Protein AF-0000000065855845 (afdb_homodimer)

InterPro domains:
  IPR000257 Uroporphyrinogen decarboxylase (URO-D) [PF01208] (3-336)
  IPR000257 Uroporphyrinogen decarboxylase (URO-D) [PS00906] (16-25)
  IPR000257 Uroporphyrinogen decarboxylase (URO-D) [PS00907] (136-152)
  IPR006361 Uroporphyrinogen decarboxylase HemE [MF_00218] (5-338)
  IPR006361 Uroporphyrinogen decarboxylase HemE [TIGR01464] (3-336)
  IPR006361 Uroporphyrinogen decarboxylase HemE [cd00717] (5-336)
  IPR038071 UROD/MetE-like superfamily [G3DSA:3.20.20.210] (1-340)
  IPR038071 UROD/MetE-like superfamily [SSF51726] (3-339)

Radius of gyration: 25.49 Å; Cα contacts (8 Å, |Δi|>4): 1380; chains: 2; bounding box: 54×69×62 Å

Structure (mmCIF, N/CA/C/O backbone):
data_AF-0000000065855845-model_v1
#
loop_
_entity.id
_entity.type
_entity.pdbx_description
1 polymer 'Uroporphyrinogen decarboxylase'
#
loop_
_atom_site.group_PDB
_atom_site.id
_atom_site.type_symbol
_atom_site.label_atom_id
_atom_site.label_alt_id
_atom_site.label_comp_id
_atom_site.label_asym_id
_atom_site.label_entity_id
_atom_site.label_seq_id
_atom_site.pdbx_PDB_ins_code
_atom_site.Cartn_x
_atom_site.Cartn_y
_atom_site.Cartn_z
_atom_site.occupancy
_atom_site.B_iso_or_equiv
_atom_site.auth_seq_id
_atom_site.auth_comp_id
_atom_site.auth_asym_id
_atom_site.auth_atom_id
_atom_site.pdbx_PDB_model_num
ATOM 1 N N . MET A 1 1 ? -7.398 24.203 24.453 1 94.88 1 MET A N 1
ATOM 2 C CA . MET A 1 1 ? -7.906 23.516 23.266 1 94.88 1 MET A CA 1
ATOM 3 C C . MET A 1 1 ? -7.965 22.016 23.484 1 94.88 1 MET A C 1
ATOM 5 O O . MET A 1 1 ? -6.945 21.375 23.766 1 94.88 1 MET A O 1
ATOM 9 N N . ILE A 1 2 ? -9.156 21.438 23.266 1 96.88 2 ILE A N 1
ATOM 10 C CA . ILE A 1 2 ? -9.352 20.016 23.578 1 96.88 2 ILE A CA 1
ATOM 11 C C . ILE A 1 2 ? -8.414 19.172 22.719 1 96.88 2 ILE A C 1
ATOM 13 O O . ILE A 1 2 ? -7.887 18.156 23.188 1 96.88 2 ILE A O 1
ATOM 17 N N . PHE A 1 3 ? -8.172 19.547 21.547 1 98.5 3 PHE A N 1
ATOM 18 C CA . PHE A 1 3 ? -7.289 18.812 20.641 1 98.5 3 PHE A CA 1
ATOM 19 C C . PHE A 1 3 ? -5.863 18.781 21.188 1 98.5 3 PHE A C 1
ATOM 21 O O . PHE A 1 3 ? -5.25 17.719 21.281 1 98.5 3 PHE A O 1
ATOM 28 N N . VAL A 1 4 ? -5.312 19.922 21.562 1 98.69 4 VAL A N 1
ATOM 29 C CA . VAL A 1 4 ? -3.951 20.016 22.078 1 98.69 4 VAL A CA 1
ATOM 30 C C . VAL A 1 4 ? -3.83 19.25 23.391 1 98.69 4 VAL A C 1
ATOM 32 O O . VAL A 1 4 ? -2.836 18.562 23.625 1 98.69 4 VAL A O 1
ATOM 35 N N . ASP A 1 5 ? -4.824 19.391 24.203 1 98.38 5 ASP A N 1
ATOM 36 C CA . ASP A 1 5 ? -4.848 18.641 25.453 1 98.38 5 ASP A CA 1
ATOM 37 C C . ASP A 1 5 ? -4.738 17.141 25.203 1 98.38 5 ASP A C 1
ATOM 39 O O . ASP A 1 5 ? -3.947 16.453 25.844 1 98.38 5 ASP A O 1
ATOM 43 N N . ALA A 1 6 ? -5.469 16.656 24.234 1 98.44 6 ALA A N 1
ATOM 44 C CA . ALA A 1 6 ? -5.438 15.227 23.891 1 98.44 6 ALA A CA 1
ATOM 45 C C . ALA A 1 6 ? -4.062 14.812 23.375 1 98.44 6 ALA A C 1
ATOM 47 O O . ALA A 1 6 ? -3.574 13.727 23.703 1 98.44 6 ALA A O 1
ATOM 48 N N . CYS A 1 7 ? -3.447 15.672 22.625 1 98.81 7 CYS A N 1
ATOM 49 C CA . CYS A 1 7 ? -2.111 15.383 22.109 1 98.81 7 CYS A CA 1
ATOM 50 C C . CYS A 1 7 ? -1.138 15.109 23.25 1 98.81 7 CYS A C 1
ATOM 52 O O . CYS A 1 7 ? -0.238 14.281 23.125 1 98.81 7 CYS A O 1
ATOM 54 N N . PHE A 1 8 ? -1.359 15.82 24.328 1 98.5 8 PHE A N 1
ATOM 55 C CA . PHE A 1 8 ? -0.456 15.719 25.469 1 98.5 8 PHE A CA 1
ATOM 56 C C . PHE A 1 8 ? -1.023 14.781 26.531 1 98.5 8 PHE A C 1
ATOM 58 O O . PHE A 1 8 ? -0.664 14.867 27.703 1 98.5 8 PHE A O 1
ATOM 65 N N . LYS A 1 9 ? -2.027 13.984 26.188 1 97.81 9 LYS A N 1
ATOM 66 C CA . LYS A 1 9 ? -2.588 12.898 27 1 97.81 9 LYS A CA 1
ATOM 67 C C . LYS A 1 9 ? -3.336 13.445 28.203 1 97.81 9 LYS A C 1
ATOM 69 O O . LYS A 1 9 ? -3.449 12.766 29.234 1 97.81 9 LYS A O 1
ATOM 74 N N . LYS A 1 10 ? -3.752 14.664 28.062 1 97.12 10 LYS A N 1
ATOM 75 C CA . LYS A 1 10 ? -4.609 15.227 29.109 1 97.12 10 LYS A CA 1
ATOM 76 C C . LYS A 1 10 ? -6.062 14.797 28.906 1 97.12 10 LYS A C 1
ATOM 78 O O . LYS A 1 10 ? -6.48 14.484 27.797 1 97.12 10 LYS A O 1
ATOM 83 N N . SER A 1 11 ? -6.77 14.797 30.016 1 95.62 11 SER A N 1
ATOM 84 C CA . SER A 1 11 ? -8.188 14.445 29.953 1 95.62 11 SER A CA 1
ATOM 85 C C . SER A 1 11 ? -8.977 15.484 29.156 1 95.62 11 SER A C 1
ATOM 87 O O . SER A 1 11 ? -8.727 16.688 29.281 1 95.62 11 SER A O 1
ATOM 89 N N . THR A 1 12 ? -9.898 15.008 28.375 1 96.62 12 THR A N 1
ATOM 90 C CA . THR A 1 12 ? -10.797 15.852 27.594 1 96.62 12 THR A CA 1
ATOM 91 C C . THR A 1 12 ? -12.25 15.438 27.812 1 96.62 12 THR A C 1
ATOM 93 O O . THR A 1 12 ? -12.523 14.305 28.203 1 96.62 12 THR A O 1
ATOM 96 N N . PRO A 1 13 ? -13.164 16.406 27.609 1 96.69 13 PRO A N 1
ATOM 97 C CA . PRO A 1 13 ? -14.57 16.094 27.859 1 96.69 13 PRO A CA 1
ATOM 98 C C . PRO A 1 13 ? -15.125 15.055 26.891 1 96.69 13 PRO A C 1
ATOM 100 O O . PRO A 1 13 ? -16.156 14.438 27.156 1 96.69 13 PRO A O 1
ATOM 103 N N . TYR A 1 14 ? -14.57 14.82 25.797 1 97.38 14 TYR A N 1
ATOM 104 C CA . TYR A 1 14 ? -14.797 13.789 24.797 1 97.38 14 TYR A CA 1
ATOM 105 C C . TYR A 1 14 ? -13.57 13.594 23.906 1 97.38 14 TYR A C 1
ATOM 107 O O . TYR A 1 14 ? -12.602 14.344 24.031 1 97.38 14 TYR A O 1
ATOM 115 N N . THR A 1 15 ? -13.562 12.555 23.156 1 98.38 15 THR A N 1
ATOM 116 C CA . THR A 1 15 ? -12.445 12.312 22.25 1 98.38 15 THR A CA 1
ATOM 117 C C . THR A 1 15 ? -12.461 13.305 21.094 1 98.38 15 THR A C 1
ATOM 119 O O . THR A 1 15 ? -13.391 13.312 20.281 1 98.38 15 THR A O 1
ATOM 122 N N . PRO A 1 16 ? -11.453 14.203 21.016 1 98.56 16 PRO A N 1
ATOM 123 C CA . PRO A 1 16 ? -11.453 15.133 19.875 1 98.56 16 PRO A CA 1
ATOM 124 C C . PRO A 1 16 ? -11.406 14.414 18.531 1 98.56 16 PRO A C 1
ATOM 126 O O . PRO A 1 16 ? -10.797 13.344 18.422 1 98.56 16 PRO A O 1
ATOM 129 N N . VAL A 1 17 ? -12.023 15.039 17.5 1 98.75 17 VAL A N 1
ATOM 130 C CA . VAL A 1 17 ? -12.141 14.375 16.219 1 98.75 17 VAL A CA 1
ATOM 131 C C . VAL A 1 17 ? -11.922 15.383 15.094 1 98.75 17 VAL A C 1
ATOM 133 O O . VAL A 1 17 ? -12.383 16.516 15.172 1 98.75 17 VAL A O 1
ATOM 136 N N . TRP A 1 18 ? -11.148 15.055 14.117 1 98.62 18 TRP A N 1
ATOM 137 C CA . TRP A 1 18 ? -11 15.719 12.828 1 98.62 18 TRP A CA 1
ATOM 138 C C . TRP A 1 18 ? -10.695 14.703 11.727 1 98.62 18 TRP A C 1
ATOM 140 O O . TRP A 1 18 ? -10.609 13.5 11.992 1 98.62 18 TRP A O 1
ATOM 150 N N . MET A 1 19 ? -10.602 15.148 10.422 1 98.31 19 MET A N 1
ATOM 151 C CA . MET A 1 19 ? -10.383 14.227 9.312 1 98.31 19 MET A CA 1
ATOM 152 C C . MET A 1 19 ? -9.258 14.719 8.414 1 98.31 19 MET A C 1
ATOM 154 O O . MET A 1 19 ? -9.195 15.898 8.078 1 98.31 19 MET A O 1
ATOM 158 N N . MET A 1 20 ? -8.43 13.773 8.094 1 96.81 20 MET A N 1
ATOM 159 C CA . MET A 1 20 ? -7.508 14.109 7.004 1 96.81 20 MET A CA 1
ATOM 160 C C . MET A 1 20 ? -8.273 14.391 5.719 1 96.81 20 MET A C 1
ATOM 162 O O . MET A 1 20 ? -9.18 13.648 5.352 1 96.81 20 MET A O 1
ATOM 166 N N . ARG A 1 21 ? -7.895 15.484 5.09 1 96.12 21 ARG A N 1
ATOM 167 C CA . ARG A 1 21 ? -8.539 15.992 3.883 1 96.12 21 ARG A CA 1
ATOM 168 C C . ARG A 1 21 ? -9.953 16.484 4.176 1 96.12 21 ARG A C 1
ATOM 170 O O . ARG A 1 21 ? -10.852 16.344 3.342 1 96.12 21 ARG A O 1
ATOM 177 N N . GLN A 1 22 ? -10.203 17.047 5.355 1 97.69 22 GLN A N 1
ATOM 178 C CA . GLN A 1 22 ? -11.523 17.531 5.73 1 97.69 22 GLN A CA 1
ATOM 179 C C . GLN A 1 22 ? -11.938 18.703 4.855 1 97.69 22 GLN A C 1
ATOM 181 O O . GLN A 1 22 ? -13.133 18.938 4.641 1 97.69 22 GLN A O 1
ATOM 186 N N . ALA A 1 23 ? -11 19.5 4.473 1 97 23 ALA A N 1
ATOM 187 C CA . ALA A 1 23 ? -11.266 20.422 3.379 1 97 23 ALA A CA 1
ATOM 188 C C . ALA A 1 23 ? -11.008 19.766 2.027 1 97 23 ALA A C 1
ATOM 190 O O . ALA A 1 23 ? -9.867 19.469 1.686 1 97 23 ALA A O 1
ATOM 191 N N . GLY A 1 24 ? -12.109 19.531 1.357 1 94.75 24 GLY A N 1
ATOM 192 C CA . GLY A 1 24 ? -11.852 18.812 0.122 1 94.75 24 GLY A CA 1
ATOM 193 C C . GLY A 1 24 ? -13.062 18.734 -0.79 1 94.75 24 GLY A C 1
ATOM 194 O O . GLY A 1 24 ? -14.07 19.406 -0.547 1 94.75 24 GLY A O 1
ATOM 195 N N . ARG A 1 25 ? -13.023 17.984 -1.846 1 94.88 25 ARG A N 1
ATOM 196 C CA . ARG A 1 25 ? -13.883 17.953 -3.021 1 94.88 25 ARG A CA 1
ATOM 197 C C . ARG A 1 25 ? -15.273 17.422 -2.666 1 94.88 25 ARG A C 1
ATOM 199 O O . ARG A 1 25 ? -16.234 17.609 -3.426 1 94.88 25 ARG A O 1
ATOM 206 N N . TYR A 1 26 ? -15.367 16.672 -1.511 1 97.56 26 TYR A N 1
ATOM 207 C CA . TYR A 1 26 ? -16.688 16.188 -1.116 1 97.56 26 TYR A CA 1
ATOM 208 C C . TYR A 1 26 ? -17.578 17.328 -0.66 1 97.56 26 TYR A C 1
ATOM 210 O O . TYR A 1 26 ? -18.797 17.172 -0.559 1 97.56 26 TYR A O 1
ATOM 218 N N . LEU A 1 27 ? -16.984 18.516 -0.406 1 98.12 27 LEU A N 1
ATOM 219 C CA . LEU A 1 27 ? -17.719 19.703 0.039 1 98.12 27 LEU A CA 1
ATOM 220 C C . LEU A 1 27 ? -18.078 20.594 -1.141 1 98.12 27 LEU A C 1
ATOM 222 O O . LEU A 1 27 ? -17.188 21.078 -1.845 1 98.12 27 LEU A O 1
ATOM 226 N N . PRO A 1 28 ? -19.328 20.875 -1.341 1 97.62 28 PRO A N 1
ATOM 227 C CA . PRO A 1 28 ? -19.703 21.812 -2.4 1 97.62 28 PRO A CA 1
ATOM 228 C C . PRO A 1 28 ? -19.094 23.188 -2.211 1 97.62 28 PRO A C 1
ATOM 230 O O . PRO A 1 28 ? -18.719 23.844 -3.188 1 97.62 28 PRO A O 1
ATOM 233 N N . GLU A 1 29 ? -19.047 23.656 -1.001 1 98.12 29 GLU A N 1
ATOM 234 C CA . GLU A 1 29 ? -18.469 24.953 -0.693 1 98.12 29 GLU A CA 1
ATOM 235 C C . GLU A 1 29 ? -17 25.031 -1.111 1 98.12 29 GLU A C 1
ATOM 237 O O . GLU A 1 29 ? -16.562 26.031 -1.661 1 98.12 29 GLU A O 1
ATOM 242 N N . TYR A 1 30 ? -16.297 23.984 -0.842 1 98.06 30 TYR A N 1
ATOM 243 C CA . TYR A 1 30 ? -14.906 23.891 -1.278 1 98.06 30 TYR A CA 1
ATOM 244 C C . TYR A 1 30 ? -14.805 23.984 -2.795 1 98.06 30 TYR A C 1
ATOM 246 O O . TYR A 1 30 ? -13.953 24.703 -3.324 1 98.06 30 TYR A O 1
ATOM 254 N N . MET A 1 31 ? -15.648 23.266 -3.449 1 97.31 31 MET A N 1
ATOM 255 C CA . MET A 1 31 ? -15.609 23.219 -4.906 1 97.31 31 MET A CA 1
ATOM 256 C C . MET A 1 31 ? -15.875 24.594 -5.508 1 97.31 31 MET A C 1
ATOM 258 O O . MET A 1 31 ? -15.305 24.938 -6.543 1 97.31 31 MET A O 1
ATOM 262 N N . GLU A 1 32 ? -16.703 25.297 -4.875 1 97.75 32 GLU A N 1
ATOM 263 C CA . GLU A 1 32 ? -16.984 26.656 -5.332 1 97.75 32 GLU A CA 1
ATOM 264 C C . GLU A 1 32 ? -15.734 27.547 -5.246 1 97.75 32 GLU A C 1
ATOM 266 O O . GLU A 1 32 ? -15.414 28.266 -6.191 1 97.75 32 GLU A O 1
ATOM 271 N N . VAL A 1 33 ? -15.055 27.469 -4.113 1 98.12 33 VAL A N 1
ATOM 272 C CA . VAL A 1 33 ? -13.844 28.266 -3.932 1 98.12 33 VAL A CA 1
ATOM 273 C C . VAL A 1 33 ? -12.773 27.812 -4.922 1 98.12 33 VAL A C 1
ATOM 275 O O . VAL A 1 33 ? -12.086 28.641 -5.527 1 98.12 33 VAL A O 1
ATOM 278 N N . ARG A 1 34 ? -12.641 26.5 -5.105 1 95.62 34 ARG A N 1
ATOM 279 C CA . ARG A 1 34 ? -11.672 25.938 -6.039 1 95.62 34 ARG A CA 1
ATOM 280 C C . ARG A 1 34 ? -11.914 26.438 -7.457 1 95.62 34 ARG A C 1
ATOM 282 O O . ARG A 1 34 ? -10.969 26.781 -8.172 1 95.62 34 ARG A O 1
ATOM 289 N N . ALA A 1 35 ? -13.133 26.438 -7.832 1 95.69 35 ALA A N 1
ATOM 290 C CA . ALA A 1 35 ? -13.5 26.922 -9.164 1 95.69 35 ALA A CA 1
ATOM 291 C C . ALA A 1 35 ? -13.094 28.375 -9.359 1 95.69 35 ALA A C 1
ATOM 293 O O . ALA A 1 35 ? -12.625 28.766 -10.43 1 95.69 35 ALA A O 1
ATOM 294 N N . SER A 1 36 ? -13.188 29.094 -8.359 1 96.69 36 SER A N 1
ATOM 295 C CA . SER A 1 36 ? -12.875 30.531 -8.445 1 96.69 36 SER A CA 1
ATOM 296 C C . SER A 1 36 ? -11.367 30.766 -8.461 1 96.69 36 SER A C 1
ATOM 298 O O . SER A 1 36 ? -10.906 31.797 -8.938 1 96.69 36 SER A O 1
ATOM 300 N N . ALA A 1 37 ? -10.656 29.891 -7.887 1 94.94 37 ALA A N 1
ATOM 301 C CA . ALA A 1 37 ? -9.203 30.031 -7.816 1 94.94 37 ALA A CA 1
ATOM 302 C C . ALA A 1 37 ? -8.555 29.672 -9.148 1 94.94 37 ALA A C 1
ATOM 304 O O . ALA A 1 37 ? -7.434 30.094 -9.438 1 94.94 37 ALA A O 1
ATOM 305 N N . GLY A 1 38 ? -9.258 28.859 -10.008 1 90.94 38 GLY A N 1
ATOM 306 C CA . GLY A 1 38 ? -8.727 28.469 -11.305 1 90.94 38 GLY A CA 1
ATOM 307 C C . GLY A 1 38 ? -8.07 27.094 -11.289 1 90.94 38 GLY A C 1
ATOM 308 O O . GLY A 1 38 ? -8.43 26.219 -12.078 1 90.94 38 GLY A O 1
ATOM 309 N N . ASP A 1 39 ? -7.008 26.969 -10.57 1 90.88 39 ASP A N 1
ATOM 310 C CA . ASP A 1 39 ? -6.371 25.672 -10.445 1 90.88 39 ASP A CA 1
ATOM 311 C C . ASP A 1 39 ? -5.891 25.422 -9.016 1 90.88 39 ASP A C 1
ATOM 313 O O . ASP A 1 39 ? -5.906 26.344 -8.188 1 90.88 39 ASP A O 1
ATOM 317 N N . PHE A 1 40 ? -5.496 24.266 -8.75 1 92.69 40 PHE A N 1
ATOM 318 C CA . PHE A 1 40 ? -5.18 23.812 -7.406 1 92.69 40 PHE A CA 1
ATOM 319 C C . PHE A 1 40 ? -4.039 24.625 -6.805 1 92.69 40 PHE A C 1
ATOM 321 O O . PHE A 1 40 ? -4.121 25.062 -5.656 1 92.69 40 PHE A O 1
ATOM 328 N N . LEU A 1 41 ? -3.008 24.828 -7.527 1 94.31 41 LEU A N 1
ATOM 329 C CA . LEU A 1 41 ? -1.853 25.562 -7.023 1 94.31 41 LEU A CA 1
ATOM 330 C C . LEU A 1 41 ? -2.211 27.016 -6.746 1 94.31 41 LEU A C 1
ATOM 332 O O . LEU A 1 41 ? -1.721 27.609 -5.785 1 94.31 41 LEU A O 1
ATOM 336 N N . SER A 1 42 ? -3.025 27.547 -7.582 1 95.75 42 SER A N 1
ATOM 337 C CA . SER A 1 42 ? -3.484 28.906 -7.363 1 95.75 42 SER A CA 1
ATOM 338 C C . SER A 1 42 ? -4.277 29.031 -6.066 1 95.75 42 SER A C 1
ATOM 340 O O . SER A 1 42 ? -4.168 30.031 -5.352 1 95.75 42 SER A O 1
ATOM 342 N N . LEU A 1 43 ? -5.062 28.031 -5.82 1 96.56 43 LEU A N 1
ATOM 343 C CA . LEU A 1 43 ? -5.797 28.016 -4.562 1 96.56 43 LEU A CA 1
ATOM 344 C C . LEU A 1 43 ? -4.844 27.984 -3.375 1 96.56 43 LEU A C 1
ATOM 346 O O . LEU A 1 43 ? -5.027 28.734 -2.406 1 96.56 43 LEU A O 1
ATOM 350 N N . CYS A 1 44 ? -3.824 27.219 -3.459 1 95.75 44 CYS A N 1
ATOM 351 C CA . CYS A 1 44 ? -2.836 27.125 -2.391 1 95.75 44 CYS A CA 1
ATOM 352 C C . CYS A 1 44 ? -2.119 28.453 -2.186 1 95.75 44 CYS A C 1
ATOM 354 O O . CYS A 1 44 ? -1.799 28.828 -1.055 1 95.75 44 CYS A O 1
ATOM 356 N N . LYS A 1 45 ? -1.932 29.188 -3.246 1 97.06 45 LYS A N 1
ATOM 357 C CA . LYS A 1 45 ? -1.115 30.406 -3.203 1 97.06 45 LYS A CA 1
ATOM 358 C C . LYS A 1 45 ? -1.952 31.609 -2.818 1 97.06 45 LYS A C 1
ATOM 360 O O . LYS A 1 45 ? -1.408 32.656 -2.482 1 97.06 45 LYS A O 1
ATOM 365 N N . ASP A 1 46 ? -3.205 31.5 -2.928 1 98.25 46 ASP A N 1
ATOM 366 C CA . ASP A 1 46 ? -4.109 32.531 -2.473 1 98.25 46 ASP A CA 1
ATOM 367 C C . ASP A 1 46 ? -4.461 32.375 -0.997 1 98.25 46 ASP A C 1
ATOM 369 O O . ASP A 1 46 ? -5.41 31.656 -0.66 1 98.25 46 ASP A O 1
ATOM 373 N N . TYR A 1 47 ? -3.723 33.062 -0.155 1 98.5 47 TYR A N 1
ATOM 374 C CA . TYR A 1 47 ? -3.803 32.781 1.277 1 98.5 47 TYR A CA 1
ATOM 375 C C . TYR A 1 47 ? -5.203 33.062 1.806 1 98.5 47 TYR A C 1
ATOM 377 O O . TYR A 1 47 ? -5.645 32.438 2.775 1 98.5 47 TYR A O 1
ATOM 385 N N . LYS A 1 48 ? -5.973 34.031 1.225 1 98.69 48 LYS A N 1
ATOM 386 C CA . LYS A 1 48 ? -7.34 34.281 1.657 1 98.69 48 LYS A CA 1
ATOM 387 C C . LYS A 1 48 ? -8.258 33.125 1.338 1 98.69 48 LYS A C 1
ATOM 389 O O . LYS A 1 48 ? -9.047 32.688 2.184 1 98.69 48 LYS A O 1
ATOM 394 N N . LYS A 1 49 ? -8.133 32.562 0.125 1 98.62 49 LYS A N 1
ATOM 395 C CA . LYS A 1 49 ? -8.938 31.406 -0.268 1 98.62 49 LYS A CA 1
ATOM 396 C C . LYS A 1 49 ? -8.539 30.156 0.525 1 98.62 49 LYS A C 1
ATOM 398 O O . LYS A 1 49 ? -9.398 29.375 0.926 1 98.62 49 LYS A O 1
ATOM 403 N N . ALA A 1 50 ? -7.246 30.016 0.69 1 98.75 50 ALA A N 1
ATOM 404 C CA . ALA A 1 50 ? -6.762 28.891 1.486 1 98.75 50 ALA A CA 1
ATOM 405 C C . ALA A 1 50 ? -7.32 28.938 2.906 1 98.75 50 ALA A C 1
ATOM 407 O O . ALA A 1 50 ? -7.738 27.922 3.453 1 98.75 50 ALA A O 1
ATOM 408 N N . SER A 1 51 ? -7.309 30.125 3.49 1 98.81 51 SER A N 1
ATOM 409 C CA . SER A 1 51 ? -7.887 30.297 4.816 1 98.81 51 SER A CA 1
ATOM 410 C C . SER A 1 51 ? -9.375 29.969 4.82 1 98.81 51 SER A C 1
ATOM 412 O O . SER A 1 51 ? -9.867 29.281 5.723 1 98.81 51 SER A O 1
ATOM 414 N N . GLU A 1 52 ? -10.055 30.422 3.809 1 98.69 52 GLU A N 1
ATOM 415 C CA . GLU A 1 52 ? -11.492 30.188 3.701 1 98.69 52 GLU A CA 1
ATOM 416 C C . GLU A 1 52 ? -11.812 28.703 3.682 1 98.69 52 GLU A C 1
ATOM 418 O O . GLU A 1 52 ? -12.672 28.234 4.438 1 98.69 52 GLU A O 1
ATOM 423 N N . VAL A 1 53 ? -11.117 27.938 2.84 1 98.69 53 VAL A N 1
ATOM 424 C CA . VAL A 1 53 ? -11.438 26.516 2.711 1 98.69 53 VAL A CA 1
ATOM 425 C C . VAL A 1 53 ? -10.984 25.766 3.963 1 98.69 53 VAL A C 1
ATOM 427 O O . VAL A 1 53 ? -11.586 24.766 4.336 1 98.69 53 VAL A O 1
ATOM 430 N N . THR A 1 54 ? -9.945 26.297 4.664 1 98.81 54 THR A N 1
ATOM 431 C CA . THR A 1 54 ? -9.492 25.688 5.918 1 98.81 54 THR A CA 1
ATOM 432 C C . THR A 1 54 ? -10.594 25.75 6.973 1 98.81 54 THR A C 1
ATOM 434 O O . THR A 1 54 ? -10.734 24.828 7.781 1 98.81 54 THR A O 1
ATOM 437 N N . LEU A 1 55 ? -11.344 26.797 6.961 1 98.75 55 LEU A N 1
ATOM 438 C CA . LEU A 1 55 ? -12.328 27.062 8.008 1 98.75 55 LEU A CA 1
ATOM 439 C C . LEU A 1 55 ? -13.633 26.312 7.73 1 98.75 55 LEU A C 1
ATOM 441 O O . LEU A 1 55 ? -14.406 26.047 8.656 1 98.75 55 LEU A O 1
ATOM 445 N N . GLN A 1 56 ? -13.836 25.906 6.496 1 98.69 56 GLN A N 1
ATOM 446 C CA . GLN A 1 56 ? -15.125 25.344 6.074 1 98.69 56 GLN A CA 1
ATOM 447 C C . GLN A 1 56 ? -15.484 24.109 6.883 1 98.69 56 GLN A C 1
ATOM 449 O O . GLN A 1 56 ? -16.594 24 7.418 1 98.69 56 GLN A O 1
ATOM 454 N N . PRO A 1 57 ? -14.547 23.156 7.027 1 98.62 57 PRO A N 1
ATOM 455 C CA . PRO A 1 57 ? -14.922 21.953 7.777 1 98.62 57 PRO A CA 1
ATOM 456 C C . PRO A 1 57 ? -15.242 22.25 9.242 1 98.62 57 PRO A C 1
ATOM 458 O O . PRO A 1 57 ? -16.062 21.562 9.844 1 98.62 57 PRO A O 1
ATOM 461 N N . VAL A 1 58 ? -14.594 23.234 9.859 1 98.44 58 VAL A N 1
ATOM 462 C CA . VAL A 1 58 ? -14.898 23.625 11.234 1 98.44 58 VAL A CA 1
ATOM 463 C C . VAL A 1 58 ? -16.344 24.109 11.336 1 98.44 58 VAL A C 1
ATOM 465 O O . VAL A 1 58 ? -17.078 23.703 12.227 1 98.44 58 VAL A O 1
ATOM 468 N N . ASP A 1 59 ? -16.703 24.875 10.383 1 98 59 ASP A N 1
ATOM 469 C CA . ASP A 1 59 ? -18.031 25.484 10.391 1 98 59 ASP A CA 1
ATOM 470 C C . ASP A 1 59 ? -19.109 24.484 9.961 1 98 59 ASP A C 1
ATOM 472 O O . ASP A 1 59 ? -20.188 24.438 10.539 1 98 59 ASP A O 1
ATOM 476 N N . ILE A 1 60 ? -18.812 23.688 8.969 1 98.44 60 ILE A N 1
ATOM 477 C CA . ILE A 1 60 ? -19.797 22.828 8.328 1 98.44 60 ILE A CA 1
ATOM 478 C C . ILE A 1 60 ? -19.938 21.531 9.102 1 98.44 60 ILE A C 1
ATOM 480 O O . ILE A 1 60 ? -21.047 21.047 9.328 1 98.44 60 ILE A O 1
ATOM 484 N N . LEU A 1 61 ? -18.828 20.922 9.562 1 98.38 61 LEU A N 1
ATOM 485 C CA . LEU A 1 61 ? -18.828 19.578 10.156 1 98.38 61 LEU A CA 1
ATOM 486 C C . LEU A 1 61 ? -18.734 19.656 11.672 1 98.38 61 LEU A C 1
ATOM 488 O O . LEU A 1 61 ? -19.172 18.75 12.375 1 98.38 61 LEU A O 1
ATOM 492 N N . GLY A 1 62 ? -18.109 20.688 12.203 1 98.25 62 GLY A N 1
ATOM 493 C CA . GLY A 1 62 ? -17.906 20.812 13.633 1 98.25 62 GLY A CA 1
ATOM 494 C C . GLY A 1 62 ? -16.703 20.031 14.141 1 98.25 62 GLY A C 1
ATOM 495 O O . GLY A 1 62 ? -16.734 19.5 15.25 1 98.25 62 GLY A O 1
ATOM 496 N N . VAL A 1 63 ? -15.672 19.938 13.383 1 98.62 63 VAL A N 1
ATOM 497 C CA . VAL A 1 63 ? -14.461 19.219 13.781 1 98.62 63 VAL A CA 1
ATOM 498 C C . VAL A 1 63 ? -13.766 19.969 14.914 1 98.62 63 VAL A C 1
ATOM 500 O O . VAL A 1 63 ? -13.992 21.172 15.109 1 98.62 63 VAL A O 1
ATOM 503 N N . ASP A 1 64 ? -12.867 19.297 15.594 1 98.5 64 ASP A N 1
ATOM 504 C CA . ASP A 1 64 ? -12.281 19.859 16.812 1 98.5 64 ASP A CA 1
ATOM 505 C C . ASP A 1 64 ? -10.953 20.547 16.516 1 98.5 64 ASP A C 1
ATOM 507 O O . ASP A 1 64 ? -10.359 21.172 17.406 1 98.5 64 ASP A O 1
ATOM 511 N N . ALA A 1 65 ? -10.469 20.375 15.289 1 98.75 65 ALA A N 1
ATOM 512 C CA . ALA A 1 65 ? -9.258 21.047 14.844 1 98.75 65 ALA A CA 1
ATOM 513 C C . ALA A 1 65 ? -9.312 21.359 13.352 1 98.75 65 ALA A C 1
ATOM 515 O O . ALA A 1 65 ? -9.914 20.594 12.578 1 98.75 65 ALA A O 1
ATOM 516 N N . ALA A 1 66 ? -8.781 22.469 12.984 1 98.75 66 ALA A N 1
ATOM 517 C CA . ALA A 1 66 ? -8.555 22.797 11.578 1 98.75 66 ALA A CA 1
ATOM 518 C C . ALA A 1 66 ? -7.145 22.406 11.141 1 98.75 66 ALA A C 1
ATOM 520 O O . ALA A 1 66 ? -6.203 22.484 11.938 1 98.75 66 ALA A O 1
ATOM 521 N N . ILE A 1 67 ? -6.992 21.984 10.016 1 98.81 67 ILE A N 1
ATOM 522 C CA . ILE A 1 67 ? -5.672 21.828 9.422 1 98.81 67 ILE A CA 1
ATOM 523 C C . ILE A 1 67 ? -5.539 22.75 8.211 1 98.81 67 ILE A C 1
ATOM 525 O O . ILE A 1 67 ? -6.426 22.781 7.355 1 98.81 67 ILE A O 1
ATOM 529 N N . ILE A 1 68 ? -4.484 23.469 8.172 1 98.81 68 ILE A N 1
ATOM 530 C CA . ILE A 1 68 ? -4.305 24.469 7.129 1 98.81 68 ILE A CA 1
ATOM 531 C C . ILE A 1 68 ? -4.363 23.812 5.754 1 98.81 68 ILE A C 1
ATOM 533 O O . ILE A 1 68 ? -3.803 22.734 5.555 1 98.81 68 ILE A O 1
ATOM 537 N N . PHE A 1 69 ? -5.086 24.438 4.852 1 98.56 69 PHE A N 1
ATOM 538 C CA . PHE A 1 69 ? -5.145 23.953 3.48 1 98.56 69 PHE A CA 1
ATOM 539 C C . PHE A 1 69 ? -3.871 24.312 2.723 1 98.56 69 PHE A C 1
ATOM 541 O O . PHE A 1 69 ? -3.549 25.5 2.568 1 98.56 69 PHE A O 1
ATOM 548 N N . SER A 1 70 ? -3.24 23.297 2.256 1 97.62 70 SER A N 1
ATOM 549 C CA . SER A 1 70 ? -2.023 23.422 1.457 1 97.62 70 SER A CA 1
ATOM 550 C C . SER A 1 70 ? -1.676 22.109 0.78 1 97.62 70 SER A C 1
ATOM 552 O O . SER A 1 70 ? -2.543 21.25 0.595 1 97.62 70 SER A O 1
ATOM 554 N N . ASP A 1 71 ? -0.547 22.031 0.193 1 96.31 71 ASP A N 1
ATOM 555 C CA . ASP A 1 71 ? -0.022 20.812 -0.399 1 96.31 71 ASP A CA 1
ATOM 556 C C . ASP A 1 71 ? 1.41 20.547 0.06 1 96.31 71 ASP A C 1
ATOM 558 O O . ASP A 1 71 ? 2.17 21.484 0.311 1 96.31 71 ASP A O 1
ATOM 562 N N . ILE A 1 72 ? 1.741 19.281 0.112 1 97.19 72 ILE A N 1
ATOM 563 C CA . ILE A 1 72 ? 3.062 18.938 0.625 1 97.19 72 ILE A CA 1
ATOM 564 C C . ILE A 1 72 ? 4.125 19.266 -0.42 1 97.19 72 ILE A C 1
ATOM 566 O O . ILE A 1 72 ? 5.309 19.391 -0.093 1 97.19 72 ILE A O 1
ATOM 570 N N . LEU A 1 73 ? 3.752 19.516 -1.671 1 98 73 LEU A N 1
ATOM 571 C CA . LEU A 1 73 ? 4.73 19.672 -2.742 1 98 73 LEU A CA 1
ATOM 572 C C . LEU A 1 73 ? 4.996 21.156 -3.008 1 98 73 LEU A C 1
ATOM 574 O O . LEU A 1 73 ? 5.758 21.5 -3.916 1 98 73 LEU A O 1
ATOM 578 N N . VAL A 1 74 ? 4.43 22.047 -2.219 1 98 74 VAL A N 1
ATOM 579 C CA . VAL A 1 74 ? 4.727 23.469 -2.361 1 98 74 VAL A CA 1
ATOM 580 C C . VAL A 1 74 ? 6.176 23.734 -1.96 1 98 74 VAL A C 1
ATOM 582 O O . VAL A 1 74 ? 6.793 24.688 -2.438 1 98 74 VAL A O 1
ATOM 585 N N . VAL A 1 75 ? 6.777 22.891 -1.128 1 98.56 75 VAL A N 1
ATOM 586 C CA . VAL A 1 75 ? 8.141 23.094 -0.657 1 98.56 75 VAL A CA 1
ATOM 587 C C . VAL A 1 75 ? 9.117 22.891 -1.812 1 98.56 75 VAL A C 1
ATOM 589 O O . VAL A 1 75 ? 9.859 23.812 -2.174 1 98.56 75 VAL A O 1
ATOM 592 N N . PRO A 1 76 ? 9.086 21.672 -2.484 1 98.5 76 PRO A N 1
ATOM 593 C CA . PRO A 1 76 ? 10.008 21.547 -3.621 1 98.5 76 PRO A CA 1
ATOM 594 C C . PRO A 1 76 ? 9.695 22.547 -4.738 1 98.5 76 PRO A C 1
ATOM 596 O O . PRO A 1 76 ? 10.602 23 -5.438 1 98.5 76 PRO A O 1
ATOM 599 N N . LEU A 1 77 ? 8.469 22.922 -4.883 1 98.12 77 LEU A N 1
ATOM 600 C CA . LEU A 1 77 ? 8.109 23.953 -5.852 1 98.12 77 LEU A CA 1
ATOM 601 C C . LEU A 1 77 ? 8.859 25.25 -5.566 1 98.12 77 LEU A C 1
ATOM 603 O O . LEU A 1 77 ? 9.523 25.797 -6.457 1 98.12 77 LEU A O 1
ATOM 607 N N . GLU A 1 78 ? 8.797 25.719 -4.305 1 98.25 78 GLU A N 1
ATOM 608 C CA . GLU A 1 78 ? 9.367 27.016 -3.941 1 98.25 78 GLU A CA 1
ATOM 609 C C . GLU A 1 78 ? 10.875 26.922 -3.748 1 98.25 78 GLU A C 1
ATOM 611 O O . GLU A 1 78 ? 11.555 27.938 -3.611 1 98.25 78 GLU A O 1
ATOM 616 N N . MET A 1 79 ? 11.383 25.688 -3.73 1 98.25 79 MET A N 1
ATOM 617 C CA . MET A 1 79 ? 12.836 25.5 -3.771 1 98.25 79 MET A CA 1
ATOM 618 C C . MET A 1 79 ? 13.375 25.734 -5.18 1 98.25 79 MET A C 1
ATOM 620 O O . MET A 1 79 ? 14.578 25.875 -5.367 1 98.25 79 MET A O 1
ATOM 624 N N . GLY A 1 80 ? 12.5 25.641 -6.172 1 97.94 80 GLY A N 1
ATOM 625 C CA . GLY A 1 80 ? 12.922 25.969 -7.52 1 97.94 80 GLY A CA 1
ATOM 626 C C . GLY A 1 80 ? 12.539 24.922 -8.547 1 97.94 80 GLY A C 1
ATOM 627 O O . GLY A 1 80 ? 12.844 25.062 -9.734 1 97.94 80 GLY A O 1
ATOM 628 N N . MET A 1 81 ? 11.859 23.906 -8.164 1 98 81 MET A N 1
ATOM 629 C CA . MET A 1 81 ? 11.461 22.875 -9.125 1 98 81 MET A CA 1
ATOM 630 C C . MET A 1 81 ? 10.188 23.281 -9.852 1 98 81 MET A C 1
ATOM 632 O O . MET A 1 81 ? 9.367 24.031 -9.32 1 98 81 MET A O 1
ATOM 636 N N . ASP A 1 82 ? 10 22.734 -11.023 1 97.12 82 ASP A N 1
ATOM 637 C CA . ASP A 1 82 ? 8.836 23.016 -11.859 1 97.12 82 ASP A CA 1
ATOM 638 C C . ASP A 1 82 ? 7.742 21.969 -11.641 1 97.12 82 ASP A C 1
ATOM 640 O O . ASP A 1 82 ? 7.844 20.844 -12.117 1 97.12 82 ASP A O 1
ATOM 644 N N . LEU A 1 83 ? 6.691 22.375 -10.977 1 96.62 83 LEU A N 1
ATOM 645 C CA . LEU A 1 83 ? 5.594 21.484 -10.586 1 96.62 83 LEU A CA 1
ATOM 646 C C . LEU A 1 83 ? 4.309 21.875 -11.312 1 96.62 83 LEU A C 1
ATOM 648 O O . LEU A 1 83 ? 3.939 23.047 -11.359 1 96.62 83 LEU A O 1
ATOM 652 N N . LYS A 1 84 ? 3.707 20.875 -11.922 1 93.31 84 LYS A N 1
ATOM 653 C CA . LYS A 1 84 ? 2.396 21.031 -12.547 1 93.31 84 LYS A CA 1
ATOM 654 C C . LYS A 1 84 ? 1.427 19.953 -12.062 1 93.31 84 LYS A C 1
ATOM 656 O O . LYS A 1 84 ? 1.842 18.844 -11.719 1 93.31 84 LYS A O 1
ATOM 661 N N . PHE A 1 85 ? 0.185 20.297 -11.984 1 88.62 85 PHE A N 1
ATOM 662 C CA . PHE A 1 85 ? -0.864 19.328 -11.695 1 88.62 85 PHE A CA 1
ATOM 663 C C . PHE A 1 85 ? -1.682 19.031 -12.953 1 88.62 85 PHE A C 1
ATOM 665 O O . PHE A 1 85 ? -2.4 19.906 -13.445 1 88.62 85 PHE A O 1
ATOM 672 N N . GLU A 1 86 ? -1.565 17.922 -13.438 1 81 86 GLU A N 1
ATOM 673 C CA . GLU A 1 86 ? -2.246 17.531 -14.664 1 81 86 GLU A CA 1
ATOM 674 C C . GLU A 1 86 ? -3.455 16.641 -14.367 1 81 86 GLU A C 1
ATOM 676 O O . GLU A 1 86 ? -3.383 15.75 -13.531 1 81 86 GLU A O 1
ATOM 681 N N . LYS A 1 87 ? -4.559 16.984 -14.977 1 71.81 87 LYS A N 1
ATOM 682 C CA . LYS A 1 87 ? -5.785 16.219 -14.805 1 71.81 87 LYS A CA 1
ATOM 683 C C . LYS A 1 87 ? -5.551 14.734 -15.094 1 71.81 87 LYS A C 1
ATOM 685 O O . LYS A 1 87 ? -4.992 14.383 -16.141 1 71.81 87 LYS A O 1
ATOM 690 N N . GLY A 1 88 ? -5.926 13.883 -14.172 1 70.19 88 GLY A N 1
ATOM 691 C CA . GLY A 1 88 ? -5.816 12.445 -14.352 1 70.19 88 GLY A CA 1
ATOM 692 C C . GLY A 1 88 ? -4.465 11.898 -13.93 1 70.19 88 GLY A C 1
ATOM 693 O O . GLY A 1 88 ? -4.344 10.711 -13.602 1 70.19 88 GLY A O 1
ATOM 694 N N . GLU A 1 89 ? -3.412 12.711 -13.961 1 76.31 89 GLU A N 1
ATOM 695 C CA . GLU A 1 89 ? -2.066 12.219 -13.68 1 76.31 89 GLU A CA 1
ATOM 696 C C . GLU A 1 89 ? -1.61 12.633 -12.281 1 76.31 89 GLU A C 1
ATOM 698 O O . GLU A 1 89 ? -0.733 11.992 -11.695 1 76.31 89 GLU A O 1
ATOM 703 N N . GLY A 1 90 ? -2.184 13.719 -11.789 1 86.94 90 GLY A N 1
ATOM 704 C CA . GLY A 1 90 ? -1.699 14.211 -10.508 1 86.94 90 GLY A CA 1
ATOM 705 C C . GLY A 1 90 ? -0.502 15.133 -10.633 1 86.94 90 GLY A C 1
ATOM 706 O O . GLY A 1 90 ? -0.327 15.797 -11.656 1 86.94 90 GLY A O 1
ATOM 707 N N . PRO A 1 91 ? 0.312 15.258 -9.625 1 94.94 91 PRO A N 1
ATOM 708 C CA . PRO A 1 91 ? 1.471 16.156 -9.656 1 94.94 91 PRO A CA 1
ATOM 709 C C . PRO A 1 91 ? 2.594 15.633 -10.547 1 94.94 91 PRO A C 1
ATOM 711 O O . PRO A 1 91 ? 2.893 14.43 -10.539 1 94.94 91 PRO A O 1
ATOM 714 N N . VAL A 1 92 ? 3.17 16.5 -11.305 1 96.31 92 VAL A N 1
ATOM 715 C CA . VAL A 1 92 ? 4.266 16.141 -12.203 1 96.31 92 VAL A CA 1
ATOM 716 C C . VAL A 1 92 ? 5.379 17.188 -12.102 1 96.31 92 VAL A C 1
ATOM 718 O O . VAL A 1 92 ? 5.133 18.375 -12.258 1 96.31 92 VAL A O 1
ATOM 721 N N . PHE A 1 93 ? 6.578 16.75 -11.82 1 97.5 93 PHE A N 1
ATOM 722 C CA . PHE A 1 93 ? 7.766 17.594 -11.922 1 97.5 93 PHE A CA 1
ATOM 723 C C . PHE A 1 93 ? 8.398 17.469 -13.305 1 97.5 93 PHE A C 1
ATOM 725 O O . PHE A 1 93 ? 8.773 16.359 -13.727 1 97.5 93 PHE A O 1
ATOM 732 N N . SER A 1 94 ? 8.555 18.516 -13.992 1 95.94 94 SER A N 1
ATOM 733 C CA . SER A 1 94 ? 9.07 18.516 -15.352 1 95.94 94 SER A CA 1
ATOM 734 C C . SER A 1 94 ? 10.523 18.047 -15.398 1 95.94 94 SER A C 1
ATOM 736 O O . SER A 1 94 ? 10.953 17.422 -16.375 1 95.94 94 SER A O 1
ATOM 738 N N . ASN A 1 95 ? 11.258 18.406 -14.43 1 96.5 95 ASN A N 1
ATOM 739 C CA . ASN A 1 95 ? 12.672 18.062 -14.352 1 96.5 95 ASN A CA 1
ATOM 740 C C . ASN A 1 95 ? 13.008 17.406 -13.016 1 96.5 95 ASN A C 1
ATOM 742 O O . ASN A 1 95 ? 13.586 18.047 -12.133 1 96.5 95 ASN A O 1
ATOM 746 N N . PRO A 1 96 ? 12.773 16.109 -12.859 1 98 96 PRO A N 1
ATOM 747 C CA . PRO A 1 96 ? 13.086 15.422 -11.609 1 98 96 PRO A CA 1
ATOM 748 C C . PRO A 1 96 ? 14.578 15.422 -11.289 1 98 96 PRO A C 1
ATOM 750 O O . PRO A 1 96 ? 15.406 15.633 -12.18 1 98 96 PRO A O 1
ATOM 753 N N . ILE A 1 97 ? 14.898 15.219 -10.062 1 98.31 97 ILE A N 1
ATOM 754 C CA . ILE A 1 97 ? 16.297 15.195 -9.617 1 98.31 97 ILE A CA 1
ATOM 755 C C . ILE A 1 97 ? 16.969 13.914 -10.102 1 98.31 97 ILE A C 1
ATOM 757 O O . ILE A 1 97 ? 16.453 12.812 -9.875 1 98.31 97 ILE A O 1
ATOM 761 N N . LYS A 1 98 ? 18.156 14.078 -10.711 1 96.25 98 LYS A N 1
ATOM 762 C CA . LYS A 1 98 ? 18.922 12.93 -11.188 1 96.25 98 LYS A CA 1
ATOM 763 C C . LYS A 1 98 ? 20.375 13.016 -10.758 1 96.25 98 LYS A C 1
ATOM 765 O O . LYS A 1 98 ? 21.047 11.992 -10.586 1 96.25 98 LYS A O 1
ATOM 770 N N . THR A 1 99 ? 20.781 14.312 -10.57 1 96.88 99 THR A N 1
ATOM 771 C CA . THR A 1 99 ? 22.203 14.5 -10.328 1 96.88 99 THR A CA 1
ATOM 772 C C . THR A 1 99 ? 22.438 15.445 -9.148 1 96.88 99 THR A C 1
ATOM 774 O O . THR A 1 99 ? 21.5 16.078 -8.664 1 96.88 99 THR A O 1
ATOM 777 N N . LYS A 1 100 ? 23.703 15.523 -8.742 1 97.19 100 LYS A N 1
ATOM 778 C CA . LYS A 1 100 ? 24.094 16.453 -7.688 1 97.19 100 LYS A CA 1
ATOM 779 C C . LYS A 1 100 ? 23.859 17.891 -8.117 1 97.19 100 LYS A C 1
ATOM 781 O O . LYS A 1 100 ? 23.516 18.75 -7.293 1 97.19 100 LYS A O 1
ATOM 786 N N . GLU A 1 101 ? 24.078 18.156 -9.359 1 97.5 101 GLU A N 1
ATOM 787 C CA . GLU A 1 101 ? 23.859 19.484 -9.891 1 97.5 101 GLU A CA 1
ATOM 788 C C . GLU A 1 101 ? 22.391 19.891 -9.766 1 97.5 101 GLU A C 1
ATOM 790 O O . GLU A 1 101 ? 22.094 21.047 -9.461 1 97.5 101 GLU A O 1
ATOM 795 N N . ASP A 1 102 ? 21.516 18.938 -10.055 1 97.94 102 ASP A N 1
ATOM 796 C CA . ASP A 1 102 ? 20.094 19.188 -9.891 1 97.94 102 ASP A CA 1
ATOM 797 C C . ASP A 1 102 ? 19.766 19.609 -8.453 1 97.94 102 ASP A C 1
ATOM 799 O O . ASP A 1 102 ? 18.953 20.5 -8.227 1 97.94 102 ASP A O 1
ATOM 803 N N . LEU A 1 103 ? 20.422 18.953 -7.5 1 98.06 103 LEU A N 1
ATOM 804 C CA . LEU A 1 103 ? 20.203 19.219 -6.082 1 98.06 103 LEU A CA 1
ATOM 805 C C . LEU A 1 103 ? 20.766 20.594 -5.695 1 98.06 103 LEU A C 1
ATOM 807 O O . LEU A 1 103 ? 20.125 21.328 -4.938 1 98.06 103 LEU A O 1
ATOM 811 N N . GLU A 1 104 ? 21.875 20.906 -6.211 1 97.31 104 GLU A N 1
ATOM 812 C CA . GLU A 1 104 ? 22.562 22.141 -5.859 1 97.31 104 GLU A CA 1
ATOM 813 C C . GLU A 1 104 ? 21.781 23.359 -6.32 1 97.31 104 GLU A C 1
ATOM 815 O O . GLU A 1 104 ? 21.859 24.438 -5.711 1 97.31 104 GLU A O 1
ATOM 820 N N . ARG A 1 105 ? 20.984 23.188 -7.285 1 96.94 105 ARG A N 1
ATOM 821 C CA . ARG A 1 105 ? 20.203 24.297 -7.828 1 96.94 105 ARG A CA 1
ATOM 822 C C . ARG A 1 105 ? 19.047 24.656 -6.906 1 96.94 105 ARG A C 1
ATOM 824 O O . ARG A 1 105 ? 18.469 25.734 -7.012 1 96.94 105 ARG A O 1
ATOM 831 N N . LEU A 1 106 ? 18.703 23.75 -6.043 1 97.94 106 LEU A N 1
ATOM 832 C CA . LEU A 1 106 ? 17.578 23.984 -5.145 1 97.94 106 LEU A CA 1
ATOM 833 C C . LEU A 1 106 ? 17.969 24.922 -4.012 1 97.94 106 LEU A C 1
ATOM 835 O O . LEU A 1 106 ? 19.078 24.812 -3.463 1 97.94 106 LEU A O 1
ATOM 839 N N . ASP A 1 107 ? 17.125 25.859 -3.73 1 97.88 107 ASP A N 1
ATOM 840 C CA . ASP A 1 107 ? 17.438 26.906 -2.77 1 97.88 107 ASP A CA 1
ATOM 841 C C . ASP A 1 107 ? 16.547 26.797 -1.528 1 97.88 107 ASP A C 1
ATOM 843 O O . ASP A 1 107 ? 15.344 27.062 -1.589 1 97.88 107 ASP A O 1
ATOM 847 N N . VAL A 1 108 ? 17.141 26.469 -0.378 1 97.06 108 VAL A N 1
ATOM 848 C CA . VAL A 1 108 ? 16.422 26.281 0.879 1 97.06 108 VAL A CA 1
ATOM 849 C C . VAL A 1 108 ? 15.898 27.625 1.391 1 97.06 108 VAL A C 1
ATOM 851 O O . VAL A 1 108 ? 14.719 27.75 1.727 1 97.06 108 VAL A O 1
ATOM 854 N N . GLU A 1 109 ? 16.672 28.656 1.42 1 96.81 109 GLU A N 1
ATOM 855 C CA . GLU A 1 109 ? 16.297 29.969 1.944 1 96.81 109 GLU A CA 1
ATOM 856 C C . GLU A 1 109 ? 15.164 30.594 1.121 1 96.81 109 GLU A C 1
ATOM 858 O O . GLU A 1 109 ? 14.211 31.141 1.678 1 96.81 109 GLU A O 1
ATOM 863 N N . LYS A 1 110 ? 15.344 30.438 -0.133 1 95.5 110 LYS A N 1
ATOM 864 C CA . LYS A 1 110 ? 14.32 30.969 -1.035 1 95.5 110 LYS A CA 1
ATOM 865 C C . LYS A 1 110 ? 12.984 30.266 -0.81 1 95.5 110 LYS A C 1
ATOM 867 O O . LYS A 1 110 ? 11.93 30.906 -0.865 1 95.5 110 LYS A O 1
ATOM 872 N N . SER A 1 111 ? 13.047 29.016 -0.601 1 96.31 111 SER A N 1
ATOM 873 C CA . SER A 1 111 ? 11.805 28.281 -0.384 1 96.31 111 SER A CA 1
ATOM 874 C C . SER A 1 111 ? 11.078 28.766 0.865 1 96.31 111 SER A C 1
ATOM 876 O O . SER A 1 111 ? 9.859 28.953 0.845 1 96.31 111 SER A O 1
ATOM 878 N N . ILE A 1 112 ? 11.773 29 1.918 1 96.56 112 ILE A N 1
ATOM 879 C CA . ILE A 1 112 ? 11.172 29.438 3.174 1 96.56 112 ILE A CA 1
ATOM 880 C C . ILE A 1 112 ? 10.5 30.797 2.975 1 96.56 112 ILE A C 1
ATOM 882 O O . ILE A 1 112 ? 9.367 31 3.42 1 96.56 112 ILE A O 1
ATOM 886 N N . LYS A 1 113 ? 11.148 31.641 2.27 1 96.69 113 LYS A N 1
ATOM 887 C CA . LYS A 1 113 ? 10.617 32.969 2.016 1 96.69 113 LYS A CA 1
ATOM 888 C C . LYS A 1 113 ? 9.414 32.906 1.075 1 96.69 113 LYS A C 1
ATOM 890 O O . LYS A 1 113 ? 8.398 33.562 1.32 1 96.69 113 LYS A O 1
ATOM 895 N N . ASN A 1 114 ? 9.523 32.125 0.104 1 97.5 114 ASN A N 1
ATOM 896 C CA . ASN A 1 114 ? 8.516 32.094 -0.949 1 97.5 114 ASN A CA 1
ATOM 897 C C . ASN A 1 114 ? 7.254 31.375 -0.492 1 97.5 114 ASN A C 1
ATOM 899 O O . ASN A 1 114 ? 6.215 31.453 -1.148 1 97.5 114 ASN A O 1
ATOM 903 N N . LEU A 1 115 ? 7.305 30.703 0.637 1 98.44 115 LEU A N 1
ATOM 904 C CA . LEU A 1 115 ? 6.137 30 1.165 1 98.44 115 LEU A CA 1
ATOM 905 C C . LEU A 1 115 ? 5.324 30.922 2.078 1 98.44 115 LEU A C 1
ATOM 907 O O . LEU A 1 115 ? 4.48 30.438 2.846 1 98.44 115 LEU A O 1
ATOM 911 N N . SER A 1 116 ? 5.516 32.188 1.966 1 98.31 116 SER A N 1
ATOM 912 C CA . SER A 1 116 ? 4.859 33.188 2.82 1 98.31 116 SER A CA 1
ATOM 913 C C . SER A 1 116 ? 3.342 33.094 2.699 1 98.31 116 SER A C 1
ATOM 915 O O . SER A 1 116 ? 2.619 33.375 3.654 1 98.31 116 SER A O 1
ATOM 917 N N . TYR A 1 117 ? 2.855 32.656 1.525 1 98.38 117 TYR A N 1
ATOM 918 C CA . TYR A 1 117 ? 1.411 32.531 1.353 1 98.38 117 TYR A CA 1
ATOM 919 C C . TYR A 1 117 ? 0.826 31.484 2.285 1 98.38 117 TYR A C 1
ATOM 921 O O . TYR A 1 117 ? -0.335 31.578 2.689 1 98.38 117 TYR A O 1
ATOM 929 N N . VAL A 1 118 ? 1.612 30.484 2.629 1 98.75 118 VAL A N 1
ATOM 930 C CA . VAL A 1 118 ? 1.154 29.484 3.596 1 98.75 118 VAL A CA 1
ATOM 931 C C . VAL A 1 118 ? 1.092 30.109 4.988 1 98.75 118 VAL A C 1
ATOM 933 O O . VAL A 1 118 ? 0.119 29.922 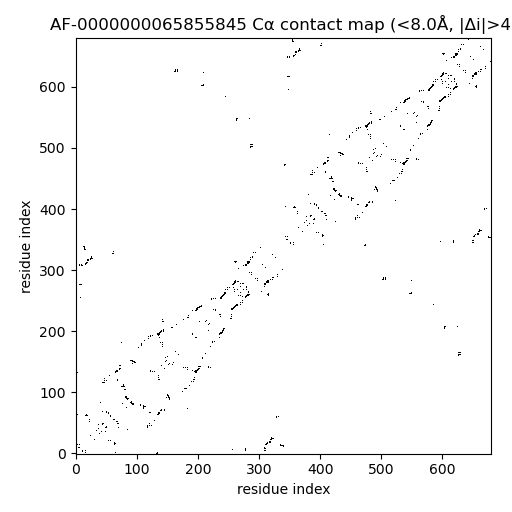5.719 1 98.75 118 VAL A O 1
ATOM 936 N N . TYR A 1 119 ? 2.131 30.906 5.34 1 98.88 119 TYR A N 1
ATOM 937 C CA . TYR A 1 119 ? 2.178 31.547 6.648 1 98.88 119 TYR A CA 1
ATOM 938 C C . TYR A 1 119 ? 1.077 32.594 6.785 1 98.88 119 TYR A C 1
ATOM 940 O O . TYR A 1 119 ? 0.436 32.688 7.832 1 98.88 119 TYR A O 1
ATOM 948 N N . ASP A 1 120 ? 0.867 33.281 5.73 1 98.88 120 ASP A N 1
ATOM 949 C CA . ASP A 1 120 ? -0.218 34.25 5.715 1 98.88 120 ASP A CA 1
ATOM 950 C C . ASP A 1 120 ? -1.572 33.594 5.902 1 98.88 120 ASP A C 1
ATOM 952 O O . ASP A 1 120 ? -2.432 34.094 6.629 1 98.88 120 ASP A O 1
ATOM 956 N N . ALA A 1 121 ? -1.764 32.469 5.227 1 98.88 121 ALA A N 1
ATOM 957 C CA . ALA A 1 121 ? -3.004 31.703 5.379 1 98.88 121 ALA A CA 1
ATOM 958 C C . ALA A 1 121 ? -3.184 31.234 6.816 1 98.88 121 ALA A C 1
ATOM 960 O O . ALA A 1 121 ? -4.285 31.297 7.367 1 98.88 121 ALA A O 1
ATOM 961 N N . LEU A 1 122 ? -2.094 30.812 7.41 1 98.88 122 LEU A N 1
ATOM 962 C CA . LEU A 1 122 ? -2.135 30.359 8.797 1 98.88 122 LEU A CA 1
ATOM 963 C C . LEU A 1 122 ? -2.508 31.516 9.727 1 98.88 122 LEU A C 1
ATOM 965 O O . LEU A 1 122 ? -3.375 31.359 10.594 1 98.88 122 LEU A O 1
ATOM 969 N N . ALA A 1 123 ? -1.871 32.594 9.547 1 98.88 123 ALA A N 1
ATOM 970 C CA . ALA A 1 123 ? -2.123 33.781 10.398 1 98.88 123 ALA A CA 1
ATOM 971 C C . ALA A 1 123 ? -3.574 34.219 10.281 1 98.88 123 ALA A C 1
ATOM 973 O O . ALA A 1 123 ? -4.238 34.469 11.289 1 98.88 123 ALA A O 1
ATOM 974 N N . LEU A 1 124 ? -4.008 34.312 9.031 1 98.88 124 LEU A N 1
ATOM 975 C CA . LEU A 1 124 ? -5.383 34.75 8.797 1 98.88 124 LEU A CA 1
ATOM 976 C C . LEU A 1 124 ? -6.367 33.75 9.398 1 98.88 124 LEU A C 1
ATOM 978 O O . LEU A 1 124 ? -7.367 34.125 10 1 98.88 124 LEU A O 1
ATOM 982 N N . THR A 1 125 ? -6.113 32.438 9.18 1 98.88 125 THR A N 1
ATOM 983 C CA . THR A 1 125 ? -6.973 31.406 9.727 1 98.88 125 THR A CA 1
ATOM 984 C C . THR A 1 125 ? -6.996 31.469 11.25 1 98.88 125 THR A C 1
ATOM 986 O O . THR A 1 125 ? -8.055 31.328 11.867 1 98.88 125 THR A O 1
ATOM 989 N N . ARG A 1 126 ? -5.844 31.625 11.844 1 98.62 126 ARG A N 1
ATOM 990 C CA . ARG A 1 126 ? -5.762 31.719 13.297 1 98.62 126 ARG A CA 1
ATOM 991 C C . ARG A 1 126 ? -6.602 32.875 13.82 1 98.62 126 ARG A C 1
ATOM 993 O O . ARG A 1 126 ? -7.281 32.75 14.844 1 98.62 126 ARG A O 1
ATOM 1000 N N . GLU A 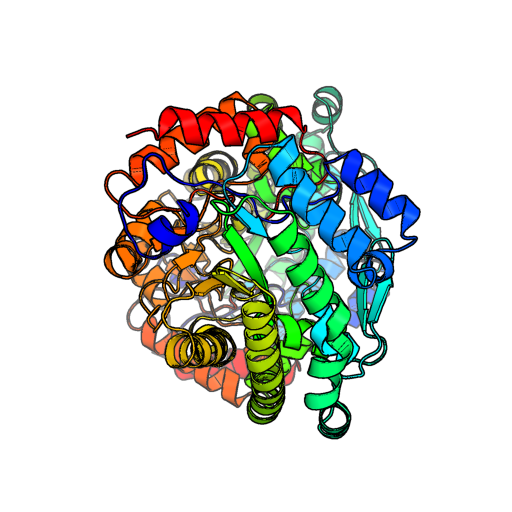1 127 ? -6.578 33.938 13.148 1 98.5 127 GLU A N 1
ATOM 1001 C CA . GLU A 1 127 ? -7.359 35.125 13.516 1 98.5 127 GLU A CA 1
ATOM 1002 C C . GLU A 1 127 ? -8.859 34.844 13.484 1 98.5 127 GLU A C 1
ATOM 1004 O O . GLU A 1 127 ? -9.609 35.312 14.336 1 98.5 127 GLU A O 1
ATOM 1009 N N . LYS A 1 128 ? -9.242 34.062 12.578 1 98.56 128 LYS A N 1
ATOM 1010 C CA . LYS A 1 128 ? -10.664 33.844 12.328 1 98.56 128 LYS A CA 1
ATOM 1011 C C . LYS A 1 128 ? -11.18 32.625 13.109 1 98.56 128 LYS A C 1
ATOM 1013 O O . LYS A 1 128 ? -12.367 32.531 13.414 1 98.56 128 LYS A O 1
ATOM 1018 N N . LEU A 1 129 ? -10.289 31.75 13.383 1 98.44 129 LEU A N 1
ATOM 1019 C CA . LEU A 1 129 ? -10.641 30.484 14.039 1 98.44 129 LEU A CA 1
ATOM 1020 C C . LEU A 1 129 ? -10.883 30.703 15.531 1 98.44 129 LEU A C 1
ATOM 1022 O O . LEU A 1 129 ? -10.133 31.438 16.188 1 98.44 129 LEU A O 1
ATOM 1026 N N . ALA A 1 130 ? -11.93 30.094 16.016 1 96.81 130 ALA A N 1
ATOM 1027 C CA . ALA A 1 130 ? -12.203 30.188 17.438 1 96.81 130 ALA A CA 1
ATOM 1028 C C . ALA A 1 130 ? -10.969 29.844 18.266 1 96.81 130 ALA A C 1
ATOM 1030 O O . ALA A 1 130 ? -10.219 28.922 17.906 1 96.81 130 ALA A O 1
ATOM 1031 N N . HIS A 1 131 ? -10.805 30.5 19.359 1 95 131 HIS A N 1
ATOM 1032 C CA . HIS A 1 131 ? -9.578 30.391 20.141 1 95 131 HIS A CA 1
ATOM 1033 C C . HIS A 1 131 ? -9.445 29 20.766 1 95 131 HIS A C 1
ATOM 1035 O O . HIS A 1 131 ? -8.336 28.562 21.047 1 95 131 HIS A O 1
ATOM 1041 N N . ASP A 1 132 ? -10.508 28.375 20.969 1 95.12 132 ASP A N 1
ATOM 1042 C CA . ASP A 1 132 ? -10.461 27.078 21.625 1 95.12 132 ASP A CA 1
ATOM 1043 C C . ASP A 1 132 ? -10.258 25.953 20.609 1 95.12 132 ASP A C 1
ATOM 1045 O O . ASP A 1 132 ? -10.172 24.781 20.969 1 95.12 132 ASP A O 1
ATOM 1049 N N . LYS A 1 133 ? -10.195 26.266 19.328 1 97.69 133 LYS A N 1
ATOM 1050 C CA . LYS A 1 133 ? -9.93 25.297 18.281 1 97.69 133 LYS A CA 1
ATOM 1051 C C . LYS A 1 133 ? -8.469 25.344 17.844 1 97.69 133 LYS A C 1
ATOM 1053 O O . LYS A 1 133 ? -7.895 26.422 17.688 1 97.69 133 LYS A O 1
ATOM 1058 N N . ALA A 1 134 ? -7.945 24.203 17.719 1 98.62 134 ALA A N 1
ATOM 1059 C CA . ALA A 1 134 ? -6.551 24.109 17.297 1 98.62 134 ALA A CA 1
ATOM 1060 C C . ALA A 1 134 ? -6.422 24.281 15.789 1 98.62 134 ALA A C 1
ATOM 1062 O O . ALA A 1 134 ? -7.301 23.859 15.031 1 98.62 134 ALA A O 1
ATOM 1063 N N . LEU A 1 135 ? -5.367 24.922 15.367 1 98.88 135 LEU A N 1
ATOM 1064 C CA . LEU A 1 135 ? -4.945 25 13.969 1 98.88 135 LEU A CA 1
ATOM 1065 C C . LEU A 1 135 ? -3.693 24.172 13.734 1 98.88 135 LEU A C 1
ATOM 1067 O O . LEU A 1 135 ? -2.646 24.422 14.328 1 98.88 135 LEU A O 1
ATOM 1071 N N . ILE A 1 136 ? -3.846 23.141 12.875 1 98.94 136 ILE A N 1
ATOM 1072 C CA . ILE A 1 136 ? -2.762 22.188 12.625 1 98.94 136 ILE A CA 1
ATOM 1073 C C . ILE A 1 136 ? -1.985 22.625 11.383 1 98.94 136 ILE A C 1
ATOM 1075 O O . ILE A 1 136 ? -2.568 22.797 10.312 1 98.94 136 ILE A O 1
ATOM 1079 N N . GLY A 1 137 ? -0.698 22.906 11.523 1 98.88 137 GLY A N 1
ATOM 1080 C CA . GLY A 1 137 ? 0.214 22.953 10.391 1 98.88 137 GLY A CA 1
ATOM 1081 C C . GLY A 1 137 ? 0.751 21.594 9.984 1 98.88 137 GLY A C 1
ATOM 1082 O O . GLY A 1 137 ? 0.547 20.609 10.688 1 98.88 137 GLY A O 1
ATOM 1083 N N . PHE A 1 138 ? 1.397 21.547 8.789 1 98.81 138 PHE A N 1
ATOM 1084 C CA . PHE A 1 138 ? 1.862 20.219 8.406 1 98.81 138 PHE A CA 1
ATOM 1085 C C . PHE A 1 138 ? 2.908 20.328 7.301 1 98.81 138 PHE A C 1
ATOM 1087 O O . PHE A 1 138 ? 3.094 21.375 6.699 1 98.81 138 PHE A O 1
ATOM 1094 N N . CYS A 1 139 ? 3.586 19.266 7.055 1 98.81 139 CYS A N 1
ATOM 1095 C CA . CYS A 1 139 ? 4.434 19.031 5.887 1 98.81 139 CYS A CA 1
ATOM 1096 C C . CYS A 1 139 ? 4.484 17.562 5.535 1 98.81 139 CYS A C 1
ATOM 1098 O O . CYS A 1 139 ? 4.016 16.719 6.301 1 98.81 139 CYS A O 1
ATOM 1100 N N . GLY A 1 140 ? 4.887 17.266 4.316 1 98.75 140 GLY A N 1
ATOM 1101 C CA . GLY A 1 140 ? 5.266 15.898 3.998 1 98.75 140 GLY A CA 1
ATOM 1102 C C . GLY A 1 140 ? 6.582 15.484 4.625 1 98.75 140 GLY A C 1
ATOM 1103 O O . GLY A 1 140 ? 7.43 16.328 4.926 1 98.75 140 GLY A O 1
ATOM 1104 N N . SER A 1 141 ? 6.703 14.195 4.836 1 98.94 141 SER A N 1
ATOM 1105 C CA . SER A 1 141 ? 8.008 13.727 5.277 1 98.94 141 SER A CA 1
ATOM 1106 C C . SER A 1 141 ? 9.078 13.969 4.211 1 98.94 141 SER A C 1
ATOM 1108 O O . SER A 1 141 ? 8.766 14.008 3.018 1 98.94 141 SER A O 1
ATOM 1110 N N . PRO A 1 142 ? 10.352 14.086 4.676 1 98.94 142 PRO A N 1
ATOM 1111 C CA . PRO A 1 142 ? 11.422 14.211 3.682 1 98.94 142 PRO A CA 1
ATOM 1112 C C . PRO A 1 142 ? 11.414 13.062 2.67 1 98.94 142 PRO A C 1
ATOM 1114 O O . PRO A 1 142 ? 11.594 13.297 1.472 1 98.94 142 PRO A O 1
ATOM 1117 N N . TRP A 1 143 ? 11.148 11.891 3.094 1 98.88 143 TRP A N 1
ATOM 1118 C CA . TRP A 1 143 ? 11.109 10.734 2.207 1 98.88 143 TRP A CA 1
ATOM 1119 C C . TRP A 1 143 ? 10.008 10.875 1.168 1 98.88 143 TRP A C 1
ATOM 1121 O O . TRP A 1 143 ? 10.25 10.727 -0.033 1 98.88 143 TRP A O 1
ATOM 1131 N N . THR A 1 144 ? 8.812 11.148 1.606 1 98.81 144 THR A N 1
ATOM 1132 C CA . THR A 1 144 ? 7.688 11.273 0.689 1 98.81 144 THR A CA 1
ATOM 1133 C C . THR A 1 144 ? 7.957 12.359 -0.35 1 98.81 144 THR A C 1
ATOM 1135 O O . THR A 1 144 ? 7.777 12.133 -1.55 1 98.81 144 THR A O 1
ATOM 1138 N N . ILE A 1 145 ? 8.414 13.531 0.109 1 98.81 145 ILE A N 1
ATOM 1139 C CA . ILE A 1 145 ? 8.656 14.641 -0.805 1 98.81 145 ILE A CA 1
ATOM 1140 C C . ILE A 1 145 ? 9.789 14.289 -1.763 1 98.81 145 ILE A C 1
ATOM 1142 O O . ILE A 1 145 ? 9.68 14.484 -2.975 1 98.81 145 ILE A O 1
ATOM 1146 N N . ALA A 1 146 ? 10.883 13.711 -1.225 1 98.81 146 ALA A N 1
ATOM 1147 C CA . ALA A 1 146 ? 12.016 13.32 -2.053 1 98.81 146 ALA A CA 1
ATOM 1148 C C . ALA A 1 146 ? 11.594 12.344 -3.143 1 98.81 146 ALA A C 1
ATOM 1150 O O . ALA A 1 146 ? 12.086 12.406 -4.27 1 98.81 146 ALA A O 1
ATOM 1151 N N . THR A 1 147 ? 10.719 11.438 -2.803 1 98.62 147 THR A N 1
ATOM 1152 C CA . THR A 1 147 ? 10.266 10.445 -3.768 1 98.62 147 THR A CA 1
ATOM 1153 C C . THR A 1 147 ? 9.555 11.109 -4.941 1 98.62 147 THR A C 1
ATOM 1155 O O . THR A 1 147 ? 9.812 10.781 -6.102 1 98.62 147 THR A O 1
ATOM 1158 N N . TYR A 1 148 ? 8.727 12.102 -4.656 1 98.19 148 TYR A N 1
ATOM 1159 C CA . TYR A 1 148 ? 8.102 12.852 -5.738 1 98.19 148 TYR A CA 1
ATOM 1160 C C . TYR A 1 148 ? 9.148 13.57 -6.582 1 98.19 148 TYR A C 1
ATOM 116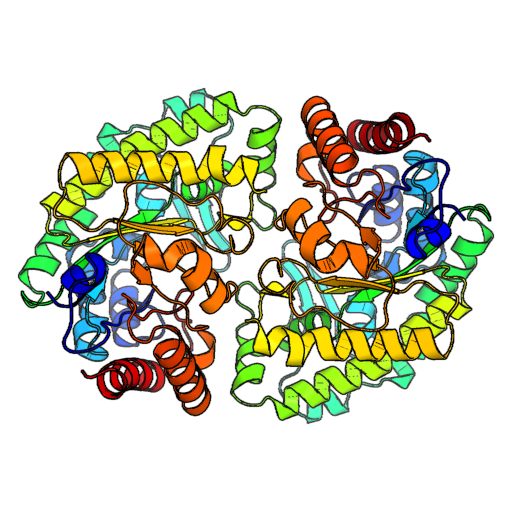2 O O . TYR A 1 148 ? 9.062 13.578 -7.812 1 98.19 148 TYR A O 1
ATOM 1170 N N . MET A 1 149 ? 10.102 14.156 -5.91 1 98.56 149 MET A N 1
ATOM 1171 C CA . MET A 1 149 ? 11.133 14.953 -6.574 1 98.56 149 MET A CA 1
ATOM 1172 C C . MET A 1 149 ? 11.969 14.078 -7.508 1 98.56 149 MET A C 1
ATOM 1174 O O . MET A 1 149 ? 12.43 14.547 -8.555 1 98.56 149 MET A O 1
ATOM 1178 N N . ILE A 1 150 ? 12.188 12.852 -7.125 1 98.62 150 ILE A N 1
ATOM 1179 C CA . ILE A 1 150 ? 13.07 11.938 -7.844 1 98.62 150 ILE A CA 1
ATOM 1180 C C . ILE A 1 150 ? 12.281 11.203 -8.922 1 98.62 150 ILE A C 1
ATOM 1182 O O . ILE A 1 150 ? 12.727 11.102 -10.07 1 98.62 150 ILE A O 1
ATOM 1186 N N . GLU A 1 151 ? 11.055 10.742 -8.594 1 97.81 151 GLU A N 1
ATOM 1187 C CA . GLU A 1 151 ? 10.211 10 -9.523 1 97.81 151 GLU A CA 1
ATOM 1188 C C . GLU A 1 151 ? 9.609 10.922 -10.586 1 97.81 151 GLU A C 1
ATOM 1190 O O . GLU A 1 151 ? 9.32 10.484 -11.703 1 97.81 151 GLU A O 1
ATOM 1195 N N . GLY A 1 152 ? 9.391 12.195 -10.219 1 97.31 152 GLY A N 1
ATOM 1196 C CA . GLY A 1 152 ? 8.758 13.156 -11.109 1 97.31 152 GLY A CA 1
ATOM 1197 C C . GLY A 1 152 ? 7.246 13.211 -10.953 1 97.31 152 GLY A C 1
ATOM 1198 O O . GLY A 1 152 ? 6.578 13.984 -11.641 1 97.31 152 GLY A O 1
ATOM 1199 N N . GLY A 1 153 ? 6.734 12.469 -10.125 1 95.19 153 GLY A N 1
ATOM 1200 C CA . GLY A 1 153 ? 5.309 12.359 -9.867 1 95.19 153 GLY A CA 1
ATOM 1201 C C . GLY A 1 153 ? 4.945 11.148 -9.023 1 95.19 153 GLY A C 1
ATOM 1202 O O . GLY A 1 153 ? 5.789 10.617 -8.297 1 95.19 153 GLY A O 1
ATOM 1203 N N . GLY A 1 154 ? 3.693 10.82 -9.039 1 90.19 154 GLY A N 1
ATOM 1204 C CA . GLY A 1 154 ? 3.307 9.586 -8.367 1 90.19 154 GLY A CA 1
ATOM 1205 C C . GLY A 1 154 ? 3.988 8.359 -8.938 1 90.19 154 GLY A C 1
ATOM 1206 O O . GLY A 1 154 ? 4.449 8.367 -10.086 1 90.19 154 GLY A O 1
ATOM 1207 N N . SER A 1 155 ? 4.078 7.348 -8.125 1 89.88 155 SER A N 1
ATOM 1208 C CA . SER A 1 155 ? 4.742 6.121 -8.555 1 89.88 155 SER A CA 1
ATOM 1209 C C . SER A 1 155 ? 4.078 4.891 -7.941 1 89.88 155 SER A C 1
ATOM 1211 O O . SER A 1 155 ? 3.582 4.945 -6.816 1 89.88 155 SER A O 1
ATOM 1213 N N . LYS A 1 156 ? 4.148 3.795 -8.648 1 85.19 156 LYS A N 1
ATOM 1214 C CA . LYS A 1 156 ? 3.561 2.551 -8.156 1 85.19 156 LYS A CA 1
ATOM 1215 C C . LYS A 1 156 ? 4.609 1.682 -7.469 1 85.19 156 LYS A C 1
ATOM 1217 O O . LYS A 1 156 ? 4.293 0.921 -6.555 1 85.19 156 LYS A O 1
ATOM 1222 N N . ASN A 1 157 ? 5.793 1.877 -7.961 1 90.94 157 ASN A N 1
ATOM 1223 C CA . ASN A 1 157 ? 6.805 0.971 -7.422 1 90.94 157 ASN A CA 1
ATOM 1224 C C . ASN A 1 157 ? 8.016 1.733 -6.895 1 90.94 157 ASN A C 1
ATOM 1226 O O . ASN A 1 157 ? 8.922 1.138 -6.312 1 90.94 157 ASN A O 1
ATOM 1230 N N . TYR A 1 158 ? 8.023 3.082 -7.109 1 96.69 158 TYR A N 1
ATOM 1231 C CA . TYR A 1 158 ? 9.062 3.932 -6.543 1 96.69 158 TYR A CA 1
ATOM 1232 C C . TYR A 1 158 ? 10.445 3.508 -7.031 1 96.69 158 TYR A C 1
ATOM 1234 O O . TYR A 1 158 ? 11.414 3.527 -6.27 1 96.69 158 TYR A O 1
ATOM 1242 N N . ALA A 1 159 ? 10.523 3.025 -8.258 1 95.94 159 ALA A N 1
ATOM 1243 C CA . ALA A 1 159 ? 11.711 2.344 -8.766 1 95.94 159 ALA A CA 1
ATOM 1244 C C . ALA A 1 159 ? 12.93 3.27 -8.75 1 95.94 159 ALA A C 1
ATOM 1246 O O . ALA A 1 159 ? 14.008 2.873 -8.32 1 95.94 159 ALA A O 1
ATOM 1247 N N . LYS A 1 160 ? 12.758 4.543 -9.195 1 97.12 160 LYS A N 1
ATOM 1248 C CA . LYS A 1 160 ? 13.891 5.461 -9.281 1 97.12 160 LYS A CA 1
ATOM 1249 C C . LYS A 1 160 ? 14.445 5.785 -7.895 1 97.12 160 LYS A C 1
ATOM 1251 O O . LYS A 1 160 ? 15.664 5.781 -7.688 1 97.12 160 LYS A O 1
ATOM 1256 N N . CYS A 1 161 ? 13.586 6.066 -7.027 1 97.81 161 CYS A N 1
ATOM 1257 C CA . CYS A 1 161 ? 14.008 6.422 -5.676 1 97.81 161 CYS A CA 1
ATOM 1258 C C . CYS A 1 161 ? 14.633 5.23 -4.965 1 97.81 161 CYS A C 1
ATOM 1260 O O . CYS A 1 161 ? 15.664 5.367 -4.312 1 97.81 161 CYS A O 1
ATOM 1262 N N . LYS A 1 162 ? 14 4.102 -5.082 1 97.88 162 LYS A N 1
ATOM 1263 C CA . LYS A 1 162 ? 14.523 2.914 -4.414 1 97.88 162 LYS A CA 1
ATOM 1264 C C . LYS A 1 162 ? 15.852 2.482 -5.027 1 97.88 162 LYS A C 1
ATOM 1266 O O . LYS A 1 162 ? 16.719 1.941 -4.332 1 97.88 162 LYS A O 1
ATOM 1271 N N . LYS A 1 163 ? 15.984 2.686 -6.316 1 97.69 163 LYS A N 1
ATOM 1272 C CA . LYS A 1 163 ? 17.297 2.455 -6.926 1 97.69 163 LYS A CA 1
ATOM 1273 C C . LYS A 1 163 ? 18.375 3.258 -6.211 1 97.69 163 LYS A C 1
ATOM 1275 O O . LYS A 1 163 ? 19.469 2.74 -5.945 1 97.69 163 LYS A O 1
ATOM 1280 N N . LEU A 1 164 ? 18.094 4.508 -5.84 1 98.25 164 LEU A N 1
ATOM 1281 C CA . LEU A 1 164 ? 19.031 5.348 -5.105 1 98.25 164 LEU A CA 1
ATOM 1282 C C . LEU A 1 164 ? 19.297 4.785 -3.713 1 98.25 164 LEU A C 1
ATOM 1284 O O . LEU A 1 164 ? 20.422 4.816 -3.229 1 98.25 164 LEU A O 1
ATOM 1288 N N . VAL A 1 165 ? 18.266 4.258 -3.057 1 98.62 165 VAL A N 1
ATOM 1289 C CA . VAL A 1 165 ? 18.391 3.676 -1.726 1 98.62 165 VAL A CA 1
ATOM 1290 C C . VAL A 1 165 ? 19.531 2.656 -1.72 1 98.62 165 VAL A C 1
ATOM 1292 O O . VAL A 1 165 ? 20.344 2.619 -0.785 1 98.62 165 VAL A O 1
ATOM 1295 N N . TYR A 1 166 ? 19.641 1.916 -2.791 1 98.19 166 TYR A N 1
ATOM 1296 C CA . TYR A 1 166 ? 20.547 0.771 -2.762 1 98.19 166 TYR A CA 1
ATOM 1297 C C . TYR A 1 166 ? 21.828 1.062 -3.549 1 98.19 166 TYR A C 1
ATOM 1299 O O . TYR A 1 166 ? 22.891 0.558 -3.211 1 98.19 166 TYR A O 1
ATOM 1307 N N . GLN A 1 167 ? 21.766 1.895 -4.562 1 97.81 167 GLN A N 1
ATOM 1308 C CA . GLN A 1 167 ? 22.922 2.102 -5.426 1 97.81 167 GLN A CA 1
ATOM 1309 C C . GLN A 1 167 ? 23.703 3.344 -5.012 1 97.81 167 GLN A C 1
ATOM 1311 O O . GLN A 1 167 ? 24.906 3.428 -5.234 1 97.81 167 GLN A O 1
ATOM 1316 N N . ASN A 1 168 ? 23.016 4.332 -4.539 1 98 168 ASN A N 1
ATOM 1317 C CA . ASN A 1 168 ? 23.656 5.586 -4.16 1 98 168 ASN A CA 1
ATOM 1318 C C . ASN A 1 168 ? 23.016 6.203 -2.924 1 98 168 ASN A C 1
ATOM 1320 O O . ASN A 1 168 ? 22.5 7.32 -2.979 1 98 168 ASN A O 1
ATOM 1324 N N . PRO A 1 169 ? 23.125 5.48 -1.776 1 98.38 169 PRO A N 1
ATOM 1325 C CA . PRO A 1 169 ? 22.469 5.961 -0.553 1 98.38 169 PRO A CA 1
ATOM 1326 C C . PRO A 1 169 ? 23.016 7.309 -0.085 1 98.38 169 PRO A C 1
ATOM 1328 O O . PRO A 1 169 ? 22.297 8.094 0.528 1 98.38 169 PRO A O 1
ATOM 1331 N N . GLU A 1 170 ? 24.234 7.641 -0.387 1 98.38 170 GLU A N 1
ATOM 1332 C CA . GLU A 1 170 ? 24.828 8.906 0.032 1 98.38 170 GLU A CA 1
ATOM 1333 C C . GLU A 1 170 ? 24.125 10.086 -0.629 1 98.38 170 GLU A C 1
ATOM 1335 O O . GLU A 1 170 ? 23.812 11.086 0.031 1 98.38 170 GLU A O 1
ATOM 1340 N N . PHE A 1 171 ? 23.922 9.961 -1.939 1 98.69 171 PHE A N 1
ATOM 1341 C CA . PHE A 1 171 ? 23.219 11.016 -2.664 1 98.69 171 PHE A CA 1
ATOM 1342 C C . PHE A 1 171 ? 21.797 11.188 -2.127 1 98.69 171 PHE A C 1
ATOM 1344 O O . PHE A 1 171 ? 21.344 12.32 -1.948 1 98.69 171 PHE A O 1
ATOM 1351 N N . LEU A 1 172 ? 21.125 10.125 -1.823 1 98.81 172 LEU A N 1
ATOM 1352 C CA . LEU A 1 172 ? 19.781 10.195 -1.265 1 98.81 172 LEU A CA 1
ATOM 1353 C C . LEU A 1 172 ? 19.797 10.891 0.092 1 98.81 172 LEU A C 1
ATOM 1355 O O . LEU A 1 172 ? 18.938 11.734 0.368 1 98.81 172 LEU A O 1
ATOM 1359 N N . HIS A 1 173 ? 20.766 10.555 0.93 1 98.88 173 HIS A N 1
ATOM 1360 C CA . HIS A 1 173 ? 20.906 11.234 2.215 1 98.88 173 HIS A CA 1
ATOM 1361 C C . HIS A 1 173 ? 21.094 12.734 2.029 1 98.88 173 HIS A C 1
ATOM 1363 O O . HIS A 1 173 ? 20.609 13.531 2.826 1 98.88 173 HIS A O 1
ATOM 1369 N N . GLN A 1 174 ? 21.812 13.125 0.981 1 98.81 174 GLN A N 1
ATOM 1370 C CA . GLN A 1 174 ? 22 14.547 0.715 1 98.81 174 GLN A CA 1
ATOM 1371 C C . GLN A 1 174 ? 20.672 15.219 0.375 1 98.81 174 GLN A C 1
ATOM 1373 O O . GLN A 1 174 ? 20.391 16.312 0.858 1 98.81 174 GLN A O 1
ATOM 1378 N N . ILE A 1 175 ? 19.922 14.578 -0.433 1 98.88 175 ILE A N 1
ATOM 1379 C CA . ILE A 1 175 ? 18.609 15.102 -0.803 1 98.88 175 ILE A CA 1
ATOM 1380 C C . ILE A 1 175 ? 17.734 15.227 0.441 1 98.88 175 ILE A C 1
ATOM 1382 O O . ILE A 1 175 ? 17.141 16.281 0.693 1 98.88 175 ILE A O 1
ATOM 1386 N N . LEU A 1 176 ? 17.672 14.156 1.252 1 98.94 176 LEU A N 1
ATOM 1387 C CA . LEU A 1 176 ? 16.844 14.109 2.447 1 98.94 176 LEU A CA 1
ATOM 1388 C C . LEU A 1 176 ? 17.281 15.156 3.465 1 98.94 176 LEU A C 1
ATOM 1390 O O . LEU A 1 176 ? 16.438 15.797 4.102 1 98.94 176 LEU A O 1
ATOM 1394 N N . SER A 1 177 ? 18.578 15.312 3.604 1 98.81 177 SER A N 1
ATOM 1395 C CA . SER A 1 177 ? 19.109 16.281 4.543 1 98.81 177 SER A CA 1
ATOM 1396 C C . SER A 1 177 ? 18.734 17.703 4.133 1 98.81 177 SER A C 1
ATOM 1398 O O . SER A 1 177 ? 18.344 18.516 4.973 1 98.81 177 SER A O 1
ATOM 1400 N N . LYS A 1 178 ? 18.891 18.031 2.865 1 98.69 178 LYS A N 1
ATOM 1401 C CA . LYS A 1 178 ? 18.531 19.344 2.369 1 98.69 178 LYS A CA 1
ATOM 1402 C C . LYS A 1 178 ? 17.062 19.641 2.578 1 98.69 178 LYS A C 1
ATOM 1404 O O . LYS A 1 178 ? 16.688 20.719 3.023 1 98.69 178 LYS A O 1
ATOM 1409 N N . LEU A 1 179 ? 16.25 18.641 2.277 1 98.75 179 LEU A N 1
ATOM 1410 C CA . LEU A 1 179 ? 14.82 18.766 2.488 1 98.75 179 LEU A CA 1
ATOM 1411 C C . LEU A 1 179 ? 14.5 18.969 3.967 1 98.75 179 LEU A C 1
ATOM 1413 O O . LEU A 1 179 ? 13.656 19.781 4.324 1 98.75 179 LEU A O 1
ATOM 1417 N N . THR A 1 180 ? 15.148 18.156 4.77 1 98.88 180 THR A N 1
ATOM 1418 C CA . THR A 1 180 ? 14.914 18.219 6.207 1 98.88 180 THR A CA 1
ATOM 1419 C C . THR A 1 180 ? 15.195 19.625 6.734 1 98.88 180 THR A C 1
ATOM 1421 O O . THR A 1 180 ? 14.43 20.156 7.539 1 98.88 180 THR A O 1
ATOM 1424 N N . LEU A 1 181 ? 16.234 20.219 6.238 1 98.69 181 LEU A N 1
ATOM 1425 C CA . LEU A 1 181 ? 16.562 21.578 6.637 1 98.69 181 LEU A CA 1
ATOM 1426 C C . LEU A 1 181 ? 15.461 22.547 6.234 1 98.69 181 LEU A C 1
ATOM 1428 O O . LEU A 1 181 ? 15.031 23.375 7.043 1 98.69 181 LEU A O 1
ATOM 1432 N N . ALA A 1 182 ? 15.008 22.438 5.039 1 98.75 182 ALA A N 1
ATOM 1433 C CA . ALA A 1 182 ? 13.93 23.297 4.559 1 98.75 182 ALA A CA 1
ATOM 1434 C C . ALA A 1 182 ? 12.656 23.094 5.379 1 98.75 182 ALA A C 1
ATOM 1436 O O . ALA A 1 182 ? 11.992 24.062 5.75 1 98.75 182 ALA A O 1
ATOM 1437 N N . LEU A 1 183 ? 12.375 21.875 5.703 1 98.88 183 LEU A N 1
ATOM 1438 C CA . LEU A 1 183 ? 11.117 21.531 6.371 1 98.88 183 LEU A CA 1
ATOM 1439 C C . LEU A 1 183 ? 11.148 21.969 7.832 1 98.88 183 LEU A C 1
ATOM 1441 O O . LEU A 1 183 ? 10.117 22.359 8.391 1 98.88 183 LEU A O 1
ATOM 1445 N N . LYS A 1 184 ? 12.32 21.875 8.484 1 98.81 184 LYS A N 1
ATOM 1446 C CA . LYS A 1 184 ? 12.461 22.391 9.844 1 98.81 184 LYS A CA 1
ATOM 1447 C C . LYS A 1 184 ? 12.039 23.859 9.914 1 98.81 184 LYS A C 1
ATOM 1449 O O . LYS A 1 184 ? 11.211 24.234 10.742 1 98.81 184 LYS A O 1
ATOM 1454 N N . HIS A 1 185 ? 12.461 24.625 9 1 98.56 185 HIS A N 1
ATOM 1455 C CA . HIS A 1 185 ? 12.188 26.062 9.016 1 98.56 185 HIS A CA 1
ATOM 1456 C C . HIS A 1 185 ? 10.781 26.359 8.508 1 98.56 185 HIS A C 1
ATOM 1458 O O . HIS A 1 185 ? 10.141 27.297 8.977 1 98.56 185 HIS A O 1
ATOM 1464 N N . TYR A 1 186 ? 10.367 25.578 7.543 1 98.81 186 TYR A N 1
ATOM 1465 C CA . TYR A 1 186 ? 9 25.703 7.055 1 98.81 186 TYR A CA 1
ATOM 1466 C C . TYR A 1 186 ? 8 25.5 8.188 1 98.81 186 TYR A C 1
ATOM 1468 O O . TYR A 1 186 ? 7.086 26.312 8.367 1 98.81 186 TYR A O 1
ATOM 1476 N N . ILE A 1 187 ? 8.195 24.484 9 1 98.88 187 ILE A N 1
ATOM 1477 C CA . ILE A 1 187 ? 7.305 24.172 10.109 1 98.88 187 ILE A CA 1
ATOM 1478 C C . ILE A 1 187 ? 7.445 25.234 11.203 1 98.88 187 ILE A C 1
ATOM 1480 O O . ILE A 1 187 ? 6.453 25.641 11.812 1 98.88 187 ILE A O 1
ATOM 1484 N N . GLN A 1 188 ? 8.664 25.672 11.461 1 98.81 188 GLN A N 1
ATOM 1485 C CA . GLN A 1 188 ? 8.883 26.734 12.43 1 98.81 188 GLN A CA 1
ATOM 1486 C C . GLN A 1 188 ? 8.078 27.984 12.062 1 98.81 188 GLN A C 1
ATOM 1488 O O . GLN A 1 188 ? 7.445 28.594 12.922 1 98.81 188 GLN A O 1
ATOM 1493 N N . GLU A 1 189 ? 8.133 28.359 10.766 1 98.81 189 GLU A N 1
ATOM 1494 C CA . GLU A 1 189 ? 7.402 29.531 10.328 1 98.81 189 GLU A CA 1
ATOM 1495 C C . GLU A 1 189 ? 5.895 29.328 10.453 1 98.81 189 GLU A C 1
ATOM 1497 O O . GLU A 1 189 ? 5.156 30.281 10.734 1 98.81 189 GLU A O 1
ATOM 1502 N N . GLN A 1 190 ? 5.434 28.094 10.227 1 98.88 190 GLN A N 1
ATOM 1503 C CA . GLN A 1 190 ? 4.02 27.797 10.438 1 98.88 190 GLN A CA 1
ATOM 1504 C C . GLN A 1 190 ? 3.627 28 11.898 1 98.88 190 GLN A C 1
ATOM 1506 O O . GLN A 1 190 ? 2.557 28.531 12.195 1 98.88 190 GLN A O 1
ATOM 1511 N N . ILE A 1 191 ? 4.461 27.562 12.82 1 98.88 191 ILE A N 1
ATOM 1512 C CA . ILE A 1 191 ? 4.219 27.719 14.25 1 98.88 191 ILE A CA 1
ATOM 1513 C C . ILE A 1 191 ? 4.172 29.188 14.617 1 98.88 191 ILE A C 1
ATOM 1515 O O . ILE A 1 191 ? 3.246 29.641 15.297 1 98.88 191 ILE A O 1
ATOM 1519 N N . LYS A 1 192 ? 5.098 29.953 14.078 1 98.81 192 LYS A N 1
ATOM 1520 C CA . LYS A 1 192 ? 5.137 31.391 14.344 1 98.81 192 LYS A CA 1
ATOM 1521 C C . LYS A 1 192 ? 3.887 32.094 13.805 1 98.81 192 LYS A C 1
ATOM 1523 O O . LYS A 1 192 ? 3.422 33.062 14.383 1 98.81 192 LYS A O 1
ATOM 1528 N N . ALA A 1 193 ? 3.377 31.531 12.75 1 98.81 193 ALA A N 1
ATOM 1529 C CA . ALA A 1 193 ? 2.227 32.125 12.086 1 98.81 193 ALA A CA 1
ATOM 1530 C C . ALA A 1 193 ? 0.925 31.766 12.789 1 98.81 193 ALA A C 1
ATOM 1532 O O . ALA A 1 193 ? -0.138 32.312 12.461 1 98.81 193 ALA A O 1
ATOM 1533 N N . GLY A 1 194 ? 0.997 30.766 13.711 1 98.69 194 GLY A N 1
ATOM 1534 C CA . GLY A 1 194 ? -0.198 30.547 14.508 1 98.69 194 GLY A CA 1
ATOM 1535 C C . GLY A 1 194 ? -0.602 29.094 14.609 1 98.69 194 GLY A C 1
ATOM 1536 O O . GLY A 1 194 ? -1.647 28.766 15.18 1 98.69 194 GLY A O 1
ATOM 1537 N N . ALA A 1 195 ? 0.209 28.156 14.086 1 98.81 195 ALA A N 1
ATOM 1538 C CA . ALA A 1 195 ? -0.102 26.734 14.234 1 98.81 195 ALA A CA 1
ATOM 1539 C C . ALA A 1 195 ? -0.029 26.312 15.703 1 98.81 195 ALA A C 1
ATOM 1541 O O . ALA A 1 195 ? 0.9 26.688 16.422 1 98.81 195 ALA A O 1
ATOM 1542 N N . ASN A 1 196 ? -1.042 25.531 16.141 1 98.81 196 ASN A N 1
ATOM 1543 C CA . ASN A 1 196 ? -1.084 25.031 17.516 1 98.81 196 ASN A CA 1
ATOM 1544 C C . ASN A 1 196 ? -0.551 23.609 17.625 1 98.81 196 ASN A C 1
ATOM 1546 O O . ASN A 1 196 ? -0.296 23.109 18.719 1 98.81 196 ASN A O 1
ATOM 1550 N N . ALA A 1 197 ? -0.417 22.906 16.547 1 98.94 197 ALA A N 1
ATOM 1551 C CA . ALA A 1 197 ? 0.142 21.578 16.375 1 98.94 197 ALA A CA 1
ATOM 1552 C C . ALA A 1 197 ? 0.699 21.391 14.969 1 98.94 197 ALA A C 1
ATOM 1554 O O . ALA A 1 197 ? 0.375 22.156 14.062 1 98.94 197 ALA A O 1
ATOM 1555 N N . VAL A 1 198 ? 1.564 20.438 14.812 1 98.94 198 VAL A N 1
ATOM 1556 C CA . VAL A 1 198 ? 2.102 20.172 13.484 1 98.94 198 VAL A CA 1
ATOM 1557 C C . VAL A 1 198 ? 2.104 18.672 13.203 1 98.94 198 VAL A C 1
ATOM 1559 O O . VAL A 1 198 ? 2.363 17.875 14.102 1 98.94 198 VAL A O 1
ATOM 1562 N N . GLN A 1 199 ? 1.788 18.328 11.984 1 98.88 199 GLN A N 1
ATOM 1563 C CA . GLN A 1 199 ? 1.779 16.922 11.562 1 98.88 199 GLN A CA 1
ATOM 1564 C C . GLN A 1 199 ? 2.723 16.703 10.383 1 98.88 199 GLN A C 1
ATOM 1566 O O . GLN A 1 199 ? 2.775 17.531 9.461 1 98.88 199 GLN A O 1
ATOM 1571 N N . ILE A 1 200 ? 3.492 15.664 10.469 1 98.94 200 ILE A N 1
ATOM 1572 C CA . ILE A 1 200 ? 4.348 15.234 9.367 1 98.94 200 ILE A CA 1
ATOM 1573 C C . ILE A 1 200 ? 3.76 13.984 8.719 1 98.94 200 ILE A C 1
ATOM 1575 O O . ILE A 1 200 ? 3.674 12.93 9.352 1 98.94 200 ILE A O 1
ATOM 1579 N N . PHE A 1 201 ? 3.385 14.117 7.453 1 98.62 201 PHE A N 1
ATOM 1580 C CA . PHE A 1 201 ? 2.775 13.023 6.703 1 98.62 201 PHE A CA 1
ATOM 1581 C C . PHE A 1 201 ? 3.832 12.242 5.938 1 98.62 201 PHE A C 1
ATOM 1583 O O . PHE A 1 201 ? 4.559 12.805 5.117 1 98.62 201 PHE A O 1
ATOM 1590 N N . ASP A 1 202 ? 3.91 10.977 6.191 1 98.5 202 ASP A N 1
ATOM 1591 C CA . ASP A 1 202 ? 4.723 10.094 5.363 1 98.5 202 ASP A CA 1
ATOM 1592 C C . ASP A 1 202 ? 3.85 9.109 4.59 1 98.5 202 ASP A C 1
ATOM 1594 O O . ASP A 1 202 ? 3.736 7.941 4.965 1 98.5 202 ASP A O 1
ATOM 1598 N N . SER A 1 203 ? 3.422 9.531 3.402 1 96.94 203 SER A N 1
ATOM 1599 C CA . SER A 1 203 ? 2.463 8.781 2.602 1 96.94 203 SER A CA 1
ATOM 1600 C C . SER A 1 203 ? 3.117 7.559 1.962 1 96.94 203 SER A C 1
ATOM 1602 O O . SER A 1 203 ? 2.432 6.609 1.581 1 96.94 203 SER A O 1
ATOM 1604 N N . TRP A 1 204 ? 4.418 7.586 1.878 1 97.38 204 TRP A N 1
ATOM 1605 C CA . TRP A 1 204 ? 5.098 6.539 1.122 1 97.38 204 TRP A CA 1
ATOM 1606 C C . TRP A 1 204 ? 6.023 5.727 2.025 1 97.38 204 TRP A C 1
ATOM 1608 O O . TRP A 1 204 ? 6.977 5.105 1.551 1 97.38 204 TRP A O 1
ATOM 1618 N N . ALA A 1 205 ? 5.688 5.738 3.324 1 97.81 205 ALA A N 1
ATOM 1619 C CA . ALA A 1 205 ? 6.5 5.016 4.301 1 97.81 205 ALA A CA 1
ATOM 1620 C C . ALA A 1 205 ? 6.574 3.529 3.959 1 97.81 205 ALA A C 1
ATOM 1622 O O . ALA A 1 205 ? 7.648 2.924 4.016 1 97.81 205 ALA A O 1
ATOM 1623 N N . SER A 1 206 ? 5.512 2.984 3.51 1 95.75 206 SER A N 1
ATOM 1624 C CA . SER A 1 206 ? 5.406 1.543 3.309 1 95.75 206 SER A CA 1
ATOM 1625 C C . SER A 1 206 ? 6.152 1.106 2.051 1 95.75 206 SER A C 1
ATOM 1627 O O . SER A 1 206 ? 6.281 -0.09 1.785 1 95.75 206 SER A O 1
ATOM 1629 N N . ALA A 1 207 ? 6.594 2.031 1.272 1 96.69 207 ALA A N 1
ATOM 1630 C CA . ALA A 1 207 ? 7.379 1.697 0.087 1 96.69 207 ALA A CA 1
ATOM 1631 C C . ALA A 1 207 ? 8.727 1.087 0.474 1 96.69 207 ALA A C 1
ATOM 1633 O O . ALA A 1 207 ? 9.359 0.41 -0.336 1 96.69 207 ALA A O 1
ATOM 1634 N N . LEU A 1 208 ? 9.164 1.333 1.691 1 97.94 208 LEU A N 1
ATOM 1635 C CA . LEU A 1 208 ? 10.477 0.899 2.15 1 97.94 208 LEU A CA 1
ATOM 1636 C C . LEU A 1 208 ? 10.367 -0.324 3.053 1 97.94 208 LEU A C 1
ATOM 1638 O O . LEU A 1 208 ? 9.398 -0.451 3.814 1 97.94 208 LEU A O 1
ATOM 1642 N N . GLU A 1 209 ? 11.281 -1.271 2.902 1 97.69 209 GLU A N 1
ATOM 1643 C CA . GLU A 1 209 ? 11.406 -2.299 3.93 1 97.69 209 GLU A CA 1
ATOM 1644 C C . GLU A 1 209 ? 11.859 -1.699 5.258 1 97.69 209 GLU A C 1
ATOM 1646 O O . GLU A 1 209 ? 12.305 -0.549 5.305 1 97.69 209 GLU A O 1
ATOM 1651 N N . GLU A 1 210 ? 11.805 -2.391 6.309 1 97.81 210 GLU A N 1
ATOM 1652 C CA . GLU A 1 210 ? 11.859 -1.877 7.676 1 97.81 210 GLU A CA 1
ATOM 1653 C C . GLU A 1 210 ? 13.148 -1.088 7.914 1 97.81 210 GLU A C 1
ATOM 1655 O O . GLU A 1 210 ? 13.102 0.078 8.312 1 97.81 210 GLU A O 1
ATOM 1660 N N . GLU A 1 211 ? 14.289 -1.692 7.625 1 97.75 211 GLU A N 1
ATOM 1661 C CA . GLU A 1 211 ? 15.562 -1.036 7.902 1 97.75 211 GLU A CA 1
ATOM 1662 C C . GLU A 1 211 ? 15.695 0.265 7.117 1 97.75 211 GLU A C 1
ATOM 1664 O O . GLU A 1 211 ? 16.203 1.262 7.637 1 97.75 211 GLU A O 1
ATOM 1669 N N . MET A 1 212 ? 15.227 0.224 5.898 1 98.62 212 MET A N 1
ATOM 1670 C CA . MET A 1 212 ? 15.344 1.397 5.035 1 98.62 212 MET A CA 1
ATOM 1671 C C . MET A 1 212 ? 14.344 2.475 5.449 1 98.62 212 MET A C 1
ATOM 1673 O O . MET A 1 212 ? 14.633 3.668 5.336 1 98.62 212 MET A O 1
ATOM 1677 N N . PHE A 1 213 ? 13.164 2.047 5.957 1 98.75 213 PHE A N 1
ATOM 1678 C CA . PHE A 1 213 ? 12.211 3.004 6.508 1 98.75 213 PHE A CA 1
ATOM 1679 C C . PHE A 1 213 ? 12.836 3.807 7.637 1 98.75 213 PHE A C 1
ATOM 1681 O O . PHE A 1 213 ? 12.773 5.039 7.645 1 98.75 213 PHE A O 1
ATOM 1688 N N . PHE A 1 214 ? 13.469 3.186 8.57 1 98.81 214 PHE A N 1
ATOM 1689 C CA . PHE A 1 214 ? 14.031 3.867 9.727 1 98.81 214 PHE A CA 1
ATOM 1690 C C . PHE A 1 214 ? 15.234 4.719 9.328 1 98.81 214 PHE A C 1
ATOM 1692 O O . PHE A 1 214 ? 15.445 5.805 9.875 1 98.81 214 PHE A O 1
ATOM 1699 N N . GLU A 1 215 ? 15.93 4.281 8.305 1 98.75 215 GLU A N 1
ATOM 1700 C CA . GLU A 1 215 ? 17.141 4.98 7.906 1 98.75 215 GLU A CA 1
ATOM 1701 C C . GLU A 1 215 ? 16.828 6.176 7.012 1 98.75 215 GLU A C 1
ATOM 1703 O O . GLU A 1 215 ? 17.406 7.254 7.176 1 98.75 215 GLU A O 1
ATOM 1708 N N . PHE A 1 216 ? 15.883 6.008 6.098 1 98.88 216 PHE A N 1
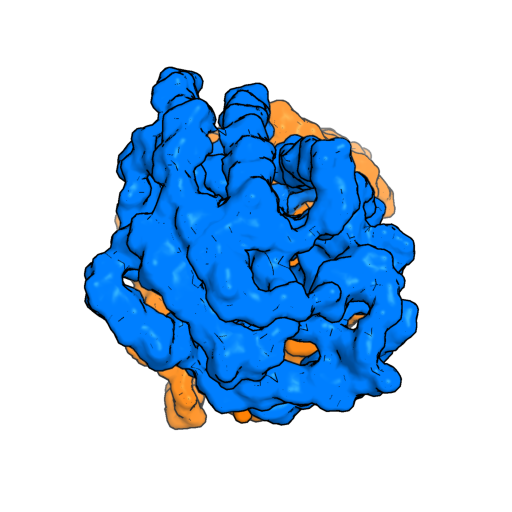ATOM 1709 C CA . PHE A 1 216 ? 15.742 7 5.039 1 98.88 216 PHE A CA 1
ATOM 1710 C C . PHE A 1 216 ? 14.469 7.816 5.219 1 98.88 216 PHE A C 1
ATOM 1712 O O . PHE A 1 216 ? 14.281 8.844 4.562 1 98.88 216 PHE A O 1
ATOM 1719 N N . SER A 1 217 ? 13.586 7.379 6.105 1 98.88 217 SER A N 1
ATOM 1720 C CA . SER A 1 217 ? 12.352 8.125 6.312 1 98.88 217 SER A CA 1
ATOM 1721 C C . SER A 1 217 ? 12.219 8.578 7.762 1 98.88 217 SER A C 1
ATOM 1723 O O . SER A 1 217 ? 12.453 9.75 8.07 1 98.88 217 SER A O 1
ATOM 1725 N N . PHE A 1 218 ? 12.094 7.637 8.703 1 98.88 218 PHE A N 1
ATOM 1726 C CA . PHE A 1 218 ? 11.734 7.918 10.086 1 98.88 218 PHE A CA 1
ATOM 1727 C C . PHE A 1 218 ? 12.812 8.758 10.758 1 98.88 218 PHE A C 1
ATOM 1729 O O . PHE A 1 218 ? 12.5 9.664 11.539 1 98.88 218 PHE A O 1
ATOM 1736 N N . LYS A 1 219 ? 14.047 8.469 10.445 1 98.75 219 LYS A N 1
ATOM 1737 C CA . LYS A 1 219 ? 15.172 9.227 10.992 1 98.75 219 LYS A CA 1
ATOM 1738 C C . LYS A 1 219 ? 15.008 10.719 10.734 1 98.75 219 LYS A C 1
ATOM 1740 O O . LYS A 1 219 ? 15.227 11.539 11.625 1 98.75 219 LYS A O 1
ATOM 1745 N N . TYR A 1 220 ? 14.602 11.055 9.578 1 98.94 220 TYR A N 1
ATOM 1746 C CA . TYR A 1 220 ? 14.508 12.461 9.18 1 98.94 220 TYR A CA 1
ATOM 1747 C C . TYR A 1 220 ? 13.242 13.094 9.734 1 98.94 220 TYR A C 1
ATOM 1749 O O . TYR A 1 220 ? 13.227 14.289 10.047 1 98.94 220 TYR A O 1
ATOM 1757 N N . MET A 1 221 ? 12.188 12.32 9.875 1 98.94 221 MET A N 1
ATOM 1758 C CA . MET A 1 221 ? 11.023 12.82 10.594 1 98.94 221 MET A CA 1
ATOM 1759 C C . MET A 1 221 ? 11.375 13.172 12.031 1 98.94 221 MET A C 1
ATOM 1761 O O . MET A 1 221 ? 10.953 14.203 12.547 1 98.94 221 MET A O 1
ATOM 1765 N N . LEU A 1 222 ? 12.148 12.305 12.656 1 98.94 222 LEU A N 1
ATOM 1766 C CA . LEU A 1 222 ? 12.555 12.523 14.047 1 98.94 222 LEU A CA 1
ATOM 1767 C C . LEU A 1 222 ? 13.438 13.766 14.164 1 98.94 222 LEU A C 1
ATOM 1769 O O . LEU A 1 222 ? 13.367 14.484 15.164 1 98.94 222 LEU A O 1
ATOM 1773 N N . GLU A 1 223 ? 14.266 13.969 13.148 1 98.88 223 GLU A N 1
ATOM 1774 C CA . GLU A 1 223 ? 15.102 15.172 13.164 1 98.88 223 GLU A CA 1
ATOM 1775 C C . GLU A 1 223 ? 14.242 16.438 13.195 1 98.88 223 GLU A C 1
ATOM 1777 O O . GLU A 1 223 ? 14.555 17.375 13.93 1 98.88 223 GLU A O 1
ATOM 1782 N N . ILE A 1 224 ? 13.203 16.453 12.43 1 98.94 224 ILE A N 1
ATOM 1783 C CA . ILE A 1 224 ? 12.289 17.594 12.414 1 98.94 224 ILE A CA 1
ATOM 1784 C C . ILE A 1 224 ? 11.578 17.703 13.766 1 98.94 224 ILE A C 1
ATOM 1786 O O . ILE A 1 224 ? 11.492 18.781 14.344 1 98.94 224 ILE A O 1
ATOM 1790 N N . ALA A 1 225 ? 11.086 16.547 14.258 1 98.94 225 ALA A N 1
ATOM 1791 C CA . ALA A 1 225 ? 10.391 16.531 15.539 1 98.94 225 ALA A CA 1
ATOM 1792 C C . ALA A 1 225 ? 11.281 17.047 16.656 1 98.94 225 ALA A C 1
ATOM 1794 O O . ALA A 1 225 ? 10.852 17.859 17.484 1 98.94 225 ALA A O 1
ATOM 1795 N N . ASP A 1 226 ? 12.508 16.609 16.688 1 98.88 226 ASP A N 1
ATOM 1796 C CA . ASP A 1 226 ? 13.461 17.031 17.703 1 98.88 226 ASP A CA 1
ATOM 1797 C C . ASP A 1 226 ? 13.695 18.531 17.656 1 98.88 226 ASP A C 1
ATOM 1799 O O . ASP A 1 226 ? 13.75 19.203 18.688 1 98.88 226 ASP A O 1
ATOM 1803 N N . PHE A 1 227 ? 13.867 19.031 16.469 1 98.88 227 PHE A N 1
ATOM 1804 C CA . PHE A 1 227 ? 14.055 20.453 16.266 1 98.88 227 PHE A CA 1
ATOM 1805 C C . PHE A 1 227 ? 12.883 21.25 16.844 1 98.88 227 PHE A C 1
ATOM 1807 O O . PHE A 1 227 ? 13.078 22.219 17.562 1 98.88 227 PHE A O 1
ATOM 1814 N N . ILE A 1 228 ? 11.672 20.828 16.531 1 98.88 228 ILE A N 1
ATOM 1815 C CA . ILE A 1 228 ? 10.469 21.516 16.984 1 98.88 228 ILE A CA 1
ATOM 1816 C C . ILE A 1 228 ? 10.344 21.391 18.5 1 98.88 228 ILE A C 1
ATOM 1818 O O . ILE A 1 228 ? 10.078 22.391 19.188 1 98.88 228 ILE A O 1
ATOM 1822 N N . LYS A 1 229 ? 10.539 20.219 19.047 1 98.75 229 LYS A N 1
ATOM 1823 C CA . LYS A 1 229 ? 10.375 19.969 20.484 1 98.75 229 LYS A CA 1
ATOM 1824 C C . LYS A 1 229 ? 11.398 20.75 21.297 1 98.75 229 LYS A C 1
ATOM 1826 O O . LYS A 1 229 ? 11.125 21.156 22.422 1 98.75 229 LYS A O 1
ATOM 1831 N N . GLU A 1 230 ? 12.523 20.953 20.719 1 98.62 230 GLU A N 1
ATOM 1832 C CA . GLU A 1 230 ? 13.562 21.734 21.391 1 98.62 230 GLU A CA 1
ATOM 1833 C C . GLU A 1 230 ? 13.18 23.203 21.469 1 98.62 230 GLU A C 1
ATOM 1835 O O . GLU A 1 230 ? 13.344 23.844 22.516 1 98.62 230 GLU A O 1
ATOM 1840 N N . LYS A 1 231 ? 12.633 23.734 20.469 1 98.56 231 LYS A N 1
ATOM 1841 C CA . LYS A 1 231 ? 12.391 25.172 20.375 1 98.56 231 LYS A CA 1
ATOM 1842 C C . LYS A 1 231 ? 10.969 25.516 20.828 1 98.56 231 LYS A C 1
ATOM 1844 O O . LYS A 1 231 ? 10.734 26.594 21.391 1 98.56 231 LYS A O 1
ATOM 1849 N N . TYR A 1 232 ? 10.094 24.609 20.531 1 98.62 232 TYR A N 1
ATOM 1850 C CA . TYR A 1 232 ? 8.68 24.844 20.797 1 98.62 232 TYR A CA 1
ATOM 1851 C C . TYR A 1 232 ? 8.062 23.656 21.531 1 98.62 232 TYR A C 1
ATOM 1853 O O . TYR A 1 232 ? 7.133 23.016 21.016 1 98.62 232 TYR A O 1
ATOM 1861 N N . PRO A 1 233 ? 8.5 23.344 22.734 1 98.06 233 PRO A N 1
ATOM 1862 C CA . PRO A 1 233 ? 8.062 22.156 23.453 1 98.06 233 PRO A CA 1
ATOM 1863 C C . PRO A 1 233 ? 6.551 22.125 23.703 1 98.06 233 PRO A C 1
ATOM 1865 O O . PRO A 1 233 ? 5.977 21.062 23.938 1 98.06 233 PRO A O 1
ATOM 1868 N N . HIS A 1 234 ? 5.895 23.266 23.594 1 98 234 HIS A N 1
ATOM 1869 C CA . HIS A 1 234 ? 4.465 23.359 23.859 1 98 234 HIS A CA 1
ATOM 1870 C C . HIS A 1 234 ? 3.654 22.984 22.625 1 98 234 HIS A C 1
ATOM 1872 O O . HIS A 1 234 ? 2.432 22.828 22.703 1 98 234 HIS A O 1
ATOM 1878 N N . ILE A 1 235 ? 4.305 22.828 21.453 1 98.81 235 ILE A N 1
ATOM 1879 C CA . ILE A 1 235 ? 3.641 22.469 20.203 1 98.81 235 ILE A CA 1
ATOM 1880 C C . ILE A 1 235 ? 3.646 20.953 20.047 1 98.81 235 ILE A C 1
ATOM 1882 O O . ILE A 1 235 ? 4.711 20.328 19.953 1 98.81 235 ILE A O 1
ATOM 1886 N N . PRO A 1 236 ? 2.482 20.312 20.031 1 98.88 236 PRO A N 1
ATOM 1887 C CA . PRO A 1 236 ? 2.475 18.859 19.766 1 98.88 236 PRO A CA 1
ATOM 1888 C C . PRO A 1 236 ? 2.967 18.531 18.359 1 98.88 236 PRO A C 1
ATOM 1890 O O . PRO A 1 236 ? 2.648 19.234 17.406 1 98.88 236 PRO A O 1
ATOM 1893 N N . VAL A 1 237 ? 3.736 17.469 18.266 1 98.94 237 VAL A N 1
ATOM 1894 C CA . VAL A 1 237 ? 4.227 16.953 16.984 1 98.94 237 VAL A CA 1
ATOM 1895 C C . VAL A 1 237 ? 3.592 15.594 16.703 1 98.94 237 VAL A C 1
ATOM 1897 O O . VAL A 1 237 ? 3.672 14.68 17.531 1 98.94 237 VAL A O 1
ATOM 1900 N N . ILE A 1 238 ? 2.936 15.469 15.555 1 98.94 238 ILE A N 1
ATOM 1901 C CA . ILE A 1 238 ? 2.266 14.258 15.109 1 98.94 238 ILE A CA 1
ATOM 1902 C C . ILE A 1 238 ? 3.041 13.633 13.945 1 98.94 238 ILE A C 1
ATOM 1904 O O . ILE A 1 238 ? 3.314 14.305 12.945 1 98.94 238 ILE A O 1
ATOM 1908 N N . LEU A 1 239 ? 3.432 12.398 14.078 1 98.94 239 LEU A N 1
ATOM 1909 C CA . LEU A 1 239 ? 4.027 11.648 12.977 1 98.94 239 LEU A CA 1
ATOM 1910 C C . LEU A 1 239 ? 3.035 10.641 12.406 1 98.94 239 LEU A C 1
ATOM 1912 O O . LEU A 1 239 ? 2.424 9.875 13.156 1 98.94 239 LEU A O 1
ATOM 1916 N N . PHE A 1 240 ? 2.863 10.633 11.086 1 98.75 240 PHE A N 1
ATOM 1917 C CA . PHE A 1 240 ? 1.919 9.734 10.438 1 98.75 240 PHE A CA 1
ATOM 1918 C C . PHE A 1 240 ? 2.582 8.992 9.289 1 98.75 240 PHE A C 1
ATOM 1920 O O . PHE A 1 240 ? 2.357 9.312 8.117 1 98.75 240 PHE A O 1
ATOM 1927 N N . PRO A 1 241 ? 3.346 7.953 9.57 1 98.62 241 PRO A N 1
ATOM 1928 C CA . PRO A 1 241 ? 3.812 7.039 8.523 1 98.62 241 PRO A CA 1
ATOM 1929 C C . PRO A 1 241 ? 2.758 6.004 8.133 1 98.62 241 PRO A C 1
ATOM 1931 O O . PRO A 1 241 ? 2.326 5.207 8.969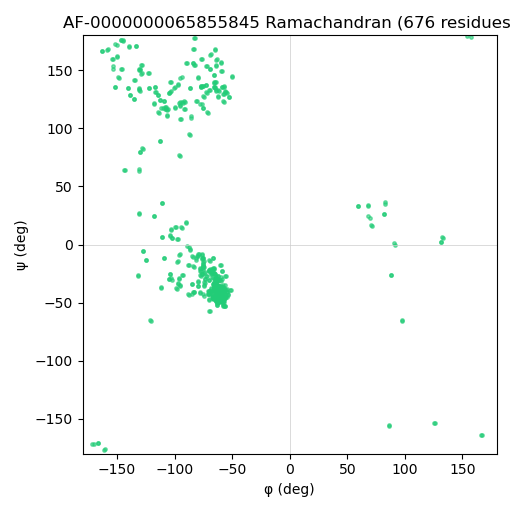 1 98.62 241 PRO A O 1
ATOM 1934 N N . LYS A 1 242 ? 2.438 5.973 6.91 1 97.25 242 LYS A N 1
ATOM 1935 C CA . LYS A 1 242 ? 1.353 5.109 6.449 1 97.25 242 LYS A CA 1
ATOM 1936 C C . LYS A 1 242 ? 1.862 3.707 6.133 1 97.25 242 LYS A C 1
ATOM 1938 O O . LYS A 1 242 ? 2.904 3.549 5.496 1 97.25 242 LYS A O 1
ATOM 1943 N N . GLY A 1 243 ? 1.143 2.719 6.586 1 96.69 243 GLY A N 1
ATOM 1944 C CA . GLY A 1 243 ? 1.348 1.352 6.133 1 96.69 243 GLY A CA 1
ATOM 1945 C C . GLY A 1 243 ? 2.49 0.651 6.844 1 96.69 243 GLY A C 1
ATOM 1946 O O . GLY A 1 243 ? 3.098 -0.271 6.297 1 96.69 243 GLY A O 1
ATOM 1947 N N . VAL A 1 244 ? 2.834 1.031 8.047 1 97.62 244 VAL A N 1
ATOM 1948 C CA . VAL A 1 244 ? 4.027 0.484 8.68 1 97.62 244 VAL A CA 1
ATOM 1949 C C . VAL A 1 244 ? 3.619 -0.42 9.844 1 97.62 244 VAL A C 1
ATOM 1951 O O . VAL A 1 244 ? 4.285 -0.447 10.883 1 97.62 244 VAL A O 1
ATOM 1954 N N . SER A 1 245 ? 2.537 -1.127 9.695 1 97.19 245 SER A N 1
ATOM 1955 C CA . SER A 1 245 ? 1.999 -1.974 10.758 1 97.19 245 SER A CA 1
ATOM 1956 C C . SER A 1 245 ? 3.039 -2.975 11.25 1 97.19 245 SER A C 1
ATOM 1958 O O . SER A 1 245 ? 3.037 -3.355 12.422 1 97.19 245 SER A O 1
ATOM 1960 N N . GLY A 1 246 ? 3.959 -3.354 10.43 1 96.88 246 GLY A N 1
ATOM 1961 C CA . GLY A 1 246 ? 4.965 -4.34 10.797 1 96.88 246 GLY A CA 1
ATOM 1962 C C . GLY A 1 246 ? 6.172 -3.734 11.484 1 96.88 246 GLY A C 1
ATOM 1963 O O . GLY A 1 246 ? 7.055 -4.457 11.953 1 96.88 246 GLY A O 1
ATOM 1964 N N . PHE A 1 247 ? 6.242 -2.441 11.602 1 97.69 247 PHE A N 1
ATOM 1965 C CA . PHE A 1 247 ? 7.453 -1.775 12.062 1 97.69 247 PHE A CA 1
ATOM 1966 C C . PHE A 1 247 ? 7.246 -1.164 13.445 1 97.69 247 PHE A C 1
ATOM 1968 O O . PHE A 1 247 ? 8.109 -0.438 13.938 1 97.69 247 PHE A O 1
ATOM 1975 N N . LEU A 1 248 ? 6.145 -1.379 14.117 1 98.12 248 LEU A N 1
ATOM 1976 C CA . LEU A 1 248 ? 5.695 -0.589 15.258 1 98.12 248 LEU A CA 1
ATOM 1977 C C . LEU A 1 248 ? 6.621 -0.785 16.453 1 98.12 248 LEU A C 1
ATOM 1979 O O . LEU A 1 248 ? 6.809 0.133 17.25 1 98.12 248 LEU A O 1
ATOM 1983 N N . ASP A 1 249 ? 7.277 -1.924 16.562 1 96.5 249 ASP A N 1
ATOM 1984 C CA . ASP A 1 249 ? 8.086 -2.264 17.734 1 96.5 249 ASP A CA 1
ATOM 1985 C C . ASP A 1 249 ? 9.266 -1.309 17.875 1 96.5 249 ASP A C 1
ATOM 1987 O O . ASP A 1 249 ? 9.695 -1.011 19 1 96.5 249 ASP A O 1
ATOM 1991 N N . ASN A 1 250 ? 9.68 -0.793 16.75 1 96.31 250 ASN A N 1
ATOM 1992 C CA . ASN A 1 250 ? 10.914 -0.019 16.781 1 96.31 250 ASN A CA 1
ATOM 1993 C C . ASN A 1 250 ? 10.641 1.48 16.719 1 96.31 250 ASN A C 1
ATOM 1995 O O . ASN A 1 250 ? 11.562 2.283 16.609 1 96.31 250 ASN A O 1
ATOM 1999 N N . ILE A 1 251 ? 9.406 1.834 16.797 1 98.56 251 ILE A N 1
ATOM 2000 C CA . ILE A 1 251 ? 9.039 3.244 16.766 1 98.56 251 ILE A CA 1
ATOM 2001 C C . ILE A 1 251 ? 9.359 3.893 18.109 1 98.56 251 ILE A C 1
ATOM 2003 O O . ILE A 1 251 ? 8.828 3.48 19.156 1 98.56 251 ILE A O 1
ATOM 2007 N N . ASN A 1 252 ? 10.219 4.82 18.094 1 98.25 252 ASN A N 1
ATOM 2008 C CA . ASN A 1 252 ? 10.641 5.602 19.266 1 98.25 252 ASN A CA 1
ATOM 2009 C C . ASN A 1 252 ? 11.148 6.98 18.859 1 98.25 252 ASN A C 1
ATOM 2011 O O . ASN A 1 252 ? 11.617 7.168 17.734 1 98.25 252 ASN A O 1
ATOM 2015 N N . GLY A 1 253 ? 11 7.906 19.703 1 98.44 253 GLY A N 1
ATOM 2016 C CA . GLY A 1 253 ? 11.461 9.258 19.406 1 98.44 253 GLY A CA 1
ATOM 2017 C C . GLY A 1 253 ? 10.75 10.32 20.219 1 98.44 253 GLY A C 1
ATOM 2018 O O . GLY A 1 253 ? 9.883 10 21.031 1 98.44 253 GLY A O 1
ATOM 2019 N N . ASN A 1 254 ? 11.172 11.594 19.984 1 98.56 254 ASN A N 1
ATOM 2020 C CA . ASN A 1 254 ? 10.648 12.734 20.719 1 98.56 254 ASN A CA 1
ATOM 2021 C C . ASN A 1 254 ? 9.516 13.422 19.969 1 98.56 254 ASN A C 1
ATOM 2023 O O . ASN A 1 254 ? 9.703 14.516 19.422 1 98.56 254 ASN A O 1
ATOM 2027 N N . PHE A 1 255 ? 8.352 12.781 20.016 1 98.81 255 PHE A N 1
ATOM 2028 C CA . PHE A 1 255 ? 7.125 13.328 19.453 1 98.81 255 PHE A CA 1
ATOM 2029 C C . PHE A 1 255 ? 5.922 12.93 20.312 1 98.81 255 PHE A C 1
ATOM 2031 O O . PHE A 1 255 ? 6.059 12.18 21.281 1 98.81 255 PHE A O 1
ATOM 2038 N N . ASP A 1 256 ? 4.715 13.422 20 1 98.94 256 ASP A N 1
ATOM 2039 C CA . ASP A 1 256 ? 3.617 13.344 20.953 1 98.94 256 ASP A CA 1
ATOM 2040 C C . ASP A 1 256 ? 2.537 12.383 20.469 1 98.94 256 ASP A C 1
ATOM 2042 O O . ASP A 1 256 ? 1.917 11.68 21.266 1 98.94 256 ASP A O 1
ATOM 2046 N N . VAL A 1 257 ? 2.303 12.375 19.172 1 98.94 257 VAL A N 1
ATOM 2047 C CA . VAL A 1 257 ? 1.159 11.656 18.625 1 98.94 257 VAL A CA 1
ATOM 2048 C C . VAL A 1 257 ? 1.61 10.781 17.453 1 98.94 257 VAL A C 1
ATOM 2050 O O . VAL A 1 257 ? 2.379 11.227 16.594 1 98.94 257 VAL A O 1
ATOM 2053 N N . PHE A 1 258 ? 1.202 9.531 17.422 1 98.88 258 PHE A N 1
ATOM 2054 C CA . PHE A 1 258 ? 1.443 8.625 16.312 1 98.88 258 PHE A CA 1
ATOM 2055 C C . PHE A 1 258 ? 0.156 8.367 15.531 1 98.88 258 PHE A C 1
ATOM 2057 O O . PHE A 1 258 ? -0.824 7.875 16.094 1 98.88 258 PHE A O 1
ATOM 2064 N N . GLY A 1 259 ? 0.165 8.742 14.25 1 98.75 259 GLY A N 1
ATOM 2065 C CA . GLY A 1 259 ? -0.963 8.445 13.383 1 98.75 259 GLY A CA 1
ATOM 2066 C C . GLY A 1 259 ? -1.017 6.988 12.961 1 98.75 259 GLY A C 1
ATOM 2067 O O . GLY A 1 259 ? 0.004 6.406 12.586 1 98.75 259 GLY A O 1
ATOM 2068 N N . VAL A 1 260 ? -2.178 6.391 12.984 1 98.56 260 VAL A N 1
ATOM 2069 C CA . VAL A 1 260 ? -2.404 4.988 12.641 1 98.56 260 VAL A CA 1
ATOM 2070 C C . VAL A 1 260 ? -3.34 4.898 11.438 1 98.56 260 VAL A C 1
ATOM 2072 O O . VAL A 1 260 ? -4.484 5.348 11.5 1 98.56 260 VAL A O 1
ATOM 2075 N N . ASP A 1 261 ? -2.889 4.262 10.352 1 97.5 261 ASP A N 1
ATOM 2076 C CA . ASP A 1 261 ? -3.748 4.121 9.18 1 97.5 261 ASP A CA 1
ATOM 2077 C C . ASP A 1 261 ? -4.691 2.928 9.336 1 97.5 261 ASP A C 1
ATOM 2079 O O . ASP A 1 261 ? -4.566 2.15 10.281 1 97.5 261 ASP A O 1
ATOM 2083 N N . TRP A 1 262 ? -5.559 2.697 8.375 1 95.31 262 TRP A N 1
ATOM 2084 C CA . TRP A 1 262 ? -6.629 1.713 8.516 1 95.31 262 TRP A CA 1
ATOM 2085 C C . TRP A 1 262 ? -6.078 0.294 8.414 1 95.31 262 TRP A C 1
ATOM 2087 O O . TRP A 1 262 ? -6.719 -0.66 8.867 1 95.31 262 TRP A O 1
ATOM 2097 N N . SER A 1 263 ? -4.953 0.15 7.762 1 94.06 263 SER A N 1
ATOM 2098 C CA . SER A 1 263 ? -4.406 -1.188 7.551 1 94.06 263 SER A CA 1
ATOM 2099 C C . SER A 1 263 ? -3.701 -1.7 8.805 1 94.06 263 SER A C 1
ATOM 2101 O O . SER A 1 263 ? -3.271 -2.854 8.852 1 94.06 263 SER A O 1
ATOM 2103 N N . THR A 1 264 ? -3.525 -0.899 9.789 1 97.31 264 THR A N 1
ATOM 2104 C CA . THR A 1 264 ? -2.951 -1.281 11.07 1 97.31 264 THR A CA 1
ATOM 2105 C C . THR A 1 264 ? -4.051 -1.518 12.102 1 97.31 264 THR A C 1
ATOM 2107 O O . THR A 1 264 ? -4.793 -0.597 12.445 1 97.31 264 THR A O 1
ATOM 2110 N N . PRO A 1 265 ? -4.117 -2.717 12.586 1 97.62 265 PRO A N 1
ATOM 2111 C CA . PRO A 1 265 ? -5.059 -2.904 13.688 1 97.62 265 PRO A CA 1
ATOM 2112 C C . PRO A 1 265 ? -4.77 -1.988 14.875 1 97.62 265 PRO A C 1
ATOM 2114 O O . PRO A 1 265 ? -3.635 -1.935 15.359 1 97.62 265 PRO A O 1
ATOM 2117 N N . LEU A 1 266 ? -5.816 -1.312 15.312 1 98.19 266 LEU A N 1
ATOM 2118 C CA . LEU A 1 266 ? -5.637 -0.307 16.359 1 98.19 266 LEU A CA 1
ATOM 2119 C C . LEU A 1 266 ? -5.207 -0.954 17.672 1 98.19 266 LEU A C 1
ATOM 2121 O O . LEU A 1 266 ? -4.422 -0.372 18.422 1 98.19 266 LEU A O 1
ATOM 2125 N N . GLU A 1 267 ? -5.668 -2.184 17.938 1 97.44 267 GLU A N 1
ATOM 2126 C CA . GLU A 1 267 ? -5.254 -2.91 19.141 1 97.44 267 GLU A CA 1
ATOM 2127 C C . GLU A 1 267 ? -3.744 -3.131 19.156 1 97.44 267 GLU A C 1
ATOM 2129 O O . GLU A 1 267 ? -3.104 -2.998 20.203 1 97.44 267 GLU A O 1
ATOM 2134 N N . LEU A 1 268 ? -3.277 -3.463 18 1 97.19 268 LEU A N 1
ATOM 2135 C CA . LEU A 1 268 ? -1.841 -3.678 17.859 1 97.19 268 LEU A CA 1
ATOM 2136 C C . LEU A 1 268 ? -1.071 -2.387 18.125 1 97.19 268 LEU A C 1
ATOM 2138 O O . LEU A 1 268 ? -0.069 -2.395 18.844 1 97.19 268 LEU A O 1
ATOM 2142 N N . ALA A 1 269 ? -1.486 -1.313 17.516 1 98.25 269 ALA A N 1
ATOM 2143 C CA . ALA A 1 269 ? -0.847 -0.018 17.734 1 98.25 269 ALA A CA 1
ATOM 2144 C C . ALA A 1 269 ? -0.906 0.386 19.203 1 98.25 269 ALA A C 1
ATOM 2146 O O . ALA A 1 269 ? 0.075 0.892 19.75 1 98.25 269 ALA A O 1
ATOM 2147 N N . LYS A 1 270 ? -2.068 0.225 19.828 1 98.31 270 LYS A N 1
ATOM 2148 C CA . LYS A 1 270 ? -2.242 0.549 21.234 1 98.31 270 LYS A CA 1
ATOM 2149 C C . LYS A 1 270 ? -1.271 -0.242 22.109 1 98.31 270 LYS A C 1
ATOM 2151 O O . LYS A 1 270 ? -0.623 0.32 22.984 1 98.31 270 LYS A O 1
ATOM 2156 N N . GLU A 1 271 ? -1.179 -1.498 21.797 1 97.12 271 GLU A N 1
ATOM 2157 C CA . GLU A 1 271 ? -0.288 -2.373 22.547 1 97.12 271 GLU A CA 1
ATOM 2158 C C . GLU A 1 271 ? 1.162 -1.912 22.453 1 97.12 271 GLU A C 1
ATOM 2160 O O . GLU A 1 271 ? 1.882 -1.869 23.453 1 97.12 271 GLU A O 1
ATOM 2165 N N . LYS A 1 272 ? 1.583 -1.58 21.281 1 97.62 272 LYS A N 1
ATOM 2166 C CA . LYS A 1 272 ? 2.996 -1.324 21.016 1 97.62 272 LYS A CA 1
ATOM 2167 C C . LYS A 1 272 ? 3.371 0.113 21.359 1 97.62 272 LYS A C 1
ATOM 2169 O O . LYS A 1 272 ? 4.492 0.38 21.797 1 97.62 272 LYS A O 1
ATOM 2174 N N . LEU A 1 273 ? 2.408 1.046 21.141 1 98.25 273 LEU A N 1
ATOM 2175 C CA . LEU A 1 273 ? 2.812 2.447 21.125 1 98.25 273 LEU A CA 1
ATOM 2176 C C . LEU A 1 273 ? 1.988 3.256 22.125 1 98.25 273 LEU A C 1
ATOM 2178 O O . LEU A 1 273 ? 2.352 4.383 22.469 1 98.25 273 LEU A O 1
ATOM 2182 N N . GLY A 1 274 ? 0.866 2.717 22.672 1 97.31 274 GLY A N 1
ATOM 2183 C CA . GLY A 1 274 ? -0.106 3.467 23.453 1 97.31 274 GLY A CA 1
ATOM 2184 C C . GLY A 1 274 ? 0.459 4 24.75 1 97.31 274 GLY A C 1
ATOM 2185 O O . GLY A 1 274 ? -0.056 4.977 25.297 1 97.31 274 GLY A O 1
ATOM 2186 N N . ALA A 1 275 ? 1.489 3.342 25.266 1 96.56 275 ALA A N 1
ATOM 2187 C CA . ALA A 1 275 ? 2.1 3.795 26.516 1 96.56 275 ALA A CA 1
ATOM 2188 C C . ALA A 1 275 ? 2.986 5.016 26.281 1 96.56 275 ALA A C 1
ATOM 2190 O O . ALA A 1 275 ? 3.168 5.84 27.172 1 96.56 275 ALA A O 1
ATOM 2191 N N . LYS A 1 276 ? 3.482 5.148 25.062 1 97.06 276 LYS A N 1
ATOM 2192 C CA . LYS A 1 276 ? 4.461 6.191 24.766 1 97.06 276 LYS A CA 1
ATOM 2193 C C . LYS A 1 276 ? 3.791 7.402 24.109 1 97.06 276 LYS A C 1
ATOM 2195 O O . LYS A 1 276 ? 4.133 8.547 24.422 1 97.06 276 LYS A O 1
ATOM 2200 N N . TYR A 1 277 ? 2.848 7.164 23.281 1 98.62 277 TYR A N 1
ATOM 2201 C CA . TYR A 1 277 ? 2.305 8.219 22.438 1 98.62 277 TYR A CA 1
ATOM 2202 C C . TYR A 1 277 ? 0.782 8.242 22.5 1 98.62 277 TYR A C 1
ATOM 2204 O O . TYR A 1 277 ? 0.15 7.215 22.766 1 98.62 277 TYR A O 1
ATOM 2212 N N . THR A 1 278 ? 0.2 9.469 22.312 1 98.81 278 THR A N 1
ATOM 2213 C CA . THR A 1 278 ? -1.202 9.516 21.906 1 98.81 278 THR A CA 1
ATOM 2214 C C . THR A 1 278 ? -1.392 8.914 20.516 1 98.81 278 THR A C 1
ATOM 2216 O O . THR A 1 278 ? -0.589 9.156 19.609 1 98.81 278 THR A O 1
ATOM 2219 N N . LEU A 1 279 ? -2.414 8.094 20.359 1 98.81 279 LEU A N 1
ATOM 2220 C CA . LEU A 1 279 ? -2.695 7.531 19.047 1 98.81 279 LEU A CA 1
ATOM 2221 C C . LEU A 1 279 ? -3.771 8.336 18.328 1 98.81 279 LEU A C 1
ATOM 2223 O O . LEU A 1 279 ? -4.738 8.789 18.953 1 98.81 279 LEU A O 1
ATOM 2227 N N . GLN A 1 280 ? -3.6 8.578 17.047 1 98.88 280 GLN A N 1
ATOM 2228 C CA . GLN A 1 280 ? -4.57 9.266 16.188 1 98.88 280 GLN A CA 1
ATOM 2229 C C . GLN A 1 280 ? -5.062 8.344 15.078 1 98.88 280 GLN A C 1
ATOM 2231 O O . GLN A 1 280 ? -4.266 7.691 14.406 1 98.88 280 GLN A O 1
ATOM 2236 N N . GLY A 1 281 ? -6.348 8.234 14.727 1 96.69 281 GLY A N 1
ATOM 2237 C CA . GLY A 1 281 ? -6.949 7.387 13.711 1 96.69 281 GLY A CA 1
ATOM 2238 C C . GLY A 1 281 ? -8.062 6.504 14.25 1 96.69 281 GLY A C 1
ATOM 2239 O O . GLY A 1 281 ? -8.703 6.848 15.242 1 96.69 281 GLY A O 1
ATOM 2240 N N . ASN A 1 282 ? -8.219 5.516 13.648 1 97.62 282 ASN A N 1
ATOM 2241 C CA . ASN A 1 282 ? -7.676 5.012 12.391 1 97.62 282 ASN A CA 1
ATOM 2242 C C . ASN A 1 282 ? -8.781 4.496 11.469 1 97.62 282 ASN A C 1
ATOM 2244 O O . ASN A 1 282 ? -8.562 3.578 10.68 1 97.62 282 ASN A O 1
ATOM 2248 N N . MET A 1 283 ? -10.008 5.059 11.633 1 98.56 283 MET A N 1
ATOM 2249 C CA . MET A 1 283 ? -11.172 4.504 10.953 1 98.56 283 MET A CA 1
ATOM 2250 C C . MET A 1 283 ? -10.961 4.461 9.445 1 98.56 283 MET A C 1
ATOM 2252 O O . MET A 1 283 ? -10.461 5.426 8.859 1 98.56 283 MET A O 1
ATOM 2256 N N . GLU A 1 284 ? -11.344 3.344 8.836 1 97.94 284 GLU A N 1
ATOM 2257 C CA . GLU A 1 284 ? -11.367 3.223 7.379 1 97.94 284 GLU A CA 1
ATOM 2258 C C . GLU A 1 284 ? -12.266 4.289 6.754 1 97.94 284 GLU A C 1
ATOM 2260 O O . GLU A 1 284 ? -13.461 4.352 7.047 1 97.94 284 GLU A O 1
ATOM 2265 N N . PRO A 1 285 ? -11.75 5.129 5.84 1 98.06 285 PRO A N 1
ATOM 2266 C CA . PRO A 1 285 ? -12.516 6.25 5.297 1 98.06 285 PRO A CA 1
ATOM 2267 C C . PRO A 1 285 ? -13.789 5.805 4.578 1 98.06 285 PRO A C 1
ATOM 2269 O O . PRO A 1 285 ? -14.812 6.492 4.645 1 98.06 285 PRO A O 1
ATOM 2272 N N . CYS A 1 286 ? -13.781 4.652 3.99 1 98 286 CYS A N 1
ATOM 2273 C CA . CYS A 1 286 ? -14.898 4.223 3.154 1 98 286 CYS A CA 1
ATOM 2274 C C . CYS A 1 286 ? -16.078 3.781 4.008 1 98 286 CYS A C 1
ATOM 2276 O O . CYS A 1 286 ? -17.188 3.596 3.496 1 98 286 CYS A O 1
ATOM 2278 N N . ARG A 1 287 ? -15.852 3.617 5.293 1 98.5 287 ARG A N 1
ATOM 2279 C CA . ARG A 1 287 ? -17 3.42 6.176 1 98.5 287 ARG A CA 1
ATOM 2280 C C . ARG A 1 287 ? -17.953 4.602 6.102 1 98.5 287 ARG A C 1
ATOM 2282 O O . ARG A 1 287 ? -19.141 4.457 6.375 1 98.5 287 ARG A O 1
ATOM 2289 N N . LEU A 1 288 ? -17.453 5.773 5.691 1 98.69 288 LEU A N 1
ATOM 2290 C CA . LEU A 1 288 ? -18.25 6.992 5.633 1 98.69 288 LEU A CA 1
ATOM 2291 C C . LEU A 1 288 ? -19.344 6.883 4.57 1 98.69 288 LEU A C 1
ATOM 2293 O O . LEU A 1 288 ? -20.266 7.695 4.531 1 98.69 288 LEU A O 1
ATOM 2297 N N . TYR A 1 289 ? -19.297 5.855 3.695 1 98.12 289 TYR A N 1
ATOM 2298 C CA . TYR A 1 289 ? -20.312 5.68 2.668 1 98.12 289 TYR A CA 1
ATOM 2299 C C . TYR A 1 289 ? -21.641 5.262 3.283 1 98.12 289 TYR A C 1
ATOM 2301 O O . TYR A 1 289 ? -22.703 5.41 2.658 1 98.12 289 TYR A O 1
ATOM 2309 N N . ASP A 1 290 ? -21.562 4.691 4.5 1 98.31 290 ASP A N 1
ATOM 2310 C CA . ASP A 1 290 ? -22.75 4.074 5.102 1 98.31 290 ASP A CA 1
ATOM 2311 C C . ASP A 1 290 ? -22.844 4.406 6.586 1 98.31 290 ASP A C 1
ATOM 2313 O O . ASP A 1 290 ? -21.891 4.195 7.34 1 98.31 290 ASP A O 1
ATOM 2317 N N . LYS A 1 291 ? -24.016 4.906 7.039 1 98.25 291 LYS A N 1
ATOM 2318 C CA . LYS A 1 291 ? -24.172 5.352 8.422 1 98.25 291 LYS A CA 1
ATOM 2319 C C . LYS A 1 291 ? -24 4.195 9.398 1 98.25 291 LYS A C 1
ATOM 2321 O O . LYS A 1 291 ? -23.406 4.363 10.461 1 98.25 291 LYS A O 1
ATOM 2326 N N . LYS A 1 292 ? -24.531 3.037 9.039 1 98.38 292 LYS A N 1
ATOM 2327 C CA . LYS A 1 292 ? -24.359 1.878 9.914 1 98.38 292 LYS A CA 1
ATOM 2328 C C . LYS A 1 292 ? -22.891 1.497 10.039 1 98.38 292 LYS A C 1
ATOM 2330 O O . LYS A 1 292 ? -22.422 1.158 11.125 1 98.38 292 LYS A O 1
ATOM 2335 N N . ALA A 1 293 ? -22.203 1.521 8.938 1 98.56 293 ALA A N 1
ATOM 2336 C CA . ALA A 1 293 ? -20.766 1.228 8.953 1 98.56 293 ALA A CA 1
ATOM 2337 C C . ALA A 1 293 ? -20 2.238 9.805 1 98.56 293 ALA A C 1
ATOM 2339 O O . ALA A 1 293 ? -19.031 1.885 10.484 1 98.56 293 ALA A O 1
ATOM 2340 N N . ILE A 1 294 ? -20.453 3.51 9.742 1 98.81 294 ILE A N 1
ATOM 2341 C CA . ILE A 1 294 ? -19.859 4.547 10.586 1 98.81 294 ILE A CA 1
ATOM 2342 C C . ILE A 1 294 ? -20.047 4.176 12.062 1 98.81 294 ILE A C 1
ATOM 2344 O O . ILE A 1 294 ? -19.094 4.195 12.836 1 98.81 294 ILE A O 1
ATOM 2348 N N . GLU A 1 295 ? -21.219 3.816 12.391 1 98.81 295 GLU A N 1
ATOM 2349 C CA . GLU A 1 295 ? -21.547 3.49 13.773 1 98.81 295 GLU A CA 1
ATOM 2350 C C . GLU A 1 295 ? -20.703 2.326 14.281 1 98.81 295 GLU A C 1
ATOM 2352 O O . GLU A 1 295 ? -20.141 2.395 15.375 1 98.81 295 GLU A O 1
ATOM 2357 N N . VAL A 1 296 ? -20.594 1.291 13.5 1 98.56 296 VAL A N 1
ATOM 2358 C CA . VAL A 1 296 ? -19.812 0.111 13.875 1 98.56 296 VAL A CA 1
ATOM 2359 C C . VAL A 1 296 ? -18.359 0.49 14.062 1 98.56 296 VAL A C 1
ATOM 2361 O O . VAL A 1 296 ? -17.719 0.075 15.039 1 98.56 296 VAL A O 1
ATOM 2364 N N . GLY A 1 297 ? -17.844 1.247 13.117 1 98.5 297 GLY A N 1
ATOM 2365 C CA . GLY A 1 297 ? -16.453 1.676 13.203 1 98.5 297 GLY A CA 1
ATOM 2366 C C . GLY A 1 297 ? -16.172 2.541 14.422 1 98.5 297 GLY A C 1
ATOM 2367 O O . GLY A 1 297 ? -15.188 2.322 15.133 1 98.5 297 GLY A O 1
ATOM 2368 N N . VAL A 1 298 ? -17.047 3.533 14.656 1 98.81 298 VAL A N 1
ATOM 2369 C CA . VAL A 1 298 ? -16.891 4.453 15.773 1 98.81 298 VAL A CA 1
ATOM 2370 C C . VAL A 1 298 ? -16.953 3.682 17.094 1 98.81 298 VAL A C 1
ATOM 2372 O O . VAL A 1 298 ? -16.094 3.846 17.953 1 98.81 298 VAL A O 1
ATOM 2375 N N . ASP A 1 299 ? -17.891 2.789 17.219 1 98.69 299 ASP A N 1
ATOM 2376 C CA . ASP A 1 299 ? -18.047 2.006 18.438 1 98.69 299 ASP A CA 1
ATOM 2377 C C . ASP A 1 299 ? -16.812 1.145 18.703 1 98.69 299 ASP A C 1
ATOM 2379 O O . ASP A 1 299 ? -16.328 1.095 19.844 1 98.69 299 ASP A O 1
ATOM 2383 N N . LYS A 1 300 ? -16.359 0.524 17.734 1 98.44 300 LYS A N 1
ATOM 2384 C CA . LYS A 1 300 ? -15.211 -0.364 17.875 1 98.44 300 LYS A CA 1
ATOM 2385 C C . LYS A 1 300 ? -13.977 0.406 18.328 1 98.44 300 LYS A C 1
ATOM 2387 O O . LYS A 1 300 ? -13.305 0.001 19.281 1 98.44 300 LYS A O 1
ATOM 2392 N N . ILE A 1 301 ? -13.695 1.476 17.672 1 98.69 301 ILE A N 1
ATOM 2393 C CA . ILE A 1 301 ? -12.484 2.242 17.953 1 98.69 301 ILE A CA 1
ATOM 2394 C C . ILE A 1 301 ? -12.57 2.859 19.344 1 98.69 301 ILE A C 1
ATOM 2396 O O . ILE A 1 301 ? -11.609 2.811 20.109 1 98.69 301 ILE A O 1
ATOM 2400 N N . LEU A 1 302 ? -13.742 3.465 19.672 1 98.56 302 LEU A N 1
ATOM 2401 C CA . LEU A 1 302 ? -13.906 4.051 21 1 98.56 302 LEU A CA 1
ATOM 2402 C C . LEU A 1 302 ? -13.773 2.99 22.078 1 98.56 302 LEU A C 1
ATOM 2404 O O . LEU A 1 302 ? -13.219 3.26 23.156 1 98.56 302 LEU A O 1
ATOM 2408 N N . ASN A 1 303 ? -14.258 1.764 21.797 1 98.38 303 ASN A N 1
ATOM 2409 C CA . ASN A 1 303 ? -14.133 0.675 22.766 1 98.38 303 ASN A CA 1
ATOM 2410 C C . ASN A 1 303 ? -12.672 0.277 22.969 1 98.38 303 ASN A C 1
ATOM 2412 O O . ASN A 1 303 ? -12.227 0.066 24.094 1 98.38 303 ASN A O 1
ATOM 2416 N N . ILE A 1 304 ? -11.914 0.161 21.906 1 98.31 304 ILE A N 1
ATOM 2417 C CA . ILE A 1 304 ? -10.508 -0.219 21.969 1 98.31 304 ILE A CA 1
ATOM 2418 C C . ILE A 1 304 ? -9.727 0.835 22.75 1 98.31 304 ILE A C 1
ATOM 2420 O O . ILE A 1 304 ? -8.867 0.5 23.562 1 98.31 304 ILE A O 1
ATOM 2424 N N . MET A 1 305 ? -10.031 2.066 22.516 1 97.88 305 MET A N 1
ATOM 2425 C CA . MET A 1 305 ? -9.195 3.146 23.016 1 97.88 305 MET A CA 1
ATOM 2426 C C . MET A 1 305 ? -9.711 3.652 24.359 1 97.88 305 MET A C 1
ATOM 2428 O O . MET A 1 305 ? -9.266 4.691 24.844 1 97.88 305 MET A O 1
ATOM 2432 N N . GLN A 1 306 ? -10.57 2.85 24.906 1 91.5 306 GLN A N 1
ATOM 2433 C CA . GLN A 1 306 ? -11.062 3.238 26.219 1 91.5 306 GLN A CA 1
ATOM 2434 C C . GLN A 1 306 ? -9.914 3.473 27.188 1 91.5 306 GLN A C 1
ATOM 2436 O O . GLN A 1 306 ? -8.953 2.707 27.219 1 91.5 306 GLN A O 1
ATOM 2441 N N . ASP A 1 307 ? -9.852 4.527 27.891 1 87.12 307 ASP A N 1
ATOM 2442 C CA . ASP A 1 307 ? -8.898 4.867 28.938 1 87.12 307 ASP A CA 1
ATOM 2443 C C . ASP A 1 307 ? -7.516 5.156 28.359 1 87.12 307 ASP A C 1
ATOM 2445 O O . ASP A 1 307 ? -6.496 4.902 29 1 87.12 307 ASP A O 1
ATOM 2449 N N . SER A 1 308 ? -7.449 5.379 27.094 1 93.31 308 SER A N 1
ATOM 2450 C CA . SER A 1 308 ? -6.195 5.734 26.438 1 93.31 308 SER A CA 1
ATOM 2451 C C . SER A 1 308 ? -6.309 7.078 25.719 1 93.31 308 SER A C 1
ATOM 2453 O O . SER A 1 308 ? -7.398 7.484 25.328 1 93.31 308 SER A O 1
ATOM 2455 N N . ALA A 1 309 ? -5.203 7.762 25.688 1 95.44 309 ALA A N 1
ATOM 2456 C CA . ALA A 1 309 ? -5.16 9.016 24.922 1 95.44 309 ALA A CA 1
ATOM 2457 C C . ALA A 1 309 ? -5.402 8.766 23.438 1 95.44 309 ALA A C 1
ATOM 2459 O O . ALA A 1 309 ? -4.738 7.926 22.828 1 95.44 309 ALA A O 1
ATOM 2460 N N . HIS A 1 310 ? -6.348 9.484 22.922 1 98.31 310 HIS A N 1
ATOM 2461 C CA . HIS A 1 310 ? -6.762 9.188 21.547 1 98.31 310 HIS A CA 1
ATOM 2462 C C . HIS A 1 310 ? -7.305 10.438 20.859 1 98.31 310 HIS A C 1
ATOM 2464 O O . HIS A 1 310 ? -8.008 11.234 21.484 1 98.31 310 HIS A O 1
ATOM 2470 N N . ILE A 1 311 ? -6.91 10.641 19.672 1 98.88 311 ILE A N 1
ATOM 2471 C CA . ILE A 1 311 ? -7.543 11.57 18.734 1 98.88 311 ILE A CA 1
ATOM 2472 C C . ILE A 1 311 ? -8.227 10.789 17.625 1 98.88 311 ILE A C 1
ATOM 2474 O O . ILE A 1 311 ? -7.574 10.055 16.875 1 98.88 311 ILE A O 1
ATOM 2478 N N . PHE A 1 312 ? -9.547 10.922 17.531 1 98.81 312 PHE A N 1
ATOM 2479 C CA . PHE A 1 312 ? -10.281 10.195 16.5 1 98.81 312 PHE A CA 1
ATOM 2480 C C . PHE A 1 312 ? -10.07 10.828 15.133 1 98.81 312 PHE A C 1
ATOM 2482 O O . PHE A 1 312 ? -10.219 12.047 14.977 1 98.81 312 PHE A O 1
ATOM 2489 N N . ASN A 1 313 ? -9.68 10.078 14.203 1 98.81 313 ASN A N 1
ATOM 2490 C CA . ASN A 1 313 ? -9.469 10.453 12.812 1 98.81 313 ASN A CA 1
ATOM 2491 C C . ASN A 1 313 ? -9.711 9.281 11.867 1 98.81 313 ASN A C 1
ATOM 2493 O O . ASN A 1 313 ? -9.953 8.156 12.312 1 98.81 313 ASN A O 1
ATOM 2497 N N . LEU A 1 314 ? -9.703 9.57 10.617 1 98.5 314 LEU A N 1
ATOM 2498 C CA . LEU A 1 314 ? -9.648 8.523 9.609 1 98.5 314 LEU A CA 1
ATOM 2499 C C . LEU A 1 314 ? -8.234 7.953 9.492 1 98.5 314 LEU A C 1
ATOM 2501 O O . LEU A 1 314 ? -7.27 8.586 9.906 1 98.5 314 LEU A O 1
ATOM 2505 N N . GLY A 1 315 ? -8.188 6.789 8.961 1 97 315 GLY A N 1
ATOM 2506 C CA . GLY A 1 315 ? -6.891 6.172 8.711 1 97 315 GLY A CA 1
ATOM 2507 C C . GLY A 1 315 ? -6.168 6.762 7.516 1 97 315 GLY A C 1
ATOM 2508 O O . GLY A 1 315 ? -4.984 6.5 7.309 1 97 315 GLY A O 1
ATOM 2509 N N . HIS A 1 316 ? -6.918 7.453 6.723 1 95.44 316 HIS A N 1
ATOM 2510 C CA . HIS A 1 316 ? -6.453 8.242 5.59 1 95.44 316 HIS A CA 1
ATOM 2511 C C . HIS A 1 316 ? -7.492 9.273 5.168 1 95.44 316 HIS A C 1
ATOM 2513 O O . HIS A 1 316 ? -8.523 9.422 5.828 1 95.44 316 HIS A O 1
ATOM 2519 N N . GLY A 1 317 ? -7.289 10 4.16 1 96.19 317 GLY A N 1
ATOM 2520 C CA . GLY A 1 317 ? -8.125 11.133 3.797 1 96.19 317 GLY A CA 1
ATOM 2521 C C . GLY A 1 317 ? -9.508 10.727 3.32 1 96.19 317 GLY A C 1
ATOM 2522 O O . GLY A 1 317 ? -9.68 9.656 2.732 1 96.19 317 GLY A O 1
ATOM 2523 N N . ILE A 1 318 ? -10.453 11.57 3.527 1 97.88 318 ILE A N 1
ATOM 2524 C CA . ILE A 1 318 ? -11.828 11.398 3.082 1 97.88 318 ILE A CA 1
ATOM 2525 C C . ILE A 1 318 ? -11.883 11.414 1.556 1 97.88 318 ILE A C 1
ATOM 2527 O O . ILE A 1 318 ? -11.117 12.133 0.91 1 97.88 318 ILE A O 1
ATOM 2531 N N . LEU A 1 319 ? -12.789 10.648 0.969 1 97.06 319 LEU A N 1
ATOM 2532 C CA . LEU A 1 319 ? -12.914 10.539 -0.481 1 97.06 319 LEU A CA 1
ATOM 2533 C C . LEU A 1 319 ? -13.883 11.586 -1.023 1 97.06 319 LEU A C 1
ATOM 2535 O O . LEU A 1 319 ? -14.773 12.047 -0.305 1 97.06 319 LEU A O 1
ATOM 2539 N N . PRO A 1 320 ? -13.758 11.945 -2.271 1 95.69 320 PRO A N 1
ATOM 2540 C CA . PRO A 1 320 ? -14.492 13.078 -2.842 1 95.69 320 PRO A CA 1
ATOM 2541 C C . PRO A 1 320 ? -15.984 12.797 -2.969 1 95.69 320 PRO A C 1
ATOM 2543 O O . PRO A 1 320 ? -16.781 13.734 -3.039 1 95.69 320 PRO A O 1
ATOM 2546 N N . ASP A 1 321 ? -16.359 11.516 -3.027 1 96.19 321 ASP A N 1
ATOM 2547 C CA . ASP A 1 321 ? -17.75 11.219 -3.297 1 96.19 321 ASP A CA 1
ATOM 2548 C C . ASP A 1 321 ? -18.484 10.812 -2.021 1 96.19 321 ASP A C 1
ATOM 2550 O O . ASP A 1 321 ? -19.594 10.273 -2.08 1 96.19 321 ASP A O 1
ATOM 2554 N N . ILE A 1 322 ? -17.906 11.023 -0.9 1 97.94 322 ILE A N 1
ATOM 2555 C CA . ILE A 1 322 ? -18.562 10.766 0.378 1 97.94 322 ILE A CA 1
ATOM 2556 C C . ILE A 1 322 ? -19.672 11.781 0.604 1 97.94 322 ILE A C 1
ATOM 2558 O O . ILE A 1 322 ? -19.469 12.984 0.404 1 97.94 322 ILE A O 1
ATOM 2562 N N . PRO A 1 323 ? -20.844 11.359 1 1 97.81 323 PRO A N 1
ATOM 2563 C CA . PRO A 1 323 ? -21.891 12.328 1.318 1 97.81 323 PRO A CA 1
ATOM 2564 C C . PRO A 1 323 ? -21.547 13.219 2.508 1 97.81 323 PRO A C 1
ATOM 2566 O O . PRO A 1 323 ? -21.125 12.719 3.555 1 97.81 323 PRO A O 1
ATOM 2569 N N . VAL A 1 324 ? -21.766 14.477 2.312 1 98.38 324 VAL A N 1
ATOM 2570 C CA . VAL A 1 324 ? -21.453 15.445 3.355 1 98.38 324 VAL A CA 1
ATOM 2571 C C . VAL A 1 324 ? -22.203 15.086 4.637 1 98.38 324 VAL A C 1
ATOM 2573 O O . VAL A 1 324 ? -21.656 15.195 5.734 1 98.38 324 VAL A O 1
ATOM 2576 N N . GLU A 1 325 ? -23.406 14.609 4.508 1 98.38 325 GLU A N 1
ATOM 2577 C CA . GLU A 1 325 ? -24.25 14.266 5.656 1 98.38 325 GLU A CA 1
ATOM 2578 C C . GLU A 1 325 ? -23.625 13.133 6.469 1 98.38 325 GLU A C 1
ATOM 2580 O O . GLU A 1 325 ? -23.766 13.094 7.691 1 98.38 325 GLU A O 1
ATOM 2585 N N . ASN A 1 326 ? -23 12.195 5.789 1 98.69 326 ASN A N 1
ATOM 2586 C CA . ASN A 1 326 ? -22.328 11.102 6.492 1 98.69 326 ASN A CA 1
ATOM 2587 C C . ASN A 1 326 ? -21.109 11.594 7.262 1 98.69 326 ASN A C 1
ATOM 2589 O O . ASN A 1 326 ? -20.812 11.109 8.359 1 98.69 326 ASN A O 1
ATOM 2593 N N . ALA A 1 327 ? -20.391 12.531 6.688 1 98.75 327 ALA A N 1
ATOM 2594 C CA . ALA A 1 327 ? -19.25 13.133 7.387 1 98.75 327 ALA A CA 1
ATOM 2595 C C . ALA A 1 327 ? -19.719 13.859 8.648 1 98.75 327 ALA A C 1
ATOM 2597 O O . ALA A 1 327 ? -19.109 13.727 9.711 1 98.75 327 ALA A O 1
ATOM 2598 N N . LYS A 1 328 ? -20.797 14.641 8.5 1 98.69 328 LYS A N 1
ATOM 2599 C CA . LYS A 1 328 ? -21.375 15.328 9.648 1 98.69 328 LYS A CA 1
ATOM 2600 C C . LYS A 1 328 ? -21.781 14.328 10.727 1 98.69 328 LYS A C 1
ATOM 2602 O O . LYS A 1 328 ? -21.5 14.531 11.914 1 98.69 328 LYS A O 1
ATOM 2607 N N . TYR A 1 329 ? -22.453 13.266 10.242 1 98.75 329 TYR A N 1
ATOM 2608 C CA . TYR A 1 329 ? -22.938 12.219 11.148 1 98.75 329 TYR A CA 1
ATOM 2609 C C . TYR A 1 329 ? -21.766 11.586 11.898 1 98.75 329 TYR A C 1
ATOM 2611 O O . TYR A 1 329 ? -21.844 11.375 13.109 1 98.75 329 TYR A O 1
ATOM 2619 N N . PHE A 1 330 ? -20.734 11.273 11.258 1 98.88 330 PHE A N 1
ATOM 2620 C CA . PHE A 1 330 ? -19.531 10.664 11.812 1 98.88 330 PHE A CA 1
ATOM 2621 C C . PHE A 1 330 ? -18.969 11.523 12.938 1 98.88 330 PHE A C 1
ATOM 2623 O O . PHE A 1 330 ? -18.75 11.031 14.047 1 98.88 330 PHE A O 1
ATOM 2630 N N . ILE A 1 331 ? -18.75 12.844 12.656 1 98.81 331 ILE A N 1
ATOM 2631 C CA . ILE A 1 331 ? -18.156 13.766 13.625 1 98.81 331 ILE A CA 1
ATOM 2632 C C . ILE A 1 331 ? -19.047 13.859 14.859 1 98.81 331 ILE A C 1
ATOM 2634 O O . ILE A 1 331 ? -18.578 13.711 15.984 1 98.81 331 ILE A O 1
ATOM 2638 N N . LYS A 1 332 ? -20.281 14.055 14.641 1 98.62 332 LYS A N 1
ATOM 2639 C CA . LYS A 1 332 ? -21.219 14.195 15.742 1 98.62 332 LYS A CA 1
ATOM 2640 C C . LYS A 1 332 ? -21.281 12.914 16.578 1 98.62 332 LYS A C 1
ATOM 2642 O O . LYS A 1 332 ? -21.328 12.977 17.812 1 98.62 332 LYS A O 1
ATOM 2647 N N . LEU A 1 333 ? -21.281 11.805 15.891 1 98.81 333 LEU A N 1
ATOM 2648 C CA . LEU A 1 333 ? -21.359 10.516 16.562 1 98.81 333 LEU A CA 1
ATOM 2649 C C . LEU A 1 333 ? -20.172 10.312 17.5 1 98.81 333 LEU A C 1
ATOM 2651 O O . LEU A 1 333 ? -20.328 9.859 18.625 1 98.81 333 LEU A O 1
ATOM 2655 N N . VAL A 1 334 ? -18.984 10.578 17.047 1 98.81 334 VAL A N 1
ATOM 2656 C CA . VAL A 1 334 ? -17.781 10.438 17.859 1 98.81 334 VAL A CA 1
ATOM 2657 C C . VAL A 1 334 ? -17.891 11.32 19.109 1 98.81 334 VAL A C 1
ATOM 2659 O O . VAL A 1 334 ? -17.625 10.859 20.219 1 98.81 334 VAL A O 1
ATOM 2662 N N . GLN A 1 335 ? -18.266 12.586 18.906 1 98.38 335 GLN A N 1
ATOM 2663 C CA . GLN A 1 335 ? -18.359 13.547 20.016 1 98.38 335 GLN A CA 1
ATOM 2664 C C . GLN A 1 335 ? -19.406 13.109 21.031 1 98.38 335 GLN A C 1
ATOM 2666 O O . GLN A 1 335 ? -19.172 13.172 22.234 1 98.38 335 GLN A O 1
ATOM 2671 N N . GLU A 1 336 ? -20.469 12.602 20.562 1 98.44 336 GLU A N 1
ATOM 2672 C CA . GLU A 1 336 ? -21.562 12.203 21.453 1 98.44 336 GLU A CA 1
ATOM 2673 C C . GLU A 1 336 ? -21.234 10.914 22.188 1 98.44 336 GLU A C 1
ATOM 2675 O O . GLU A 1 336 ? -21.422 10.82 23.406 1 98.44 336 GLU A O 1
ATOM 2680 N N . LYS A 1 337 ? -20.688 9.977 21.516 1 98.25 337 LYS A N 1
ATOM 2681 C CA . LYS A 1 337 ? -20.469 8.656 22.094 1 98.25 337 LYS A CA 1
ATOM 2682 C C . LYS A 1 337 ? -19.266 8.648 23.016 1 98.25 337 LYS A C 1
ATOM 2684 O O . LYS A 1 337 ? -19.109 7.754 23.859 1 98.25 337 LYS A O 1
ATOM 2689 N N . SER A 1 338 ? -18.406 9.57 22.859 1 97.75 338 SER A N 1
ATOM 2690 C CA . SER A 1 338 ? -17.172 9.562 23.641 1 97.75 338 SER A CA 1
ATOM 2691 C C . SER A 1 338 ? -17.25 10.57 24.797 1 97.75 338 SER A C 1
ATOM 2693 O O . SER A 1 338 ? -16.234 10.844 25.453 1 97.75 338 SER A O 1
ATOM 2695 N N . LYS A 1 339 ? -18.344 11.18 25 1 95.12 339 LYS A N 1
ATOM 2696 C CA . LYS A 1 339 ? -18.5 12.117 26.109 1 95.12 339 LYS A CA 1
ATOM 2697 C C . LYS A 1 339 ? -18.172 11.461 27.453 1 95.12 339 LYS A C 1
ATOM 2699 O O . LYS A 1 339 ? -18.562 10.32 27.703 1 95.12 339 LYS A O 1
ATOM 2704 N N . LYS A 1 340 ? -17.344 12.219 28.156 1 87.06 340 LYS A N 1
ATOM 2705 C CA . LYS A 1 340 ? -16.922 11.719 29.469 1 87.06 340 LYS A CA 1
ATOM 2706 C C . LYS A 1 340 ? -17.656 12.445 30.594 1 87.06 340 LYS A C 1
ATOM 2708 O O . LYS A 1 340 ? -18.031 13.617 30.438 1 87.06 340 LYS A O 1
ATOM 2713 N N . MET B 1 1 ? 11.078 -33.156 -6.469 1 94.88 1 MET B N 1
ATOM 2714 C CA . MET B 1 1 ? 11.312 -31.75 -6.789 1 94.88 1 MET B CA 1
ATOM 2715 C C . MET B 1 1 ? 11.633 -30.953 -5.527 1 94.88 1 MET B C 1
ATOM 2717 O O . MET B 1 1 ? 10.828 -30.906 -4.598 1 94.88 1 MET B O 1
ATOM 2721 N N . ILE B 1 2 ? 12.781 -30.266 -5.543 1 96.88 2 ILE B N 1
ATOM 2722 C CA . ILE B 1 2 ? 13.25 -29.578 -4.34 1 96.88 2 ILE B CA 1
ATOM 2723 C C . ILE B 1 2 ? 12.227 -28.516 -3.93 1 96.88 2 ILE B C 1
ATOM 2725 O O . ILE B 1 2 ? 12 -28.297 -2.736 1 96.88 2 ILE B O 1
ATOM 2729 N N . PHE B 1 3 ? 11.617 -27.875 -4.832 1 98.5 3 PHE B N 1
ATOM 2730 C CA . PHE B 1 3 ? 10.625 -26.844 -4.547 1 98.5 3 PHE B CA 1
ATOM 2731 C C . PHE B 1 3 ? 9.43 -27.438 -3.809 1 98.5 3 PHE B C 1
ATOM 2733 O O . PHE B 1 3 ? 9.016 -26.922 -2.77 1 98.5 3 PHE B O 1
ATOM 2740 N N . VAL B 1 4 ? 8.859 -28.516 -4.293 1 98.69 4 VAL B N 1
ATOM 2741 C CA . VAL B 1 4 ? 7.695 -29.172 -3.695 1 98.69 4 VAL B CA 1
ATOM 2742 C C . VAL B 1 4 ? 8.055 -29.688 -2.309 1 98.69 4 VAL B C 1
ATOM 2744 O O . VAL B 1 4 ? 7.27 -29.562 -1.367 1 98.69 4 VAL B O 1
ATOM 2747 N N . ASP B 1 5 ? 9.211 -30.266 -2.215 1 98.38 5 ASP B N 1
ATOM 2748 C CA . ASP B 1 5 ? 9.688 -30.734 -0.92 1 98.38 5 ASP B CA 1
ATOM 2749 C C . ASP B 1 5 ? 9.719 -29.609 0.108 1 98.38 5 ASP B C 1
ATOM 2751 O O . ASP B 1 5 ? 9.234 -29.781 1.231 1 98.38 5 ASP B O 1
ATOM 2755 N N . ALA B 1 6 ? 10.203 -28.469 -0.293 1 98.44 6 ALA B N 1
ATOM 2756 C CA . ALA B 1 6 ? 10.273 -27.312 0.603 1 98.44 6 ALA B CA 1
ATOM 2757 C C . ALA B 1 6 ? 8.875 -26.859 1.007 1 98.44 6 ALA B C 1
ATOM 2759 O O . ALA B 1 6 ? 8.648 -26.469 2.158 1 98.44 6 ALA B O 1
ATOM 2760 N N . CYS B 1 7 ? 7.961 -26.891 0.08 1 98.81 7 CYS B N 1
ATOM 2761 C CA . CYS B 1 7 ? 6.586 -26.5 0.379 1 98.81 7 CYS B CA 1
ATOM 2762 C C . CYS B 1 7 ? 6.023 -27.328 1.523 1 98.81 7 CYS B C 1
ATOM 2764 O O . CYS B 1 7 ? 5.242 -26.828 2.334 1 98.81 7 CYS B O 1
ATOM 2766 N N . PHE B 1 8 ? 6.441 -28.562 1.557 1 98.5 8 PHE B N 1
ATOM 2767 C CA . PHE B 1 8 ? 5.918 -29.5 2.553 1 98.5 8 PHE B CA 1
ATOM 2768 C C . PHE B 1 8 ? 6.883 -29.641 3.725 1 98.5 8 PHE B C 1
ATOM 2770 O O . PHE B 1 8 ? 6.867 -30.641 4.438 1 98.5 8 PHE B O 1
ATOM 2777 N N . LYS B 1 9 ? 7.84 -28.734 3.859 1 97.75 9 LYS B N 1
ATOM 2778 C CA . LYS B 1 9 ? 8.75 -28.594 4.992 1 97.75 9 LYS B CA 1
ATOM 2779 C C . LYS B 1 9 ? 9.727 -29.766 5.074 1 97.75 9 LYS B C 1
ATOM 2781 O O . LYS B 1 9 ? 10.211 -30.094 6.156 1 97.75 9 LYS B O 1
ATOM 2786 N N . LYS B 1 10 ? 9.93 -30.359 3.943 1 97.06 10 LYS B N 1
ATOM 2787 C CA . LYS B 1 10 ? 10.961 -31.391 3.877 1 97.06 10 LYS B CA 1
ATOM 2788 C C . LYS B 1 10 ? 12.344 -30.781 3.682 1 97.06 10 LYS B C 1
ATOM 2790 O O . LYS B 1 10 ? 12.461 -29.672 3.148 1 97.06 10 LYS B O 1
ATOM 2795 N N . SER B 1 11 ? 13.328 -31.516 4.117 1 95.56 11 SER B N 1
ATOM 2796 C CA . SER B 1 11 ? 14.703 -31.062 3.949 1 95.56 11 SER B CA 1
ATOM 2797 C C . SER B 1 11 ? 15.094 -31.016 2.477 1 95.56 11 SER B C 1
ATOM 2799 O O . SER B 1 11 ? 14.727 -31.891 1.702 1 95.56 11 SER B O 1
ATOM 2801 N N . THR B 1 12 ? 15.805 -29.984 2.121 1 96.62 12 THR B N 1
ATOM 2802 C CA . THR B 1 12 ? 16.312 -29.797 0.77 1 96.62 12 THR B CA 1
ATOM 2803 C C . THR B 1 12 ? 17.812 -29.516 0.796 1 96.62 12 THR B C 1
ATOM 2805 O O . THR B 1 12 ? 18.344 -29.047 1.811 1 96.62 12 THR B O 1
ATOM 2808 N N . PRO B 1 13 ? 18.5 -29.844 -0.315 1 96.75 13 PRO B N 1
ATOM 2809 C CA . PRO B 1 13 ? 19.953 -29.641 -0.34 1 96.75 13 PRO B CA 1
ATOM 2810 C C . PRO B 1 13 ? 20.344 -28.156 -0.26 1 96.75 13 PRO B C 1
ATOM 2812 O O . PRO B 1 13 ? 21.484 -27.844 0.075 1 96.75 13 PRO B O 1
ATOM 2815 N N . TYR B 1 14 ? 19.547 -27.25 -0.564 1 97.44 14 TYR B N 1
ATOM 2816 C CA . TYR B 1 14 ? 19.609 -25.812 -0.42 1 97.44 14 TYR B CA 1
ATOM 2817 C C . TYR B 1 14 ? 18.219 -25.188 -0.438 1 97.44 14 TYR B C 1
ATOM 2819 O O . TYR B 1 14 ? 17.234 -25.875 -0.671 1 97.44 14 TYR B O 1
ATOM 2827 N N . THR B 1 15 ? 18.141 -23.953 -0.083 1 98.38 15 THR B N 1
ATOM 2828 C CA . THR B 1 15 ? 16.844 -23.266 -0.109 1 98.38 15 THR B CA 1
ATOM 2829 C C . THR B 1 15 ? 16.406 -23.016 -1.546 1 98.38 15 THR B C 1
ATOM 2831 O O . THR B 1 15 ? 17.062 -22.266 -2.283 1 98.38 15 THR B O 1
ATOM 2834 N N . PRO B 1 16 ? 15.312 -23.656 -1.986 1 98.56 16 PRO B N 1
ATOM 2835 C CA . PRO B 1 16 ? 14.867 -23.375 -3.355 1 98.56 16 PRO B CA 1
ATOM 2836 C C . PRO B 1 16 ? 14.531 -21.906 -3.578 1 98.56 16 PRO B C 1
ATOM 2838 O O . PRO B 1 16 ? 14.078 -21.219 -2.656 1 98.56 16 PRO B O 1
ATOM 2841 N N . VAL B 1 17 ? 14.742 -21.422 -4.832 1 98.75 17 VAL B N 1
ATOM 2842 C CA . VAL B 1 17 ? 14.578 -20 -5.113 1 98.75 17 VAL B CA 1
ATOM 2843 C C . VAL B 1 17 ? 13.914 -19.828 -6.477 1 98.75 17 VAL B C 1
ATOM 2845 O O . VAL B 1 17 ? 14.227 -20.531 -7.43 1 98.75 17 VAL B O 1
ATOM 2848 N N . TRP B 1 18 ? 12.945 -18.984 -6.574 1 98.62 18 TRP B N 1
ATOM 2849 C CA . TRP B 1 18 ? 12.352 -18.438 -7.785 1 98.62 18 TRP B CA 1
ATOM 2850 C C . TRP B 1 18 ? 11.891 -17 -7.566 1 98.62 18 TRP B C 1
ATOM 2852 O O . TRP B 1 18 ? 12.055 -16.453 -6.473 1 98.62 18 TRP B O 1
ATOM 2862 N N . MET B 1 19 ? 11.383 -16.297 -8.641 1 98.31 19 MET B N 1
ATOM 2863 C CA . MET B 1 19 ? 10.992 -14.898 -8.523 1 98.31 19 MET B CA 1
ATOM 2864 C C . MET B 1 19 ? 9.602 -14.672 -9.102 1 98.31 19 MET B C 1
ATOM 2866 O O . MET B 1 19 ? 9.281 -15.18 -10.18 1 98.31 19 MET B O 1
ATOM 2870 N N . MET B 1 20 ? 8.844 -13.953 -8.336 1 96.94 20 MET B N 1
ATOM 2871 C CA . MET B 1 20 ? 7.621 -13.453 -8.961 1 96.94 20 MET B CA 1
ATOM 2872 C C . MET B 1 20 ? 7.941 -12.547 -10.141 1 96.94 20 MET B C 1
ATOM 2874 O O . MET B 1 20 ? 8.805 -11.672 -10.047 1 96.94 20 MET B O 1
ATOM 2878 N N . ARG B 1 21 ? 7.258 -12.805 -11.234 1 96.19 21 ARG B N 1
ATOM 2879 C CA . ARG B 1 21 ? 7.465 -12.117 -12.5 1 96.19 21 ARG B CA 1
ATOM 2880 C C . ARG B 1 21 ? 8.82 -12.461 -13.102 1 96.19 21 ARG B C 1
ATOM 2882 O O . ARG B 1 21 ? 9.453 -11.617 -13.734 1 96.19 21 ARG B O 1
ATOM 2889 N N . GLN B 1 22 ? 9.32 -13.672 -12.914 1 97.62 22 GLN B N 1
ATOM 2890 C CA . GLN B 1 22 ? 10.609 -14.102 -13.445 1 97.62 22 GLN B CA 1
ATOM 2891 C C . GLN B 1 22 ? 10.602 -14.109 -14.969 1 97.62 22 GLN B C 1
ATOM 2893 O O . GLN B 1 22 ? 11.648 -13.93 -15.602 1 97.62 22 GLN B O 1
ATOM 2898 N N . ALA B 1 23 ? 9.5 -14.438 -15.523 1 96.94 23 ALA B N 1
ATOM 2899 C CA . ALA B 1 23 ? 9.32 -14.141 -16.938 1 96.94 23 ALA B CA 1
ATOM 2900 C C . ALA B 1 23 ? 8.797 -12.719 -17.141 1 96.94 23 ALA B C 1
ATOM 2902 O O . ALA B 1 23 ? 7.668 -12.414 -16.75 1 96.94 23 ALA B O 1
ATOM 2903 N N . GLY B 1 24 ? 9.68 -11.922 -17.688 1 94.69 24 GLY B N 1
ATOM 2904 C CA . GLY B 1 24 ? 9.18 -10.562 -17.797 1 94.69 24 GLY B CA 1
ATOM 2905 C C . GLY B 1 24 ? 10.086 -9.656 -18.609 1 94.69 24 GLY B C 1
ATOM 2906 O O . GLY B 1 24 ? 11.023 -10.125 -19.25 1 94.69 24 GLY B O 1
ATOM 2907 N N . ARG B 1 25 ? 9.852 -8.383 -18.656 1 94.94 25 ARG B N 1
ATOM 2908 C CA . ARG B 1 25 ? 10.344 -7.344 -19.547 1 94.94 25 ARG B CA 1
ATOM 2909 C C . ARG B 1 25 ? 11.836 -7.094 -19.344 1 94.94 25 ARG B C 1
ATOM 2911 O O . ARG B 1 25 ? 12.5 -6.496 -20.188 1 94.94 25 ARG B O 1
ATOM 2918 N N . TYR B 1 26 ? 12.352 -7.496 -18.125 1 97.56 26 TYR B N 1
ATOM 2919 C CA . TYR B 1 26 ? 13.781 -7.309 -17.891 1 97.56 26 TYR B CA 1
ATOM 2920 C C . TYR B 1 26 ? 14.602 -8.266 -18.75 1 97.56 26 TYR B C 1
ATOM 2922 O O . TYR B 1 26 ? 15.805 -8.078 -18.906 1 97.56 26 TYR B O 1
ATOM 2930 N N . LEU B 1 27 ? 13.953 -9.281 -19.344 1 98.12 27 LEU B N 1
ATOM 2931 C CA . LEU B 1 27 ? 14.609 -10.273 -20.188 1 98.12 27 LEU B CA 1
ATOM 2932 C C . LEU B 1 27 ? 14.492 -9.898 -21.656 1 98.12 27 LEU B C 1
ATOM 2934 O O . LEU B 1 27 ? 13.383 -9.789 -22.188 1 98.12 27 LEU B O 1
ATOM 2938 N N . PRO B 1 28 ? 15.586 -9.75 -22.328 1 97.62 28 PRO B N 1
ATOM 2939 C CA . PRO B 1 28 ? 15.523 -9.492 -23.766 1 97.62 28 PRO B CA 1
ATOM 2940 C C . PRO B 1 28 ? 14.812 -10.602 -24.547 1 97.62 28 PRO B C 1
ATOM 2942 O O . PRO B 1 28 ? 14.086 -10.32 -25.5 1 97.62 28 PRO B O 1
ATOM 2945 N N . GLU B 1 29 ? 15.039 -11.812 -24.172 1 98.12 29 GLU B N 1
ATOM 2946 C CA . GLU B 1 29 ? 14.398 -12.953 -24.812 1 98.12 29 GLU B CA 1
ATOM 2947 C C . GLU B 1 29 ? 12.883 -12.875 -24.703 1 98.12 29 GLU B C 1
ATOM 2949 O O . GLU B 1 29 ? 12.164 -13.164 -25.672 1 98.12 29 GLU B O 1
ATOM 2954 N N . TYR B 1 30 ? 12.422 -12.516 -23.547 1 98 30 TYR B N 1
ATOM 2955 C CA . TYR B 1 30 ? 10.992 -12.312 -23.344 1 98 30 TYR B CA 1
ATOM 2956 C C . TYR B 1 30 ? 10.461 -11.227 -24.281 1 98 30 TYR B C 1
ATOM 2958 O O . TYR B 1 30 ? 9.406 -11.398 -24.891 1 98 30 TYR B O 1
ATOM 2966 N N . MET B 1 31 ? 11.18 -10.164 -24.359 1 97.25 31 MET B N 1
ATOM 2967 C CA . MET B 1 31 ? 10.742 -9.023 -25.156 1 97.25 31 MET B CA 1
ATOM 2968 C C . MET B 1 31 ? 10.633 -9.406 -26.625 1 97.25 31 MET B C 1
ATOM 2970 O O . MET B 1 31 ? 9.75 -8.922 -27.344 1 97.25 31 MET B O 1
ATOM 2974 N N . GLU B 1 32 ? 11.5 -10.234 -27.031 1 97.69 32 GLU B N 1
ATOM 2975 C CA . GLU B 1 32 ? 11.453 -10.711 -28.422 1 97.69 32 GLU B CA 1
ATOM 2976 C C . GLU B 1 32 ? 10.172 -11.5 -28.688 1 97.69 32 GLU B C 1
ATOM 2978 O O . GLU B 1 32 ? 9.508 -11.281 -29.703 1 97.69 32 GLU B O 1
ATOM 2983 N N . VAL B 1 33 ? 9.859 -12.406 -27.781 1 98.12 33 VAL B N 1
ATOM 2984 C CA . VAL B 1 33 ? 8.648 -13.211 -27.938 1 98.12 33 VAL B CA 1
ATOM 2985 C C . VAL B 1 33 ? 7.418 -12.312 -27.859 1 98.12 33 VAL B C 1
ATOM 2987 O O . VAL B 1 33 ? 6.484 -12.469 -28.656 1 98.12 33 VAL B O 1
ATOM 2990 N N . ARG B 1 34 ? 7.406 -11.359 -26.938 1 95.56 34 ARG B N 1
ATOM 2991 C CA . ARG B 1 34 ? 6.301 -10.422 -26.781 1 95.56 34 ARG B CA 1
ATOM 2992 C C . ARG B 1 34 ? 6.066 -9.633 -28.062 1 95.56 34 ARG B C 1
ATOM 2994 O O . ARG B 1 34 ? 4.922 -9.43 -28.469 1 95.56 34 ARG B O 1
ATOM 3001 N N . ALA B 1 35 ? 7.117 -9.188 -28.625 1 95.56 35 ALA B N 1
ATOM 3002 C CA . ALA B 1 35 ? 7.023 -8.422 -29.875 1 95.56 35 ALA B CA 1
ATOM 3003 C C . ALA B 1 35 ? 6.383 -9.258 -30.969 1 95.56 35 ALA B C 1
ATOM 3005 O O . ALA B 1 35 ? 5.582 -8.742 -31.766 1 95.56 35 ALA B O 1
ATOM 3006 N N . SER B 1 36 ? 6.652 -10.461 -30.969 1 96.62 36 SER B N 1
ATOM 3007 C CA . SER B 1 36 ? 6.137 -11.336 -32.031 1 96.62 36 SER B CA 1
ATOM 3008 C C . SER B 1 36 ? 4.672 -11.688 -31.781 1 96.62 36 SER B C 1
ATOM 3010 O O . SER B 1 36 ? 3.957 -12.047 -32.719 1 96.62 36 SER B O 1
ATOM 3012 N N . ALA B 1 37 ? 4.281 -11.656 -30.578 1 94.88 37 ALA B N 1
ATOM 3013 C CA . ALA B 1 37 ? 2.904 -12 -30.234 1 94.88 37 ALA B CA 1
ATOM 3014 C C . ALA B 1 37 ? 1.959 -10.844 -30.547 1 94.88 37 ALA B C 1
ATOM 3016 O O . ALA B 1 37 ? 0.754 -11.047 -30.719 1 94.88 37 ALA B O 1
ATOM 3017 N N . GLY B 1 38 ? 2.492 -9.578 -30.625 1 90.75 38 GLY B N 1
ATOM 3018 C CA . GLY B 1 38 ? 1.677 -8.414 -30.922 1 90.75 38 GLY B CA 1
ATOM 3019 C C . GLY B 1 38 ? 1.25 -7.652 -29.688 1 90.75 38 GLY B C 1
ATOM 3020 O O . GLY B 1 38 ? 1.497 -6.449 -29.578 1 90.75 38 GLY B O 1
ATOM 3021 N N . ASP B 1 39 ? 0.45 -8.258 -28.875 1 90.81 39 ASP B N 1
ATOM 3022 C CA . ASP B 1 39 ? 0.06 -7.609 -27.625 1 90.81 39 ASP B CA 1
ATOM 3023 C C . ASP B 1 39 ? 0.035 -8.609 -26.469 1 90.81 39 ASP B C 1
ATOM 3025 O O . ASP B 1 39 ? 0.162 -9.82 -26.688 1 90.81 39 ASP B O 1
ATOM 3029 N N . PHE B 1 40 ? -0.113 -8.133 -25.312 1 92.62 40 PHE B N 1
ATOM 3030 C CA . PHE B 1 40 ? 0.028 -8.906 -24.094 1 92.62 40 PHE B CA 1
ATOM 3031 C C . PHE B 1 40 ? -1 -10.031 -24.047 1 92.62 40 PHE B C 1
ATOM 3033 O O . PHE B 1 40 ? -0.662 -11.18 -23.719 1 92.62 40 PHE B O 1
ATOM 3040 N N . LEU B 1 41 ? -2.207 -9.75 -24.328 1 94.25 41 LEU B N 1
ATOM 3041 C CA . LEU B 1 41 ? -3.262 -10.758 -24.281 1 94.25 41 LEU B CA 1
ATOM 3042 C C . LEU B 1 41 ? -3.039 -11.836 -25.328 1 94.25 41 LEU B C 1
ATOM 3044 O O . LEU B 1 41 ? -3.311 -13.016 -25.078 1 94.25 41 LEU B O 1
ATOM 3048 N N . SER B 1 42 ? -2.572 -11.414 -26.438 1 95.69 42 SER B N 1
ATOM 3049 C CA . SER B 1 42 ? -2.26 -12.383 -27.484 1 95.69 42 SER B CA 1
ATOM 3050 C C . SER B 1 42 ? -1.156 -13.344 -27.031 1 95.69 42 SER B C 1
ATOM 3052 O O . SER B 1 42 ? -1.196 -14.531 -27.359 1 95.69 42 SER B O 1
ATOM 3054 N N . LEU B 1 43 ? -0.2 -12.797 -26.375 1 96.44 43 LEU B N 1
ATOM 3055 C CA . LEU B 1 43 ? 0.857 -13.648 -25.828 1 96.44 43 LEU B CA 1
ATOM 3056 C C . LEU B 1 43 ? 0.288 -14.664 -24.844 1 96.44 43 LEU B C 1
ATOM 3058 O O . LEU B 1 43 ? 0.635 -15.852 -24.906 1 96.44 43 LEU B O 1
ATOM 3062 N N . CYS B 1 44 ? -0.608 -14.266 -24.031 1 95.56 44 CYS B N 1
ATOM 3063 C CA . CYS B 1 44 ? -1.234 -15.156 -23.047 1 95.56 44 CYS B CA 1
ATOM 3064 C C . CYS B 1 44 ? -2.037 -16.25 -23.75 1 95.56 44 CYS B C 1
ATOM 3066 O O . CYS B 1 44 ? -2.072 -17.391 -23.281 1 95.56 44 CYS B O 1
ATOM 3068 N N . LYS B 1 45 ? -2.613 -15.922 -24.875 1 97 45 LYS B N 1
ATOM 3069 C CA . LYS B 1 45 ? -3.541 -16.828 -25.547 1 97 45 LYS B CA 1
ATOM 3070 C C . LYS B 1 45 ? -2.803 -17.781 -26.484 1 97 45 LYS B C 1
ATOM 3072 O O . LYS B 1 45 ? -3.369 -18.781 -26.938 1 97 45 LYS B O 1
ATOM 3077 N N . ASP B 1 46 ? -1.623 -17.453 -26.812 1 98.19 46 ASP B N 1
ATOM 3078 C CA . ASP B 1 46 ? -0.778 -18.344 -27.594 1 98.19 46 ASP B CA 1
ATOM 3079 C C . ASP B 1 46 ? -0.006 -19.312 -26.703 1 98.19 46 ASP B C 1
ATOM 3081 O O . ASP B 1 46 ? 1.086 -18.984 -26.234 1 98.19 46 ASP B O 1
ATOM 3085 N N . TYR B 1 47 ? -0.571 -20.484 -26.531 1 98.5 47 TYR B N 1
ATOM 3086 C CA . TYR B 1 47 ? -0.056 -21.391 -25.516 1 98.5 47 TYR B CA 1
ATOM 3087 C C . TYR B 1 47 ? 1.387 -21.781 -25.812 1 98.5 47 TYR B C 1
ATOM 3089 O O . TYR B 1 47 ? 2.162 -22.062 -24.891 1 98.5 47 TYR B O 1
ATOM 3097 N N . LYS B 1 48 ? 1.829 -21.844 -27.078 1 98.69 48 LYS B N 1
ATOM 3098 C CA . LYS B 1 48 ? 3.215 -22.156 -27.422 1 98.69 48 LYS B CA 1
ATOM 3099 C C . LYS B 1 48 ? 4.156 -21.047 -26.969 1 98.69 48 LYS B C 1
ATOM 3101 O O . LYS B 1 48 ? 5.199 -21.312 -26.375 1 98.69 48 LYS B O 1
ATOM 3106 N N . LYS B 1 49 ? 3.775 -19.781 -27.219 1 98.62 49 LYS B N 1
ATOM 3107 C CA . LYS B 1 49 ? 4.586 -18.641 -26.797 1 98.62 49 LYS B CA 1
ATOM 3108 C C . LYS B 1 49 ? 4.602 -18.516 -25.281 1 98.62 49 LYS B C 1
ATOM 3110 O O . LYS B 1 49 ? 5.641 -18.203 -24.688 1 98.62 49 LYS B O 1
ATOM 3115 N N . ALA B 1 50 ? 3.441 -18.734 -24.703 1 98.69 50 ALA B N 1
ATOM 3116 C CA . ALA B 1 50 ? 3.359 -18.688 -23.25 1 98.69 50 ALA B CA 1
ATOM 3117 C C . ALA B 1 50 ? 4.281 -19.719 -22.609 1 98.69 50 ALA B C 1
ATOM 3119 O O . ALA B 1 50 ? 4.973 -19.438 -21.625 1 98.69 50 ALA B O 1
ATOM 3120 N N . SER B 1 51 ? 4.266 -20.922 -23.172 1 98.81 51 SER B N 1
ATOM 3121 C CA . SER B 1 51 ? 5.168 -21.969 -22.688 1 98.81 51 SER B CA 1
ATOM 3122 C C . SER B 1 51 ? 6.625 -21.547 -22.859 1 98.81 51 SER B C 1
ATOM 3124 O O . SER B 1 51 ? 7.438 -21.75 -21.938 1 98.81 51 SER B O 1
ATOM 3126 N N . GLU B 1 52 ? 6.926 -20.984 -23.984 1 98.69 52 GLU B N 1
ATOM 3127 C CA . GLU B 1 52 ? 8.297 -20.562 -24.266 1 98.69 52 GLU B CA 1
ATOM 3128 C C . GLU B 1 52 ? 8.797 -19.547 -23.234 1 98.69 52 GLU B C 1
ATOM 3130 O O . GLU B 1 52 ? 9.883 -19.719 -22.672 1 98.69 52 GLU B O 1
ATOM 3135 N N . VAL B 1 53 ? 8.008 -18.531 -22.953 1 98.69 53 VAL B N 1
ATOM 3136 C CA . VAL B 1 53 ? 8.469 -17.484 -22.047 1 98.69 53 VAL B CA 1
ATOM 3137 C C . VAL B 1 53 ? 8.492 -18.031 -20.609 1 98.69 53 VAL B C 1
ATOM 3139 O O . VAL B 1 53 ? 9.297 -17.578 -19.797 1 98.69 53 VAL B O 1
ATOM 3142 N N . THR B 1 54 ? 7.625 -19.031 -20.312 1 98.81 54 THR B N 1
ATOM 3143 C CA . THR B 1 54 ? 7.625 -19.672 -19 1 98.81 54 THR B CA 1
ATOM 3144 C C . THR B 1 54 ? 8.961 -20.359 -18.734 1 98.81 54 THR B C 1
ATOM 3146 O O . THR B 1 54 ? 9.445 -20.375 -17.594 1 98.81 54 THR B O 1
ATOM 3149 N N . LEU B 1 55 ? 9.531 -20.922 -19.75 1 98.75 55 LEU B N 1
ATOM 3150 C CA . LEU B 1 55 ? 10.727 -21.75 -19.609 1 98.75 55 LEU B CA 1
ATOM 3151 C C . LEU B 1 55 ? 11.984 -20.891 -19.578 1 98.75 55 LEU B C 1
ATOM 3153 O O . LEU B 1 55 ? 13.016 -21.312 -19.047 1 98.75 55 LEU B O 1
ATOM 3157 N N . GLN B 1 56 ? 11.891 -19.656 -20.047 1 98.69 56 GLN B N 1
ATOM 3158 C CA . GLN B 1 56 ? 13.062 -18.812 -20.234 1 98.69 56 GLN B CA 1
ATOM 3159 C C . GLN B 1 56 ? 13.805 -18.594 -18.922 1 98.69 56 GLN B C 1
ATOM 3161 O O . GLN B 1 56 ? 15.023 -18.781 -18.844 1 98.69 56 GLN B O 1
ATOM 3166 N N . PRO B 1 57 ? 13.078 -18.219 -17.844 1 98.56 57 PRO B N 1
ATOM 3167 C CA . PRO B 1 57 ? 13.812 -17.984 -16.594 1 98.56 57 PRO B CA 1
ATOM 3168 C C . PRO B 1 57 ? 14.492 -19.234 -16.047 1 98.56 57 PRO B C 1
ATOM 3170 O O . PRO B 1 57 ? 15.539 -19.156 -15.406 1 98.56 57 PRO B O 1
ATOM 3173 N N . VAL B 1 58 ? 13.914 -20.422 -16.266 1 98.44 58 VAL B N 1
ATOM 3174 C CA . VAL B 1 58 ? 14.539 -21.672 -15.836 1 98.44 58 VAL B CA 1
ATOM 3175 C C . VAL B 1 58 ? 15.867 -21.859 -16.562 1 98.44 58 VAL B C 1
ATOM 3177 O O . VAL B 1 58 ? 16.875 -22.172 -15.922 1 98.44 58 VAL B O 1
ATOM 3180 N N . ASP B 1 59 ? 15.859 -21.578 -17.797 1 97.94 59 ASP B N 1
ATOM 3181 C CA . ASP B 1 59 ? 17.047 -21.781 -18.625 1 97.94 59 ASP B CA 1
ATOM 3182 C C . ASP B 1 59 ? 18.062 -20.672 -18.406 1 97.94 59 ASP B C 1
ATOM 3184 O O . ASP B 1 59 ? 19.266 -20.938 -18.328 1 97.94 59 ASP B O 1
ATOM 3188 N N . ILE B 1 60 ? 17.609 -19.453 -18.312 1 98.44 60 ILE B N 1
ATOM 3189 C CA . ILE B 1 60 ? 18.484 -18.297 -18.312 1 98.44 60 ILE B CA 1
ATOM 3190 C C . ILE B 1 60 ? 19.016 -18.031 -16.891 1 98.44 60 ILE B C 1
ATOM 3192 O O . ILE B 1 60 ? 20.203 -17.75 -16.719 1 98.44 60 ILE B O 1
ATOM 3196 N N . LEU B 1 61 ? 18.172 -18.156 -15.852 1 98.38 61 LEU B N 1
ATOM 3197 C CA . LEU B 1 61 ? 18.516 -17.766 -14.492 1 98.38 61 LEU B CA 1
ATOM 3198 C C . LEU B 1 61 ? 18.859 -18.984 -13.641 1 98.38 61 LEU B C 1
ATOM 3200 O O . LEU B 1 61 ? 19.578 -18.875 -12.648 1 98.38 61 LEU B O 1
ATOM 3204 N N . GLY B 1 62 ? 18.266 -20.109 -13.938 1 98.25 62 GLY B N 1
ATOM 3205 C CA . GLY B 1 62 ? 18.453 -21.328 -13.148 1 98.25 62 GLY B CA 1
ATOM 3206 C C . GLY B 1 62 ? 17.562 -21.375 -11.922 1 98.25 62 GLY B C 1
ATOM 3207 O O . GLY B 1 62 ? 17.984 -21.875 -10.875 1 98.25 62 GLY B O 1
ATOM 3208 N N . VAL B 1 63 ? 16.375 -20.891 -11.992 1 98.62 63 VAL B N 1
ATOM 3209 C CA . VAL B 1 63 ? 15.445 -20.906 -10.867 1 98.62 63 VAL B CA 1
ATOM 3210 C C . VAL B 1 63 ? 15 -22.328 -10.586 1 98.62 63 VAL B C 1
ATOM 3212 O O . VAL B 1 63 ? 15.109 -23.203 -11.453 1 98.62 63 VAL B O 1
ATOM 3215 N N . ASP B 1 64 ? 14.445 -22.562 -9.43 1 98.5 64 ASP B N 1
ATOM 3216 C CA . ASP B 1 64 ? 14.156 -23.922 -8.977 1 98.5 64 ASP B CA 1
ATOM 3217 C C . ASP B 1 64 ? 12.719 -24.312 -9.297 1 98.5 64 ASP B C 1
ATOM 3219 O O . ASP B 1 64 ? 12.32 -25.453 -9.094 1 98.5 64 ASP B O 1
ATOM 3223 N N . ALA B 1 65 ? 11.938 -23.344 -9.758 1 98.75 65 ALA B N 1
ATOM 3224 C CA . ALA B 1 65 ? 10.562 -23.594 -10.188 1 98.75 65 ALA B CA 1
ATOM 3225 C C . ALA B 1 65 ? 10.164 -22.625 -11.312 1 98.75 65 ALA B C 1
ATOM 3227 O O . ALA B 1 65 ? 10.617 -21.484 -11.352 1 98.75 65 ALA B O 1
ATOM 3228 N N . ALA B 1 66 ? 9.391 -23.109 -12.219 1 98.75 66 ALA B N 1
ATOM 3229 C CA . ALA B 1 66 ? 8.734 -22.281 -13.219 1 98.75 66 ALA B CA 1
ATOM 3230 C C . ALA B 1 66 ? 7.324 -21.906 -12.789 1 98.75 66 ALA B C 1
ATOM 3232 O O . ALA B 1 66 ? 6.645 -22.688 -12.117 1 98.75 66 ALA B O 1
ATOM 3233 N N . ILE B 1 67 ? 6.918 -20.797 -13.07 1 98.81 67 ILE B N 1
ATOM 3234 C CA . ILE B 1 67 ? 5.52 -20.422 -12.93 1 98.81 67 ILE B CA 1
ATOM 3235 C C . ILE B 1 67 ? 4.93 -20.094 -14.297 1 98.81 67 ILE B C 1
ATOM 3237 O O . ILE B 1 67 ? 5.527 -19.359 -15.078 1 98.81 67 ILE B O 1
ATOM 3241 N N . ILE B 1 68 ? 3.82 -20.656 -14.578 1 98.81 68 ILE B N 1
ATOM 3242 C CA . ILE B 1 68 ? 3.221 -20.531 -15.898 1 98.81 68 ILE B CA 1
ATOM 3243 C C . ILE B 1 68 ? 2.979 -19.047 -16.203 1 98.81 68 ILE B C 1
ATOM 3245 O O . ILE B 1 68 ? 2.535 -18.297 -15.344 1 98.81 68 ILE B O 1
ATOM 3249 N N . PHE B 1 69 ? 3.324 -18.656 -17.422 1 98.56 69 PHE B N 1
ATOM 3250 C CA . PHE B 1 69 ? 3.059 -17.297 -17.859 1 98.56 69 PHE B CA 1
ATOM 3251 C C . PHE B 1 69 ? 1.59 -17.125 -18.234 1 98.56 69 PHE B C 1
ATOM 3253 O O . PHE B 1 69 ? 1.085 -17.797 -19.125 1 98.56 69 PHE B O 1
ATOM 3260 N N . SER B 1 70 ? 0.989 -16.219 -17.547 1 97.56 70 SER B N 1
ATOM 3261 C CA . SER B 1 70 ? -0.406 -15.852 -17.766 1 97.56 70 SER B CA 1
ATOM 3262 C C . SER B 1 70 ? -0.751 -14.547 -17.047 1 97.56 70 SER B C 1
ATOM 3264 O O . SER B 1 70 ? 0.135 -13.75 -16.734 1 97.56 70 SER B O 1
ATOM 3266 N N . ASP B 1 71 ? -1.981 -14.211 -17.016 1 96.25 71 ASP B N 1
ATOM 3267 C CA . ASP B 1 71 ? -2.484 -13.055 -16.281 1 96.25 71 ASP B CA 1
ATOM 3268 C C . ASP B 1 71 ? -3.678 -13.438 -15.406 1 96.25 71 ASP B C 1
ATOM 3270 O O . ASP B 1 71 ? -4.449 -14.336 -15.766 1 96.25 71 ASP B O 1
ATOM 3274 N N . ILE B 1 72 ? -3.814 -12.719 -14.328 1 97.25 72 ILE B N 1
ATOM 3275 C CA . ILE B 1 72 ? -4.879 -13.07 -13.391 1 97.25 72 ILE B CA 1
ATOM 3276 C C . ILE B 1 72 ? -6.227 -12.633 -13.953 1 97.25 72 ILE B C 1
ATOM 3278 O O . ILE B 1 72 ? -7.277 -13.125 -13.531 1 97.25 72 ILE B O 1
ATOM 3282 N N . LEU B 1 73 ? -6.258 -11.773 -14.969 1 98 73 LEU B N 1
ATOM 3283 C CA . LEU B 1 73 ? -7.508 -11.195 -15.438 1 98 73 LEU B CA 1
ATOM 3284 C C . LEU B 1 73 ? -8.039 -11.961 -16.641 1 98 73 LEU B C 1
ATOM 3286 O O . LEU B 1 73 ? -9.062 -11.594 -17.219 1 98 73 LEU B O 1
ATOM 3290 N N . VAL B 1 74 ? -7.391 -13.047 -17.031 1 97.94 74 VAL B N 1
ATOM 3291 C CA . VAL B 1 74 ? -7.91 -13.883 -18.125 1 97.94 74 VAL B CA 1
ATOM 3292 C C . VAL B 1 74 ? -9.203 -14.555 -17.672 1 97.94 74 VAL B C 1
ATOM 3294 O O . VAL B 1 74 ? -10.055 -14.883 -18.516 1 97.94 74 VAL B O 1
ATOM 3297 N N . VAL B 1 75 ? -9.43 -14.734 -16.375 1 98.56 75 VAL B N 1
ATOM 3298 C CA . VAL B 1 75 ? -10.617 -15.414 -15.867 1 98.56 75 VAL B CA 1
ATOM 3299 C C . VAL B 1 75 ? -11.852 -14.539 -16.109 1 98.56 75 VAL B C 1
ATOM 3301 O O . VAL B 1 75 ? -12.773 -14.953 -16.828 1 98.56 75 VAL B O 1
ATOM 3304 N N . PRO B 1 76 ? -11.844 -13.25 -15.578 1 98.44 76 PRO B N 1
ATOM 3305 C CA . PRO B 1 76 ? -13.016 -12.438 -15.891 1 98.44 76 PRO B CA 1
ATOM 3306 C C . PRO B 1 76 ? -13.172 -12.172 -17.391 1 98.44 76 PRO B C 1
ATOM 3308 O O . PRO B 1 76 ? -14.297 -12.047 -17.875 1 98.44 76 PRO B O 1
ATOM 3311 N N . LEU B 1 77 ? -12.102 -12.133 -18.109 1 98.12 77 LEU B N 1
ATOM 3312 C CA . LEU B 1 77 ? -12.172 -12 -19.562 1 98.12 77 LEU B CA 1
ATOM 3313 C C . LEU B 1 77 ? -12.984 -13.133 -20.172 1 98.12 77 LEU B C 1
ATOM 3315 O O . LEU B 1 77 ? -13.938 -12.891 -20.922 1 98.12 77 LEU B O 1
ATOM 3319 N N . GLU B 1 78 ? -12.625 -14.391 -19.812 1 98.25 78 GLU B N 1
ATOM 3320 C CA . GLU B 1 78 ? -13.242 -15.562 -20.438 1 98.25 78 GLU B CA 1
ATOM 3321 C C . GLU B 1 78 ? -14.609 -15.852 -19.812 1 98.25 78 GLU B C 1
ATOM 3323 O O . GLU B 1 78 ? -15.352 -16.703 -20.328 1 98.25 78 GLU B O 1
ATOM 3328 N N . MET B 1 79 ? -14.922 -15.164 -18.719 1 98.25 79 MET B N 1
ATOM 3329 C CA . MET B 1 79 ? -16.281 -15.211 -18.188 1 98.25 79 MET B CA 1
ATOM 3330 C C . MET B 1 79 ? -17.219 -14.359 -19.047 1 98.25 79 MET B C 1
ATOM 3332 O O . MET B 1 79 ? -18.438 -14.484 -18.938 1 98.25 79 MET B O 1
ATOM 3336 N N . GLY B 1 80 ? -16.656 -13.422 -19.797 1 97.94 80 GLY B N 1
ATOM 3337 C CA . GLY B 1 80 ? -17.5 -12.664 -20.719 1 97.94 80 GLY B CA 1
ATOM 3338 C C . GLY B 1 80 ? -17.281 -11.164 -20.625 1 97.94 80 GLY B C 1
ATOM 3339 O O . GLY B 1 80 ? -17.922 -10.391 -21.344 1 97.94 80 GLY B O 1
ATOM 3340 N N . MET B 1 81 ? -16.391 -10.719 -19.812 1 98 81 MET B N 1
ATOM 3341 C CA . MET B 1 81 ? -16.141 -9.281 -19.703 1 98 81 MET B CA 1
ATOM 3342 C C . MET B 1 81 ? -15.188 -8.805 -20.781 1 98 81 MET B C 1
ATOM 3344 O O . MET B 1 81 ? -14.375 -9.586 -21.281 1 98 81 MET B O 1
ATOM 3348 N N . ASP B 1 82 ? -15.266 -7.539 -21.094 1 97.06 82 ASP B N 1
ATOM 3349 C CA . ASP B 1 82 ? -14.43 -6.922 -22.125 1 97.06 82 ASP B CA 1
ATOM 3350 C C . ASP B 1 82 ? -13.188 -6.285 -21.516 1 97.06 82 ASP B C 1
ATOM 3352 O O . ASP B 1 82 ? -13.266 -5.215 -20.906 1 97.06 82 ASP B O 1
ATOM 3356 N N . LEU B 1 83 ? -12.055 -6.898 -21.734 1 96.62 83 LEU B N 1
ATOM 3357 C CA . LEU B 1 83 ? -10.781 -6.492 -21.141 1 96.62 83 LEU B CA 1
ATOM 3358 C C . LEU B 1 83 ? -9.82 -6 -22.219 1 96.62 83 LEU B C 1
ATOM 3360 O O . LEU B 1 83 ? -9.641 -6.656 -23.25 1 96.62 83 LEU B O 1
ATOM 3364 N N . LYS B 1 84 ? -9.273 -4.832 -21.984 1 93.25 84 LYS B N 1
ATOM 3365 C CA . LYS B 1 84 ? -8.234 -4.277 -22.844 1 93.25 84 LYS B CA 1
ATOM 3366 C C . LYS B 1 84 ? -7.027 -3.826 -22.016 1 93.25 84 LYS B C 1
ATOM 3368 O O . LYS B 1 84 ? -7.172 -3.432 -20.859 1 93.25 84 LYS B O 1
ATOM 3373 N N . PHE B 1 85 ? -5.883 -3.949 -22.578 1 88.69 85 PHE B N 1
ATOM 3374 C CA . PHE B 1 85 ? -4.672 -3.408 -21.969 1 88.69 85 PHE B CA 1
ATOM 3375 C C . PHE B 1 85 ? -4.207 -2.156 -22.719 1 88.69 85 PHE B C 1
ATOM 3377 O O . PHE B 1 85 ? -3.795 -2.23 -23.875 1 88.69 85 PHE B O 1
ATOM 3384 N N . GLU B 1 86 ? -4.297 -1.102 -22.109 1 80.81 86 GLU B N 1
ATOM 3385 C CA . GLU B 1 86 ? -3.943 0.176 -22.719 1 80.81 86 GLU B CA 1
ATOM 3386 C C . GLU B 1 86 ? -2.59 0.671 -22.219 1 80.81 86 GLU B C 1
ATOM 3388 O O . GLU B 1 86 ? -2.303 0.599 -21.031 1 80.81 86 GLU B O 1
ATOM 3393 N N . LYS B 1 87 ? -1.763 1.055 -23.156 1 71.81 87 LYS B N 1
ATOM 3394 C CA . LYS B 1 87 ? -0.442 1.576 -22.812 1 71.81 87 LYS B CA 1
ATOM 3395 C C . LYS B 1 87 ? -0.545 2.707 -21.797 1 71.81 87 LYS B C 1
ATOM 3397 O O . LYS B 1 87 ? -1.316 3.65 -21.984 1 71.81 87 LYS B O 1
ATOM 3402 N N . GLY B 1 88 ? 0.177 2.602 -20.703 1 70.25 88 GLY B N 1
ATOM 3403 C CA . GLY B 1 88 ? 0.219 3.635 -19.688 1 70.25 88 GLY B CA 1
ATOM 3404 C C . GLY B 1 88 ? -0.869 3.482 -18.641 1 70.25 88 GLY B C 1
ATOM 3405 O O . GLY B 1 88 ? -0.729 3.969 -17.516 1 70.25 88 GLY B O 1
ATOM 3406 N N . GLU B 1 89 ? -1.984 2.85 -18.984 1 76.31 89 GLU B N 1
ATOM 3407 C CA . GLU B 1 89 ? -3.115 2.764 -18.062 1 76.31 89 GLU B CA 1
ATOM 3408 C C . GLU B 1 89 ? -3.211 1.378 -17.438 1 76.31 89 GLU B C 1
ATOM 3410 O O . GLU B 1 89 ? -3.797 1.218 -16.359 1 76.31 89 GLU B O 1
ATOM 3415 N N . GLY B 1 90 ? -2.678 0.393 -18.141 1 86.94 90 GLY B N 1
ATOM 3416 C CA . GLY B 1 90 ? -2.842 -0.957 -17.625 1 86.94 90 GLY B CA 1
ATOM 3417 C C . GLY B 1 90 ? -4.141 -1.608 -18.047 1 86.94 90 GLY B C 1
ATOM 3418 O O . GLY B 1 90 ? -4.684 -1.274 -19.109 1 86.94 90 GLY B O 1
ATOM 3419 N N . PRO B 1 91 ? -4.645 -2.566 -17.328 1 95 91 PRO B N 1
ATOM 3420 C CA . PRO B 1 91 ? -5.875 -3.266 -17.703 1 95 91 PRO B CA 1
ATOM 3421 C C . PRO B 1 91 ? -7.121 -2.408 -17.5 1 95 91 PRO B C 1
ATOM 3423 O O . PRO B 1 91 ? -7.238 -1.7 -16.5 1 95 91 PRO B O 1
ATOM 3426 N N . VAL B 1 92 ? -8 -2.455 -18.453 1 96.31 92 VAL B N 1
ATOM 3427 C CA . VAL B 1 92 ? -9.25 -1.692 -18.391 1 96.31 92 VAL B CA 1
ATOM 3428 C C . VAL B 1 92 ? -10.414 -2.578 -18.812 1 96.31 92 VAL B C 1
ATOM 3430 O O . VAL B 1 92 ? -10.391 -3.186 -19.891 1 96.31 92 VAL B O 1
ATOM 3433 N N . PHE B 1 93 ? -11.422 -2.684 -17.984 1 97.44 93 PHE B N 1
ATOM 3434 C CA . PHE B 1 93 ? -12.695 -3.291 -18.344 1 97.44 93 PHE B CA 1
ATOM 3435 C C . PHE B 1 93 ? -13.664 -2.24 -18.875 1 97.44 93 PHE B C 1
ATOM 3437 O O . PHE B 1 93 ? -13.992 -1.28 -18.172 1 97.44 93 PHE B O 1
ATOM 3444 N N . SER B 1 94 ? -14.148 -2.404 -20.031 1 95.88 94 SER B N 1
ATOM 3445 C CA . SER B 1 94 ? -15.023 -1.43 -20.672 1 95.88 94 SER B CA 1
ATOM 3446 C C . SER B 1 94 ? -16.359 -1.302 -19.938 1 95.88 94 SER B C 1
ATOM 3448 O O . SER B 1 94 ? -16.953 -0.223 -19.906 1 95.88 94 SER B O 1
ATOM 3450 N N . ASN B 1 95 ? -16.828 -2.365 -19.438 1 96.5 95 ASN B N 1
ATOM 3451 C CA . ASN B 1 95 ? -18.094 -2.404 -18.719 1 96.5 95 ASN B CA 1
ATOM 3452 C C . ASN B 1 95 ? -17.953 -3.057 -17.359 1 96.5 95 ASN B C 1
ATOM 3454 O O . ASN B 1 95 ? -18.344 -4.211 -17.172 1 96.5 95 ASN B O 1
ATOM 3458 N N . PRO B 1 96 ? -17.516 -2.324 -16.328 1 97.94 96 PRO B N 1
ATOM 3459 C CA . PRO B 1 96 ? -17.359 -2.885 -14.992 1 97.94 96 PRO B CA 1
ATOM 3460 C C . PRO B 1 96 ? -18.688 -3.336 -14.383 1 97.94 96 PRO B C 1
ATOM 3462 O O . PRO B 1 96 ? -19.75 -2.902 -14.836 1 97.94 96 PRO B O 1
ATOM 3465 N N . ILE B 1 97 ? -18.625 -4.184 -13.445 1 98.31 97 ILE B N 1
ATOM 3466 C CA . ILE B 1 97 ? -19.812 -4.699 -12.781 1 98.31 97 ILE B CA 1
ATOM 3467 C C . ILE B 1 97 ? -20.422 -3.617 -11.891 1 98.31 97 ILE B C 1
ATOM 3469 O O . ILE B 1 97 ? -19.719 -3.023 -11.062 1 98.31 97 ILE B O 1
ATOM 3473 N N . LYS B 1 98 ? -21.734 -3.416 -12.039 1 96.19 98 LYS B N 1
ATOM 3474 C CA . LYS B 1 98 ? -22.438 -2.428 -11.219 1 96.19 98 LYS B CA 1
ATOM 3475 C C . LYS B 1 98 ? -23.719 -3.014 -10.625 1 96.19 98 LYS B C 1
ATOM 3477 O O . LYS B 1 98 ? -24.172 -2.582 -9.562 1 96.19 98 LYS B O 1
ATOM 3482 N N . THR B 1 99 ? -24.234 -4.035 -11.383 1 96.81 99 THR B N 1
ATOM 3483 C CA . THR B 1 99 ? -25.547 -4.535 -10.992 1 96.81 99 THR B CA 1
ATOM 3484 C C . THR B 1 99 ? -25.547 -6.059 -10.953 1 96.81 99 THR B C 1
ATOM 3486 O O . THR B 1 99 ? -24.609 -6.703 -11.422 1 96.81 99 THR B O 1
ATOM 3489 N N . LYS B 1 100 ? -26.656 -6.59 -10.414 1 97.19 100 LYS B N 1
ATOM 3490 C CA . LYS B 1 100 ? -26.859 -8.039 -10.398 1 97.19 100 LYS B CA 1
ATOM 3491 C C . LYS B 1 100 ? -26.953 -8.594 -11.82 1 97.19 100 LYS B C 1
ATOM 3493 O O . LYS B 1 100 ? -26.5 -9.711 -12.086 1 97.19 100 LYS B O 1
ATOM 3498 N N . GLU B 1 101 ? -27.562 -7.836 -12.672 1 97.44 101 GLU B N 1
ATOM 3499 C CA . GLU B 1 101 ? -27.672 -8.242 -14.07 1 97.44 101 GLU B CA 1
ATOM 3500 C C . GLU B 1 101 ? -26.297 -8.398 -14.719 1 97.44 101 GLU B C 1
ATOM 3502 O O . GLU B 1 101 ? -26.078 -9.32 -15.508 1 97.44 101 GLU B O 1
ATOM 3507 N N . ASP B 1 102 ? -25.422 -7.449 -14.406 1 97.94 102 ASP B N 1
ATOM 3508 C CA . ASP B 1 102 ? -24.047 -7.543 -14.906 1 97.94 102 ASP B CA 1
ATOM 3509 C C . ASP B 1 102 ? -23.406 -8.859 -14.477 1 97.94 102 ASP B C 1
ATOM 3511 O O . ASP B 1 102 ? -22.688 -9.484 -15.258 1 97.94 102 ASP B O 1
ATOM 3515 N N . LEU B 1 103 ? -23.656 -9.258 -13.234 1 98.06 103 LEU B N 1
ATOM 3516 C CA . LEU B 1 103 ? -23.078 -10.477 -12.68 1 98.06 103 LEU B CA 1
ATOM 3517 C C . LEU B 1 103 ? -23.688 -11.711 -13.344 1 98.06 103 LEU B C 1
ATOM 3519 O O . LEU B 1 103 ? -22.969 -12.672 -13.648 1 98.06 103 LEU B O 1
ATOM 3523 N N . GLU B 1 104 ? -24.922 -11.68 -13.57 1 97.25 104 GLU B N 1
ATOM 3524 C CA . GLU B 1 104 ? -25.656 -12.82 -14.109 1 97.25 104 GLU B CA 1
ATOM 3525 C C . GLU B 1 104 ? -25.203 -13.133 -15.539 1 97.25 104 GLU B C 1
ATOM 3527 O O . GLU B 1 104 ? -25.266 -14.289 -15.969 1 97.25 104 GLU B O 1
ATOM 3532 N N . ARG B 1 105 ? -24.703 -12.188 -16.188 1 96.94 105 ARG B N 1
ATOM 3533 C CA . ARG B 1 105 ? -24.266 -12.359 -17.578 1 96.94 105 ARG B CA 1
ATOM 3534 C C . ARG B 1 105 ? -22.953 -13.133 -17.641 1 96.94 105 ARG B C 1
ATOM 3536 O O . ARG B 1 105 ? -22.578 -13.648 -18.688 1 96.94 105 ARG B O 1
ATOM 3543 N N . LEU B 1 106 ? -22.266 -13.172 -16.547 1 97.94 106 LEU B N 1
ATOM 3544 C CA . LEU B 1 106 ? -20.969 -13.852 -16.516 1 97.94 106 LEU B CA 1
ATOM 3545 C C . LEU B 1 106 ? -21.156 -15.359 -16.453 1 97.94 106 LEU B C 1
ATOM 3547 O O . LEU B 1 106 ? -22.031 -15.859 -15.734 1 97.94 106 LEU B O 1
ATOM 3551 N N . ASP B 1 107 ? -20.391 -16.047 -17.234 1 97.88 107 ASP B N 1
ATOM 3552 C CA . ASP B 1 107 ? -20.562 -17.484 -17.391 1 97.88 107 ASP B CA 1
ATOM 3553 C C . ASP B 1 107 ? -19.344 -18.234 -16.828 1 97.88 107 ASP B C 1
ATOM 3555 O O . ASP B 1 107 ? -18.266 -18.188 -17.406 1 97.88 107 ASP B O 1
ATOM 3559 N N . VAL B 1 108 ? -19.547 -19 -15.75 1 97.12 108 VAL B N 1
ATOM 3560 C CA . VAL B 1 108 ? -18.484 -19.734 -15.07 1 97.12 108 VAL B CA 1
ATOM 3561 C C . VAL B 1 108 ? -18.016 -20.891 -15.945 1 97.12 108 VAL B C 1
ATOM 3563 O O . VAL B 1 108 ? -16.828 -21.078 -16.188 1 97.12 108 VAL B O 1
ATOM 3566 N N . GLU B 1 109 ? -18.875 -21.688 -16.5 1 96.88 109 GLU B N 1
ATOM 3567 C CA . GLU B 1 109 ? -18.547 -22.859 -17.312 1 96.88 109 GLU B CA 1
ATOM 3568 C C . GLU B 1 109 ? -17.797 -22.469 -18.578 1 96.88 109 GLU B C 1
ATOM 3570 O O . GLU B 1 109 ? -16.812 -23.109 -18.938 1 96.88 109 GLU B O 1
ATOM 3575 N N . LYS B 1 110 ? -18.297 -21.438 -19.141 1 95.5 110 LYS B N 1
ATOM 3576 C CA . LYS B 1 110 ? -17.656 -20.938 -20.344 1 95.5 110 LYS B CA 1
ATOM 3577 C C . LYS B 1 110 ? -16.234 -20.484 -20.062 1 95.5 110 LYS B C 1
ATOM 3579 O O . LYS B 1 110 ? -15.336 -20.703 -20.891 1 95.5 110 LYS B O 1
ATOM 3584 N N . SER B 1 111 ? -16.062 -19.859 -18.969 1 96.38 111 SER B N 1
ATOM 3585 C CA . SER B 1 111 ? -14.719 -19.391 -18.625 1 96.38 111 SER B CA 1
ATOM 3586 C C . SER B 1 111 ? -13.75 -20.547 -18.484 1 96.38 111 SER B C 1
ATOM 3588 O O . SER B 1 111 ? -12.625 -20.5 -19 1 96.38 111 SER B O 1
ATOM 3590 N N . ILE B 1 112 ? -14.141 -21.594 -17.844 1 96.62 112 ILE B N 1
ATOM 3591 C CA . ILE B 1 112 ? -13.281 -22.766 -17.625 1 96.62 112 ILE B CA 1
ATOM 3592 C C . ILE B 1 112 ? -12.883 -23.375 -18.953 1 96.62 112 ILE B C 1
ATOM 3594 O O . ILE B 1 112 ? -11.711 -23.688 -19.172 1 96.62 112 ILE B O 1
ATOM 3598 N N . LYS B 1 113 ? -13.812 -23.469 -19.828 1 96.75 113 LYS B N 1
ATOM 3599 C CA . LYS B 1 113 ? -13.57 -24.031 -21.141 1 96.75 113 LYS B CA 1
ATOM 3600 C C . LYS B 1 113 ? -12.68 -23.125 -21.984 1 96.75 113 LYS B C 1
ATOM 3602 O O . LYS B 1 113 ? -11.734 -23.578 -22.625 1 96.75 113 LYS B O 1
ATOM 3607 N N . ASN B 1 114 ? -12.953 -21.906 -21.922 1 97.5 114 ASN B N 1
ATOM 3608 C CA . ASN B 1 114 ? -12.289 -20.938 -22.797 1 97.5 114 ASN B CA 1
ATOM 3609 C C . ASN B 1 114 ? -10.859 -20.656 -22.344 1 97.5 114 ASN B C 1
ATOM 3611 O O . ASN B 1 114 ? -10.07 -20.062 -23.078 1 97.5 114 ASN B O 1
ATOM 3615 N N . LEU B 1 115 ? -10.492 -21.094 -21.156 1 98.44 115 LEU B N 1
ATOM 3616 C CA . LEU B 1 115 ? -9.141 -20.891 -20.656 1 98.44 115 LEU B CA 1
ATOM 3617 C C . LEU B 1 115 ? -8.234 -22.062 -21.047 1 98.44 115 LEU B C 1
ATOM 3619 O O . LEU B 1 115 ? -7.152 -22.234 -20.469 1 98.44 115 LEU B O 1
ATOM 3623 N N . SER B 1 116 ? -8.617 -22.812 -22.031 1 98.31 116 SER B N 1
ATOM 3624 C CA . SER B 1 116 ? -7.887 -24 -22.469 1 98.31 116 SER B CA 1
ATOM 3625 C C . SER B 1 116 ? -6.473 -23.641 -22.906 1 98.31 116 SER B C 1
ATOM 3627 O O . SER B 1 116 ? -5.555 -24.453 -22.781 1 98.31 116 SER B O 1
ATOM 3629 N N . TYR B 1 117 ? -6.285 -22.406 -23.375 1 98.38 117 TYR B N 1
ATOM 3630 C CA . TYR B 1 117 ? -4.945 -22 -23.797 1 98.38 117 TYR B CA 1
ATOM 3631 C C . TYR B 1 117 ? -3.984 -21.969 -22.625 1 98.38 117 TYR B C 1
ATOM 3633 O O . TYR B 1 117 ? -2.779 -22.172 -22.797 1 98.38 117 TYR B O 1
ATOM 3641 N N . VAL B 1 118 ? -4.5 -21.703 -21.438 1 98.75 118 VAL B N 1
ATOM 3642 C CA . VAL B 1 118 ? -3.656 -21.75 -20.25 1 98.75 118 VAL B CA 1
ATOM 3643 C C . VAL B 1 118 ? -3.287 -23.203 -19.922 1 98.75 118 VAL B C 1
ATOM 3645 O O . VAL B 1 118 ? -2.129 -23.5 -19.625 1 98.75 118 VAL B O 1
ATOM 3648 N N . TYR B 1 119 ? -4.277 -24.109 -20.031 1 98.88 119 TYR B N 1
ATOM 3649 C CA . TYR B 1 119 ? -4.039 -25.516 -19.75 1 98.88 119 TYR B CA 1
ATOM 3650 C C . TYR B 1 119 ? -3.1 -26.141 -20.781 1 98.88 119 TYR B C 1
ATOM 3652 O O . TYR B 1 119 ? -2.209 -26.906 -20.422 1 98.88 119 TYR B O 1
ATOM 3660 N N . ASP B 1 120 ? -3.297 -25.75 -21.984 1 98.88 120 ASP B N 1
ATOM 3661 C CA . ASP B 1 120 ? -2.404 -26.203 -23.047 1 98.88 120 ASP B CA 1
ATOM 3662 C C . ASP B 1 120 ? -0.972 -25.734 -22.797 1 98.88 120 ASP B C 1
ATOM 3664 O O . ASP B 1 120 ? -0.021 -26.484 -23 1 98.88 120 ASP B O 1
ATOM 3668 N N . ALA B 1 121 ? -0.826 -24.484 -22.391 1 98.88 121 ALA B N 1
ATOM 3669 C CA . ALA B 1 121 ? 0.497 -23.953 -22.078 1 98.88 121 ALA B CA 1
ATOM 3670 C C . ALA B 1 121 ? 1.139 -24.719 -20.938 1 98.88 121 ALA B C 1
ATOM 3672 O O . ALA B 1 121 ? 2.332 -25.031 -20.969 1 98.88 121 ALA B O 1
ATOM 3673 N N . LEU B 1 122 ? 0.334 -25.047 -19.953 1 98.88 122 LEU B N 1
ATOM 3674 C CA . LEU B 1 122 ? 0.824 -25.812 -18.812 1 98.88 122 LEU B CA 1
ATOM 3675 C C . LEU B 1 122 ? 1.284 -27.203 -19.25 1 98.88 122 LEU B C 1
ATOM 3677 O O . LEU B 1 122 ? 2.371 -27.656 -18.891 1 98.88 122 LEU B O 1
ATOM 3681 N N . ALA B 1 123 ? 0.479 -27.859 -20 1 98.88 123 ALA B N 1
ATOM 3682 C CA . ALA B 1 123 ? 0.8 -29.203 -20.469 1 98.88 123 ALA B CA 1
ATOM 3683 C C . ALA B 1 123 ? 2.084 -29.203 -21.297 1 98.88 123 ALA B C 1
ATOM 3685 O O . ALA B 1 123 ? 2.967 -30.031 -21.078 1 98.88 123 ALA B O 1
ATOM 3686 N N . LEU B 1 124 ? 2.133 -28.25 -22.219 1 98.88 124 LEU B N 1
ATOM 3687 C CA . LEU B 1 124 ? 3.316 -28.141 -23.062 1 98.88 124 LEU B CA 1
ATOM 3688 C C . LEU B 1 124 ? 4.555 -27.844 -22.219 1 98.88 124 LEU B C 1
ATOM 3690 O O . LEU B 1 124 ? 5.621 -28.422 -22.453 1 98.88 124 LEU B O 1
ATOM 3694 N N . THR B 1 125 ? 4.426 -26.891 -21.297 1 98.88 125 THR B N 1
ATOM 3695 C CA . THR B 1 125 ? 5.539 -26.531 -20.422 1 98.88 125 THR B CA 1
ATOM 3696 C C . THR B 1 125 ? 5.984 -27.734 -19.594 1 98.88 125 THR B C 1
ATOM 3698 O O . THR B 1 125 ? 7.18 -27.969 -19.438 1 98.88 125 THR B O 1
ATOM 3701 N N . ARG B 1 126 ? 5.027 -28.438 -19.031 1 98.62 126 ARG B N 1
ATOM 3702 C CA . ARG B 1 126 ? 5.352 -29.609 -18.234 1 98.62 126 ARG B CA 1
ATOM 3703 C C . ARG B 1 126 ? 6.141 -30.641 -19.047 1 98.62 126 ARG B C 1
ATOM 3705 O O . ARG B 1 126 ? 7.09 -31.234 -18.547 1 98.62 126 ARG B O 1
ATOM 3712 N N . GLU B 1 127 ? 5.789 -30.797 -20.25 1 98.44 127 GLU B N 1
ATOM 3713 C CA . GLU B 1 127 ? 6.477 -31.719 -21.156 1 98.44 127 GLU B CA 1
ATOM 3714 C C . GLU B 1 127 ? 7.926 -31.297 -21.375 1 98.44 127 GLU B C 1
ATOM 3716 O O . GLU B 1 127 ? 8.82 -32.156 -21.453 1 98.44 127 GLU B O 1
ATOM 3721 N N . LYS B 1 128 ? 8.141 -30.078 -21.422 1 98.56 128 LYS B N 1
ATOM 3722 C CA . LYS B 1 128 ? 9.453 -29.547 -21.797 1 98.56 128 LYS B CA 1
ATOM 3723 C C . LYS B 1 128 ? 10.32 -29.312 -20.562 1 98.56 128 LYS B C 1
ATOM 3725 O O . LYS B 1 128 ? 11.555 -29.312 -20.656 1 98.56 128 LYS B O 1
ATOM 3730 N N . LEU B 1 129 ? 9.672 -29.094 -19.484 1 98.44 129 LEU B N 1
ATOM 3731 C CA . LEU B 1 129 ? 10.367 -28.75 -18.234 1 98.44 129 LEU B CA 1
ATOM 3732 C C . LEU B 1 129 ? 10.984 -29.984 -17.609 1 98.44 129 LEU B C 1
ATOM 3734 O O . LEU B 1 129 ? 10.359 -31.047 -17.562 1 98.44 129 LEU B O 1
ATOM 3738 N N . ALA B 1 130 ? 12.203 -29.812 -17.156 1 96.81 130 ALA B N 1
ATOM 3739 C CA . ALA B 1 130 ? 12.859 -30.922 -16.469 1 96.81 130 ALA B CA 1
ATOM 3740 C C . ALA B 1 130 ? 11.961 -31.5 -15.375 1 96.81 130 ALA B C 1
ATOM 3742 O O . ALA B 1 130 ? 11.273 -30.766 -14.672 1 96.81 130 ALA B O 1
ATOM 3743 N N . HIS B 1 131 ? 12.023 -32.781 -15.188 1 95 131 HIS B N 1
ATOM 3744 C CA . HIS B 1 131 ? 11.094 -33.469 -14.305 1 95 131 HIS B CA 1
ATOM 3745 C C . HIS B 1 131 ? 11.328 -33.094 -12.852 1 95 131 HIS B C 1
ATOM 3747 O O . HIS B 1 131 ? 10.414 -33.188 -12.023 1 95 131 HIS B O 1
ATOM 3753 N N . ASP B 1 132 ? 12.477 -32.688 -12.547 1 95.06 132 ASP B N 1
ATOM 3754 C CA . ASP B 1 132 ? 12.789 -32.375 -11.156 1 95.06 132 ASP B CA 1
ATOM 3755 C C . ASP B 1 132 ? 12.469 -30.922 -10.836 1 95.06 132 ASP B C 1
ATOM 3757 O O . ASP B 1 132 ? 12.656 -30.484 -9.711 1 95.06 132 ASP B O 1
ATOM 3761 N N . LYS B 1 133 ? 12.008 -30.172 -11.805 1 97.69 133 LYS B N 1
ATOM 3762 C CA . LYS B 1 133 ? 11.594 -28.781 -11.602 1 97.69 133 LYS B CA 1
ATOM 3763 C C . LYS B 1 133 ? 10.078 -28.672 -11.484 1 97.69 133 LYS B C 1
ATOM 3765 O O . LYS B 1 133 ? 9.344 -29.312 -12.242 1 97.69 133 LYS B O 1
ATOM 3770 N N . ALA B 1 134 ? 9.695 -27.938 -10.539 1 98.62 134 ALA B N 1
ATOM 3771 C CA . ALA B 1 134 ? 8.266 -27.75 -10.328 1 98.62 134 ALA B CA 1
ATOM 3772 C C . ALA B 1 134 ? 7.695 -26.719 -11.297 1 98.62 134 ALA B C 1
ATOM 3774 O O . ALA B 1 134 ? 8.375 -25.766 -11.656 1 98.62 134 ALA B O 1
ATOM 3775 N N . LEU B 1 135 ? 6.488 -26.953 -11.742 1 98.88 135 LEU B N 1
ATOM 3776 C CA . LEU B 1 135 ? 5.684 -26 -12.5 1 98.88 135 LEU B CA 1
ATOM 3777 C C . LEU B 1 135 ? 4.539 -25.453 -11.648 1 98.88 135 LEU B C 1
ATOM 3779 O O . LEU B 1 135 ? 3.68 -26.219 -11.195 1 98.88 135 LEU B O 1
ATOM 3783 N N . ILE B 1 136 ? 4.578 -24.141 -11.406 1 98.94 136 ILE B N 1
ATOM 3784 C CA . ILE B 1 136 ? 3.609 -23.5 -10.523 1 98.94 136 ILE B CA 1
ATOM 3785 C C . ILE B 1 136 ? 2.461 -22.922 -11.352 1 98.94 136 ILE B C 1
ATOM 3787 O O . ILE B 1 136 ? 2.686 -22.141 -12.273 1 98.94 136 ILE B O 1
ATOM 3791 N N . GLY B 1 137 ? 1.233 -23.375 -11.117 1 98.88 137 GLY B N 1
ATOM 3792 C CA . GLY B 1 137 ? 0.038 -22.672 -11.562 1 98.88 137 GLY B CA 1
ATOM 3793 C C . GLY B 1 137 ? -0.403 -21.578 -10.609 1 98.88 137 GLY B C 1
ATOM 3794 O O . GLY B 1 137 ? 0.125 -21.469 -9.508 1 98.88 137 GLY B O 1
ATOM 3795 N N . PHE B 1 138 ? -1.348 -20.734 -11.086 1 98.81 138 PHE B N 1
ATOM 3796 C CA . PHE B 1 138 ? -1.717 -19.672 -10.172 1 98.81 138 PHE B CA 1
ATOM 3797 C C . PHE B 1 138 ? -3.035 -19.031 -10.594 1 98.81 138 PHE B C 1
ATOM 3799 O O . PHE B 1 138 ? -3.527 -19.266 -11.695 1 98.81 138 PHE B O 1
ATOM 3806 N N . CYS B 1 139 ? -3.605 -18.266 -9.742 1 98.81 139 CYS B N 1
ATOM 3807 C CA . CYS B 1 139 ? -4.711 -17.344 -10.008 1 98.81 139 CYS B CA 1
ATOM 3808 C C . CYS B 1 139 ? -4.66 -16.141 -9.07 1 98.81 139 CYS B C 1
ATOM 3810 O O . CYS B 1 139 ? -3.881 -16.125 -8.117 1 98.81 139 CYS B O 1
ATOM 3812 N N . GLY B 1 140 ? -5.355 -15.094 -9.438 1 98.75 140 GLY B N 1
ATOM 3813 C CA . GLY B 1 140 ? -5.613 -14.039 -8.477 1 98.75 140 GLY B CA 1
ATOM 3814 C C . GLY B 1 140 ? -6.629 -14.43 -7.418 1 98.75 140 GLY B C 1
ATOM 3815 O O . GLY B 1 140 ? -7.465 -15.305 -7.648 1 98.75 140 GLY B O 1
ATOM 3816 N N . SER B 1 141 ? -6.512 -13.789 -6.277 1 98.94 141 SER B N 1
ATOM 3817 C CA . SER B 1 141 ? -7.566 -14 -5.293 1 98.94 141 SER B CA 1
ATOM 3818 C C . SER B 1 141 ? -8.906 -13.484 -5.801 1 98.94 141 SER B C 1
ATOM 3820 O O . SER B 1 141 ? -8.953 -12.555 -6.609 1 98.94 141 SER B O 1
ATOM 3822 N N . PRO B 1 142 ? -10.008 -14.094 -5.27 1 98.94 142 PRO B N 1
ATOM 3823 C CA . PRO B 1 142 ? -11.312 -13.555 -5.645 1 98.94 142 PRO B CA 1
ATOM 3824 C C . PRO B 1 142 ? -11.445 -12.062 -5.359 1 98.94 142 PRO B C 1
ATOM 3826 O O . PRO B 1 142 ? -11.984 -11.32 -6.184 1 98.94 142 PRO B O 1
ATOM 3829 N N . TRP B 1 143 ? -10.914 -11.609 -4.297 1 98.88 143 TRP B N 1
ATOM 3830 C CA . TRP B 1 143 ? -10.969 -10.195 -3.939 1 98.88 143 TRP B CA 1
ATOM 3831 C C . TRP B 1 143 ? -10.227 -9.344 -4.965 1 98.88 143 TRP B C 1
ATOM 3833 O O . TRP B 1 143 ? -10.773 -8.367 -5.484 1 98.88 143 TRP B O 1
ATOM 3843 N N . THR B 1 144 ? -9.008 -9.68 -5.254 1 98.81 144 THR B N 1
ATOM 3844 C CA . THR B 1 144 ? -8.211 -8.914 -6.203 1 98.81 144 THR B CA 1
ATOM 3845 C C . THR B 1 144 ? -8.898 -8.844 -7.559 1 98.81 144 THR B C 1
ATOM 3847 O O . THR B 1 144 ? -9.039 -7.762 -8.133 1 98.81 144 THR B O 1
ATOM 3850 N N . ILE B 1 145 ? -9.367 -10 -8.055 1 98.81 145 ILE B N 1
ATOM 3851 C CA . ILE B 1 145 ? -10.008 -10.031 -9.367 1 98.81 145 ILE B CA 1
ATOM 3852 C C . ILE B 1 145 ? -11.305 -9.227 -9.336 1 98.81 145 ILE B C 1
ATOM 3854 O O . ILE B 1 145 ? -11.562 -8.414 -10.227 1 98.81 145 ILE B O 1
ATOM 3858 N N . ALA B 1 146 ? -12.109 -9.422 -8.281 1 98.81 146 ALA B N 1
ATOM 3859 C CA . ALA B 1 146 ? -13.367 -8.695 -8.141 1 98.81 146 ALA B CA 1
ATOM 3860 C C . ALA B 1 146 ? -13.141 -7.191 -8.148 1 98.81 146 ALA B C 1
ATOM 3862 O O . ALA B 1 146 ? -13.93 -6.434 -8.711 1 98.81 146 ALA B O 1
ATOM 3863 N N . THR B 1 147 ? -12.086 -6.758 -7.504 1 98.62 147 THR B N 1
ATOM 3864 C CA . THR B 1 147 ? -11.789 -5.332 -7.434 1 98.62 147 THR B CA 1
ATOM 3865 C C . THR B 1 147 ? -11.539 -4.766 -8.828 1 98.62 147 THR B C 1
ATOM 3867 O O . THR B 1 147 ? -12.062 -3.705 -9.18 1 98.62 147 THR B O 1
ATOM 3870 N N . TYR B 1 148 ? -10.805 -5.496 -9.648 1 98.19 148 TYR B N 1
ATOM 3871 C CA . TYR B 1 148 ? -10.617 -5.062 -11.031 1 98.19 148 TYR B CA 1
ATOM 3872 C C . TYR B 1 148 ? -11.945 -5.012 -11.773 1 98.19 148 TYR B C 1
ATOM 3874 O O . TYR B 1 148 ? -12.211 -4.066 -12.516 1 98.19 148 TYR B O 1
ATOM 3882 N N . MET B 1 149 ? -12.742 -6.023 -11.562 1 98.56 149 MET B N 1
ATOM 3883 C CA . MET B 1 149 ? -14.016 -6.156 -12.258 1 98.56 149 MET B CA 1
ATOM 3884 C C . MET B 1 149 ? -14.953 -5.008 -11.906 1 98.56 149 MET B C 1
ATOM 3886 O O . MET B 1 149 ? -15.75 -4.566 -12.742 1 98.56 149 MET B O 1
ATOM 3890 N N . ILE B 1 150 ? -14.891 -4.559 -10.688 1 98.62 150 ILE B N 1
ATOM 3891 C CA . ILE B 1 150 ? -15.805 -3.551 -10.164 1 98.62 150 ILE B CA 1
ATOM 3892 C C . ILE B 1 150 ? -15.258 -2.154 -10.453 1 98.62 150 ILE B C 1
ATOM 3894 O O . ILE B 1 150 ? -16 -1.275 -10.906 1 98.62 150 ILE B O 1
ATOM 3898 N N . GLU B 1 151 ? -13.945 -1.949 -10.242 1 97.81 151 GLU B N 1
ATOM 3899 C CA . GLU B 1 151 ? -13.305 -0.655 -10.461 1 97.81 151 GLU B CA 1
ATOM 3900 C C . GLU B 1 151 ? -13.156 -0.351 -11.945 1 97.81 151 GLU B C 1
ATOM 3902 O O . GLU B 1 151 ? -13.133 0.814 -12.352 1 97.81 151 GLU B O 1
ATOM 3907 N N . GLY B 1 152 ? -13.023 -1.399 -12.773 1 97.25 152 GLY B N 1
ATOM 3908 C CA . GLY B 1 152 ? -12.805 -1.248 -14.203 1 97.25 152 GLY B CA 1
ATOM 3909 C C . GLY B 1 152 ? -11.336 -1.195 -14.578 1 97.25 152 GLY B C 1
ATOM 3910 O O . GLY B 1 152 ? -10.992 -1.068 -15.758 1 97.25 152 GLY B O 1
ATOM 3911 N N . GLY B 1 153 ? -10.516 -1.3 -13.672 1 95.25 153 GLY B N 1
ATOM 3912 C CA . GLY B 1 153 ? -9.07 -1.234 -13.836 1 95.25 153 GLY B CA 1
ATOM 3913 C C . GLY B 1 153 ? -8.328 -1.067 -12.523 1 95.25 153 GLY B C 1
ATOM 3914 O O . GLY B 1 153 ? -8.859 -1.394 -11.461 1 95.25 153 GLY B O 1
ATOM 3915 N N . GLY B 1 154 ? -7.105 -0.676 -12.641 1 90.25 154 GLY B N 1
ATOM 3916 C CA . GLY B 1 154 ? -6.387 -0.354 -11.422 1 90.25 154 GLY B CA 1
ATOM 3917 C C . GLY B 1 154 ? -7.031 0.765 -10.625 1 90.25 154 GLY B C 1
ATOM 3918 O O . GLY B 1 154 ? -7.805 1.556 -11.172 1 90.25 154 GLY B O 1
ATOM 3919 N N . SER B 1 155 ? -6.734 0.782 -9.352 1 90.06 155 SER B N 1
ATOM 3920 C CA . SER B 1 155 ? -7.32 1.797 -8.477 1 90.06 155 SER B CA 1
ATOM 3921 C C . SER B 1 155 ? -6.348 2.205 -7.375 1 90.06 155 SER B C 1
ATOM 3923 O O . SER B 1 155 ? -5.551 1.388 -6.91 1 90.06 155 SER B O 1
ATOM 3925 N N . LYS B 1 156 ? -6.477 3.426 -6.938 1 85.12 156 LYS B N 1
ATOM 3926 C CA . LYS B 1 156 ? -5.613 3.926 -5.871 1 85.12 156 LYS B CA 1
ATOM 3927 C C . LYS B 1 156 ? -6.297 3.814 -4.512 1 85.12 156 LYS B C 1
ATOM 3929 O O . LYS B 1 156 ? -5.629 3.648 -3.488 1 85.12 156 LYS B O 1
ATOM 3934 N N . ASN B 1 157 ? -7.586 3.904 -4.609 1 90.81 157 ASN B N 1
ATOM 3935 C CA . ASN B 1 157 ? -8.266 3.934 -3.322 1 90.81 157 ASN B CA 1
ATOM 3936 C C . ASN B 1 157 ? -9.375 2.883 -3.248 1 90.81 157 ASN B C 1
ATOM 3938 O O . ASN B 1 157 ? -9.992 2.695 -2.199 1 90.81 157 ASN B O 1
ATOM 3942 N N . TYR B 1 158 ? -9.625 2.189 -4.387 1 96.62 158 TYR B N 1
ATOM 3943 C CA . TYR B 1 158 ? -10.562 1.075 -4.41 1 96.62 158 TYR B CA 1
ATOM 3944 C C . TYR B 1 158 ? -11.961 1.529 -3.984 1 96.62 158 TYR B C 1
ATOM 3946 O O . TYR B 1 158 ? -12.664 0.803 -3.283 1 96.62 158 TYR B O 1
ATOM 3954 N N . ALA B 1 159 ? -12.312 2.756 -4.316 1 95.88 159 ALA B N 1
ATOM 3955 C CA . ALA B 1 159 ? -13.492 3.412 -3.76 1 95.88 159 ALA B CA 1
ATOM 3956 C C . ALA B 1 159 ? -14.766 2.646 -4.109 1 95.88 159 ALA B C 1
ATOM 3958 O O . ALA B 1 159 ? -15.625 2.424 -3.25 1 95.88 159 ALA B O 1
ATOM 3959 N N . LYS B 1 160 ? -14.906 2.193 -5.387 1 97.06 160 LYS B N 1
ATOM 3960 C CA . LYS B 1 160 ? -16.141 1.523 -5.812 1 97.06 160 LYS B CA 1
ATOM 3961 C C . LYS B 1 160 ? -16.312 0.187 -5.098 1 97.06 160 LYS B C 1
ATOM 3963 O O . LYS B 1 160 ? -17.406 -0.134 -4.629 1 97.06 160 LYS B O 1
ATOM 3968 N N . CYS B 1 161 ? -15.289 -0.528 -5.043 1 97.75 161 CYS B N 1
ATOM 3969 C CA . CYS B 1 161 ? -15.344 -1.84 -4.406 1 97.75 161 CYS B CA 1
ATOM 3970 C C . CYS B 1 161 ? -15.586 -1.71 -2.906 1 97.75 161 CYS B C 1
ATOM 3972 O O . CYS B 1 161 ? -16.406 -2.436 -2.338 1 97.75 161 CYS B O 1
ATOM 3974 N N . LYS B 1 162 ? -14.859 -0.817 -2.299 1 97.81 162 LYS B N 1
ATOM 3975 C CA . LYS B 1 162 ? -15.016 -0.644 -0.858 1 97.81 162 LYS B CA 1
ATOM 3976 C C . LYS B 1 162 ? -16.391 -0.086 -0.514 1 97.81 162 LYS B C 1
ATOM 3978 O O . LYS B 1 162 ? -16.938 -0.391 0.546 1 97.81 162 LYS B O 1
ATOM 3983 N N . LYS B 1 163 ? -16.906 0.745 -1.38 1 97.62 163 LYS B N 1
ATOM 3984 C CA . LYS B 1 163 ? -18.297 1.172 -1.191 1 97.62 163 LYS B CA 1
ATOM 3985 C C . LYS B 1 163 ? -19.234 -0.028 -1.081 1 97.62 163 LYS B C 1
ATOM 3987 O O . LYS B 1 163 ? -20.109 -0.052 -0.227 1 97.62 163 LYS B O 1
ATOM 3992 N N . LEU B 1 164 ? -19.016 -1.063 -1.902 1 98.19 164 LEU B N 1
ATOM 3993 C CA . LEU B 1 164 ? -19.812 -2.281 -1.849 1 98.19 164 LEU B CA 1
ATOM 3994 C C . LEU B 1 164 ? -19.594 -3.02 -0.533 1 98.19 164 LEU B C 1
ATOM 3996 O O . LEU B 1 164 ? -20.547 -3.562 0.046 1 98.19 164 LEU B O 1
ATOM 4000 N N . VAL B 1 165 ? -18.359 -3.051 -0.039 1 98.62 165 VAL B N 1
ATOM 4001 C CA . VAL B 1 165 ? -18.031 -3.715 1.22 1 98.62 165 VAL B CA 1
ATOM 4002 C C . VAL B 1 165 ? -18.984 -3.23 2.318 1 98.62 165 VAL B C 1
ATOM 4004 O O . VAL B 1 165 ? -19.469 -4.027 3.119 1 98.62 165 VAL B O 1
ATOM 4007 N N . TYR B 1 166 ? -19.281 -1.959 2.293 1 98.19 166 TYR B N 1
ATOM 4008 C CA . TYR B 1 166 ? -19.984 -1.38 3.436 1 98.19 166 TYR B CA 1
ATOM 4009 C C . TYR B 1 166 ? -21.453 -1.138 3.111 1 98.19 166 TYR B C 1
ATOM 4011 O O . TYR B 1 166 ? -22.312 -1.226 3.992 1 98.19 166 TYR B O 1
ATOM 4019 N N . GLN B 1 167 ? -21.781 -0.876 1.867 1 97.75 167 GLN B N 1
ATOM 4020 C CA . GLN B 1 167 ? -23.156 -0.504 1.533 1 97.75 167 GLN B CA 1
ATOM 4021 C C . GLN B 1 167 ? -23.953 -1.712 1.044 1 97.75 167 GLN B C 1
ATOM 4023 O O . GLN B 1 167 ? -25.172 -1.759 1.19 1 97.75 167 GLN B O 1
ATOM 4028 N N . ASN B 1 168 ? -23.297 -2.613 0.375 1 97.94 168 ASN B N 1
ATOM 4029 C CA . ASN B 1 168 ? -23.984 -3.779 -0.183 1 97.94 168 ASN B CA 1
ATOM 4030 C C . ASN B 1 168 ? -23.094 -5.023 -0.115 1 97.94 168 ASN B C 1
ATOM 4032 O O . ASN B 1 168 ? -22.766 -5.617 -1.146 1 97.94 168 ASN B O 1
ATOM 4036 N N . PRO B 1 169 ? -22.781 -5.449 1.126 1 98.38 169 PRO B N 1
ATOM 4037 C CA . PRO B 1 169 ? -21.875 -6.598 1.291 1 98.38 169 PRO B CA 1
ATOM 4038 C C . PRO B 1 169 ? -22.453 -7.883 0.69 1 98.38 169 PRO B C 1
ATOM 4040 O O . PRO B 1 169 ? -21.688 -8.742 0.241 1 98.38 169 PRO B O 1
ATOM 4043 N N . GLU B 1 170 ? -23.734 -8.031 0.602 1 98.38 170 GLU B N 1
ATOM 4044 C CA . GLU B 1 170 ? -24.344 -9.234 0.046 1 98.38 170 GLU B CA 1
ATOM 4045 C C . GLU B 1 170 ? -24.031 -9.383 -1.438 1 98.38 170 GLU B C 1
ATOM 4047 O O . GLU B 1 170 ? -23.688 -10.469 -1.9 1 98.38 170 GLU B O 1
ATOM 4052 N N . PHE B 1 171 ? -24.188 -8.281 -2.156 1 98.69 171 PHE B N 1
ATOM 4053 C CA . PHE B 1 171 ? -23.859 -8.297 -3.58 1 98.69 171 PHE B CA 1
ATOM 4054 C C . PHE B 1 171 ? -22.391 -8.625 -3.801 1 98.69 171 PHE B C 1
ATOM 4056 O O . PHE B 1 171 ? -22.047 -9.406 -4.688 1 98.69 171 PHE B O 1
ATOM 4063 N N . LEU B 1 172 ? -21.531 -8.086 -3.002 1 98.81 172 LEU B N 1
ATOM 4064 C CA . LEU B 1 172 ? -20.094 -8.375 -3.111 1 98.81 172 LEU B CA 1
ATOM 4065 C C . LEU B 1 172 ? -19.828 -9.852 -2.852 1 98.81 172 LEU B C 1
ATOM 4067 O O . LEU B 1 172 ? -19.047 -10.477 -3.576 1 98.81 172 LEU B O 1
ATOM 4071 N N . HIS B 1 173 ? -20.469 -10.406 -1.833 1 98.88 173 HIS B N 1
ATOM 4072 C CA . HIS B 1 173 ? -20.328 -11.836 -1.561 1 98.88 173 HIS B CA 1
ATOM 4073 C C . HIS B 1 173 ? -20.766 -12.672 -2.758 1 98.88 173 HIS B C 1
ATOM 4075 O O . HIS B 1 173 ? -20.172 -13.719 -3.041 1 98.88 173 HIS B O 1
ATOM 4081 N N . GLN B 1 174 ? -21.797 -12.219 -3.455 1 98.81 174 GLN B N 1
ATOM 4082 C CA . GLN B 1 174 ? -22.25 -12.945 -4.641 1 98.81 174 GLN B CA 1
ATOM 4083 C C . GLN B 1 174 ? -21.172 -12.93 -5.727 1 98.81 174 GLN B C 1
ATOM 4085 O O . GLN B 1 174 ? -20.922 -13.961 -6.359 1 98.81 174 GLN B O 1
ATOM 4090 N N . ILE B 1 175 ? -20.594 -11.812 -5.926 1 98.81 175 ILE B N 1
ATOM 4091 C CA . ILE B 1 175 ? -19.531 -11.68 -6.91 1 98.81 175 ILE B CA 1
ATOM 4092 C C . ILE B 1 175 ? -18.359 -12.586 -6.527 1 98.81 175 ILE B C 1
ATOM 4094 O O . ILE B 1 175 ? -17.875 -13.367 -7.348 1 98.81 175 ILE B O 1
ATOM 4098 N N . LEU B 1 176 ? -17.922 -12.516 -5.262 1 98.94 176 LEU B N 1
ATOM 4099 C CA . LEU B 1 176 ? -16.781 -13.273 -4.762 1 98.94 176 LEU B CA 1
ATOM 4100 C C . LEU B 1 176 ? -17.062 -14.773 -4.84 1 98.94 176 LEU B C 1
ATOM 4102 O O . LEU B 1 176 ? -16.172 -15.555 -5.195 1 98.94 176 LEU B O 1
ATOM 4106 N N . SER B 1 177 ? -18.266 -15.156 -4.516 1 98.81 177 SER B N 1
ATOM 4107 C CA . SER B 1 177 ? -18.641 -16.562 -4.566 1 98.81 177 SER B CA 1
ATOM 4108 C C . SER B 1 177 ? -18.594 -17.094 -5.992 1 98.81 177 SER B C 1
ATOM 4110 O O . SER B 1 177 ? -18.109 -18.203 -6.23 1 98.81 177 SER B O 1
ATOM 4112 N N . LYS B 1 178 ? -19.156 -16.359 -6.918 1 98.69 178 LYS B N 1
ATOM 4113 C CA . LYS B 1 178 ? -19.141 -16.766 -8.32 1 98.69 178 LYS B CA 1
ATOM 4114 C C . LYS B 1 178 ? -17.703 -16.906 -8.836 1 98.69 178 LYS B C 1
ATOM 4116 O O . LYS B 1 178 ? -17.375 -17.891 -9.508 1 98.69 178 LYS B O 1
ATOM 4121 N N . LEU B 1 179 ? -16.906 -15.945 -8.477 1 98.75 179 LEU B N 1
ATOM 4122 C CA . LEU B 1 179 ? -15.492 -15.992 -8.859 1 98.75 179 LEU B CA 1
ATOM 4123 C C . LEU B 1 179 ? -14.797 -17.188 -8.234 1 98.75 179 LEU B C 1
ATOM 4125 O O . LEU B 1 179 ? -14.008 -17.875 -8.891 1 98.75 179 LEU B O 1
ATOM 4129 N N . THR B 1 180 ? -15.07 -17.375 -6.969 1 98.88 180 THR B N 1
ATOM 4130 C CA . THR B 1 180 ? -14.453 -18.484 -6.25 1 98.88 180 THR B CA 1
ATOM 4131 C C . THR B 1 180 ? -14.766 -19.812 -6.938 1 98.88 180 THR B C 1
ATOM 4133 O O . THR B 1 180 ? -13.875 -20.656 -7.09 1 98.88 180 THR B O 1
ATOM 4136 N N . LEU B 1 181 ? -15.961 -19.953 -7.379 1 98.69 181 LEU B N 1
ATOM 4137 C CA . LEU B 1 181 ? -16.344 -21.156 -8.094 1 98.69 181 LEU B CA 1
ATOM 4138 C C . LEU B 1 181 ? -15.547 -21.312 -9.383 1 98.69 181 LEU B C 1
ATOM 4140 O O . LEU B 1 181 ? -15.023 -22.391 -9.664 1 98.69 181 LEU B O 1
ATOM 4144 N N . ALA B 1 182 ? -15.445 -20.281 -10.117 1 98.75 182 ALA B N 1
ATOM 4145 C CA . ALA B 1 182 ? -14.672 -20.312 -11.359 1 98.75 182 ALA B CA 1
ATOM 4146 C C . ALA B 1 182 ? -13.203 -20.625 -11.086 1 98.75 182 ALA B C 1
ATOM 4148 O O . ALA B 1 182 ? -12.594 -21.438 -11.797 1 98.75 182 ALA B O 1
ATOM 4149 N N . LEU B 1 183 ? -12.672 -20.062 -10.039 1 98.88 183 LEU B N 1
ATOM 4150 C CA . LEU B 1 183 ? -11.25 -20.188 -9.75 1 98.88 183 LEU B CA 1
ATOM 4151 C C . LEU B 1 183 ? -10.922 -21.594 -9.219 1 98.88 183 LEU B C 1
ATOM 4153 O O . LEU B 1 183 ? -9.844 -22.125 -9.484 1 98.88 183 LEU B O 1
ATOM 4157 N N . LYS B 1 184 ? -11.844 -22.188 -8.445 1 98.75 184 LYS B N 1
ATOM 4158 C CA . LYS B 1 184 ? -11.656 -23.562 -8.008 1 98.75 184 LYS B CA 1
ATOM 4159 C C . LYS B 1 184 ? -11.445 -24.5 -9.203 1 98.75 184 LYS B C 1
ATOM 4161 O O . LYS B 1 184 ? -10.469 -25.25 -9.242 1 98.75 184 LYS B O 1
ATOM 4166 N N . HIS B 1 185 ? -12.211 -24.344 -10.195 1 98.56 185 HIS B N 1
ATOM 4167 C CA . HIS B 1 185 ? -12.141 -25.219 -11.352 1 98.56 185 HIS B CA 1
ATOM 4168 C C . HIS B 1 185 ? -10.992 -24.844 -12.281 1 98.56 185 HIS B C 1
ATOM 4170 O O . HIS B 1 185 ? -10.383 -25.703 -12.906 1 98.56 185 HIS B O 1
ATOM 4176 N N . TYR B 1 186 ? -10.773 -23.547 -12.367 1 98.75 186 TYR B N 1
ATOM 4177 C CA . TYR B 1 186 ? -9.625 -23.062 -13.125 1 98.75 186 TYR B CA 1
ATOM 4178 C C . TYR B 1 186 ? -8.328 -23.672 -12.602 1 98.75 186 TYR B C 1
ATOM 4180 O O . TYR B 1 186 ? -7.52 -24.188 -13.375 1 98.75 186 TYR B O 1
ATOM 4188 N N . ILE B 1 187 ? -8.141 -23.688 -11.297 1 98.88 187 ILE B N 1
ATOM 4189 C CA . ILE B 1 187 ? -6.934 -24.203 -10.664 1 98.88 187 ILE B CA 1
ATOM 4190 C C . ILE B 1 187 ? -6.902 -25.734 -10.797 1 98.88 187 ILE B C 1
ATOM 4192 O O . ILE B 1 187 ? -5.848 -26.312 -11.039 1 98.88 187 ILE B O 1
ATOM 4196 N N . GLN B 1 188 ? -8.055 -26.359 -10.641 1 98.81 188 GLN B N 1
ATOM 4197 C CA . GLN B 1 188 ? -8.125 -27.812 -10.828 1 98.81 188 GLN B CA 1
ATOM 4198 C C . GLN B 1 188 ? -7.641 -28.203 -12.219 1 98.81 188 GLN B C 1
ATOM 4200 O O . GLN B 1 188 ? -6.879 -29.156 -12.367 1 98.81 188 GLN B O 1
ATOM 4205 N N . GLU B 1 189 ? -8.109 -27.453 -13.242 1 98.81 189 GLU B N 1
ATOM 4206 C CA . GLU B 1 189 ? -7.699 -27.766 -14.609 1 98.81 189 GLU B CA 1
ATOM 4207 C C . GLU B 1 189 ? -6.203 -27.531 -14.797 1 98.81 189 GLU B C 1
ATOM 4209 O O . GLU B 1 189 ? -5.551 -28.25 -15.562 1 98.81 189 GLU B O 1
ATOM 4214 N N . GLN B 1 190 ? -5.656 -26.516 -14.125 1 98.88 190 GLN B N 1
ATOM 4215 C CA . GLN B 1 190 ? -4.215 -26.297 -14.172 1 98.88 190 GLN B CA 1
ATOM 4216 C C . GLN B 1 190 ? -3.457 -27.484 -13.578 1 98.88 190 GLN B C 1
ATOM 4218 O O . GLN B 1 190 ? -2.43 -27.906 -14.117 1 98.88 190 GLN B O 1
ATOM 4223 N N . ILE B 1 191 ? -3.93 -28.016 -12.484 1 98.88 191 ILE B N 1
ATOM 4224 C CA . ILE B 1 191 ? -3.314 -29.172 -11.828 1 98.88 191 ILE B CA 1
ATOM 4225 C C . ILE B 1 191 ? -3.367 -30.391 -12.758 1 98.88 191 ILE B C 1
ATOM 4227 O O . ILE B 1 191 ? -2.357 -31.062 -12.961 1 98.88 191 ILE B O 1
ATOM 4231 N N . LYS B 1 192 ? -4.508 -30.578 -13.383 1 98.81 192 LYS B N 1
ATOM 4232 C CA . LYS B 1 192 ? -4.664 -31.688 -14.312 1 98.81 192 LYS B CA 1
ATOM 4233 C C . LYS B 1 192 ? -3.719 -31.547 -15.5 1 98.81 192 LYS B C 1
ATOM 4235 O O . LYS B 1 192 ? -3.248 -32.562 -16.047 1 98.81 192 LYS B O 1
ATOM 4240 N N . ALA B 1 193 ? -3.461 -30.328 -15.852 1 98.81 193 ALA B N 1
ATOM 4241 C CA . ALA B 1 193 ? -2.639 -30.047 -17.031 1 98.81 193 ALA B CA 1
ATOM 4242 C C . ALA B 1 193 ? -1.154 -30.172 -16.703 1 98.81 193 ALA B C 1
ATOM 4244 O O . ALA B 1 193 ? -0.307 -30.125 -17.594 1 98.81 193 ALA B O 1
ATOM 4245 N N . GLY B 1 194 ? -0.82 -30.266 -15.375 1 98.69 194 GLY B N 1
ATOM 4246 C CA . GLY B 1 194 ? 0.569 -30.578 -15.086 1 98.69 194 GLY B CA 1
ATOM 4247 C C . GLY B 1 194 ? 1.177 -29.672 -14.031 1 98.69 194 GLY B C 1
ATOM 4248 O O . GLY B 1 194 ? 2.375 -29.75 -13.75 1 98.69 194 GLY B O 1
ATOM 4249 N N . ALA B 1 195 ? 0.389 -28.781 -13.383 1 98.81 195 ALA B N 1
ATOM 4250 C CA . ALA B 1 195 ? 0.919 -27.969 -12.297 1 98.81 195 ALA B CA 1
ATOM 4251 C C . ALA B 1 195 ? 1.321 -28.812 -11.102 1 98.81 195 ALA B C 1
ATOM 4253 O O . ALA B 1 195 ? 0.59 -29.734 -10.711 1 98.81 195 ALA B O 1
ATOM 4254 N N . ASN B 1 196 ? 2.523 -28.531 -10.531 1 98.81 196 ASN B N 1
ATOM 4255 C CA . ASN B 1 196 ? 3.018 -29.266 -9.367 1 98.81 196 ASN B CA 1
ATOM 4256 C C . ASN B 1 196 ? 2.734 -28.516 -8.07 1 98.81 196 ASN B C 1
ATOM 4258 O O . ASN B 1 196 ? 2.869 -29.062 -6.984 1 98.81 196 ASN B O 1
ATOM 4262 N N . ALA B 1 197 ? 2.387 -27.266 -8.125 1 98.94 197 ALA B N 1
ATOM 4263 C CA . ALA B 1 197 ? 1.991 -26.359 -7.051 1 98.94 197 ALA B CA 1
ATOM 4264 C C . ALA B 1 197 ? 1.093 -25.25 -7.574 1 98.94 197 ALA B C 1
ATOM 4266 O O . ALA B 1 197 ? 1.04 -25 -8.781 1 98.94 197 ALA B O 1
ATOM 4267 N N . VAL B 1 198 ? 0.359 -24.641 -6.684 1 98.94 198 VAL B N 1
ATOM 4268 C CA . VAL B 1 198 ? -0.49 -23.531 -7.117 1 98.94 198 VAL B CA 1
ATOM 4269 C C . VAL B 1 198 ? -0.367 -22.375 -6.133 1 98.94 198 VAL B C 1
ATOM 4271 O O . VAL B 1 198 ? -0.252 -22.578 -4.926 1 98.94 198 VAL B O 1
ATOM 4274 N N . GLN B 1 199 ? -0.365 -21.172 -6.664 1 98.88 199 GLN B N 1
ATOM 4275 C CA . GLN B 1 199 ? -0.288 -19.969 -5.848 1 98.88 199 GLN B CA 1
ATOM 4276 C C . GLN B 1 199 ? -1.486 -19.062 -6.102 1 98.88 199 GLN B C 1
ATOM 4278 O O . GLN B 1 199 ? -1.902 -18.875 -7.246 1 98.88 199 GLN B O 1
ATOM 4283 N N . ILE B 1 200 ? -2.053 -18.562 -5.043 1 98.94 200 ILE B N 1
ATOM 4284 C CA . ILE B 1 200 ? -3.119 -17.578 -5.109 1 98.94 200 ILE B CA 1
ATOM 4285 C C . ILE B 1 200 ? -2.574 -16.203 -4.703 1 98.94 200 ILE B C 1
ATOM 4287 O O . ILE B 1 200 ? -2.166 -16.016 -3.557 1 98.94 200 ILE B O 1
ATOM 4291 N N . PHE B 1 201 ? -2.594 -15.281 -5.645 1 98.62 201 PHE B N 1
ATOM 4292 C CA . PHE B 1 201 ? -2.084 -13.93 -5.422 1 98.62 201 PHE B CA 1
ATOM 4293 C C . PHE B 1 201 ? -3.199 -13 -4.973 1 98.62 201 PHE B C 1
ATOM 4295 O O . PHE B 1 201 ? -4.199 -12.836 -5.676 1 98.62 201 PHE B O 1
ATOM 4302 N N . ASP B 1 202 ? -3.037 -12.406 -3.838 1 98.5 202 ASP B N 1
ATOM 4303 C CA . ASP B 1 202 ? -3.922 -11.32 -3.414 1 98.5 202 ASP B CA 1
ATOM 4304 C C . ASP B 1 202 ? -3.178 -9.992 -3.365 1 98.5 202 ASP B C 1
ATOM 4306 O O . ASP B 1 202 ? -2.805 -9.523 -2.289 1 98.5 202 ASP B O 1
ATOM 4310 N N . SER B 1 203 ? -3.172 -9.297 -4.492 1 97 203 SER B N 1
ATOM 4311 C CA . SER B 1 203 ? -2.381 -8.086 -4.66 1 97 203 SER B CA 1
ATOM 4312 C C . SER B 1 203 ? -3.014 -6.91 -3.92 1 97 203 SER B C 1
ATOM 4314 O O . SER B 1 203 ? -2.338 -5.922 -3.621 1 97 203 SER B O 1
ATOM 4316 N N . TRP B 1 204 ? -4.281 -7.031 -3.615 1 97.44 204 TRP B N 1
ATOM 4317 C CA . TRP B 1 204 ? -4.992 -5.883 -3.064 1 97.44 204 TRP B CA 1
ATOM 4318 C C . TRP B 1 204 ? -5.504 -6.184 -1.659 1 97.44 204 TRP B C 1
ATOM 4320 O O . TRP B 1 204 ? -6.465 -5.562 -1.196 1 97.44 204 TRP B O 1
ATOM 4330 N N . ALA B 1 205 ? -4.82 -7.133 -1.004 1 97.81 205 ALA B N 1
ATOM 4331 C CA . ALA B 1 205 ? -5.219 -7.527 0.344 1 97.81 205 ALA B CA 1
ATOM 4332 C C . ALA B 1 205 ? -5.18 -6.336 1.298 1 97.81 205 ALA B C 1
ATOM 4334 O O . ALA B 1 205 ? -6.098 -6.148 2.1 1 97.81 205 ALA B O 1
ATOM 4335 N N . SER B 1 206 ? -4.223 -5.508 1.148 1 95.75 206 SER B N 1
ATOM 4336 C CA . SER B 1 206 ? -3.984 -4.426 2.1 1 95.75 206 SER B CA 1
ATOM 4337 C C . SER B 1 206 ? -4.988 -3.295 1.911 1 95.75 206 SER B C 1
ATOM 4339 O O . SER B 1 206 ? -5.023 -2.352 2.703 1 95.75 206 SER B O 1
ATOM 4341 N N . ALA B 1 207 ? -5.762 -3.352 0.881 1 96.69 207 ALA B N 1
ATOM 4342 C CA . ALA B 1 207 ? -6.797 -2.342 0.666 1 96.69 207 ALA B CA 1
ATOM 4343 C C . ALA B 1 207 ? -7.883 -2.434 1.734 1 96.69 207 ALA B C 1
ATOM 4345 O O . ALA B 1 207 ? -8.633 -1.479 1.949 1 96.69 207 ALA B O 1
ATOM 4346 N N . LEU B 1 208 ? -7.984 -3.574 2.389 1 97.94 208 LEU B N 1
ATOM 4347 C CA . LEU B 1 208 ? -9.047 -3.83 3.357 1 97.94 208 LEU B CA 1
ATOM 4348 C C . LEU B 1 208 ? -8.516 -3.732 4.785 1 97.94 208 LEU B C 1
ATOM 4350 O O . LEU B 1 208 ? -7.367 -4.102 5.051 1 97.94 208 LEU B O 1
ATOM 4354 N N . GLU B 1 209 ? -9.297 -3.146 5.676 1 97.69 209 GLU B N 1
ATOM 4355 C CA . GLU B 1 209 ? -8.992 -3.301 7.094 1 97.69 209 GLU B CA 1
ATOM 4356 C C . GLU B 1 209 ? -9.133 -4.754 7.535 1 97.69 209 GLU B C 1
ATOM 4358 O O . GLU B 1 209 ? -9.695 -5.578 6.809 1 97.69 209 GLU B O 1
ATOM 4363 N N . GLU B 1 210 ? -8.68 -5.113 8.656 1 97.81 210 GLU B N 1
ATOM 4364 C CA . GLU B 1 210 ? -8.422 -6.488 9.07 1 97.81 210 GLU B CA 1
ATOM 4365 C C . GLU B 1 210 ? -9.68 -7.344 8.969 1 97.81 210 GLU B C 1
ATOM 4367 O O . GLU B 1 210 ? -9.688 -8.375 8.297 1 97.81 210 GLU B O 1
ATOM 4372 N N . GLU B 1 211 ? -10.766 -6.891 9.586 1 97.75 211 GLU B N 1
ATOM 4373 C CA . GLU B 1 211 ? -11.984 -7.688 9.609 1 97.75 211 GLU B CA 1
ATOM 4374 C C . GLU B 1 211 ? -12.508 -7.926 8.195 1 97.75 211 GLU B C 1
ATOM 4376 O O . GLU B 1 211 ? -12.977 -9.023 7.883 1 97.75 211 GLU B O 1
ATOM 4381 N N . MET B 1 212 ? -12.406 -6.914 7.391 1 98.62 212 MET B N 1
ATOM 4382 C CA . MET B 1 212 ? -12.914 -7.012 6.027 1 98.62 212 MET B CA 1
ATOM 4383 C C . MET B 1 212 ? -12 -7.875 5.164 1 98.62 212 MET B C 1
ATOM 4385 O O . MET B 1 212 ? -12.469 -8.586 4.27 1 98.62 212 MET B O 1
ATOM 4389 N N . PHE B 1 213 ? -10.672 -7.824 5.445 1 98.75 213 PHE B N 1
ATOM 4390 C CA . PHE B 1 213 ? -9.742 -8.719 4.766 1 98.75 213 PHE B CA 1
ATOM 4391 C C . PHE B 1 213 ? -10.133 -10.172 4.988 1 98.75 213 PHE B C 1
ATOM 4393 O O . PHE B 1 213 ? -10.234 -10.945 4.035 1 98.75 213 PHE B O 1
ATOM 4400 N N . PHE B 1 214 ? -10.383 -10.578 6.188 1 98.81 214 PHE B N 1
ATOM 4401 C CA . PHE B 1 214 ? -10.68 -11.969 6.5 1 98.81 214 PHE B CA 1
ATOM 4402 C C . PHE B 1 214 ? -12.047 -12.367 5.957 1 98.81 214 PHE B C 1
ATOM 4404 O O . PHE B 1 214 ? -12.242 -13.5 5.512 1 98.81 214 PHE B O 1
ATOM 4411 N N . GLU B 1 215 ? -12.938 -11.414 5.891 1 98.75 215 GLU B N 1
ATOM 4412 C CA . GLU B 1 215 ? -14.305 -11.719 5.465 1 98.75 215 GLU B CA 1
ATOM 4413 C C . GLU B 1 215 ? -14.414 -11.75 3.945 1 98.75 215 GLU B C 1
ATOM 4415 O O . GLU B 1 215 ? -15.062 -12.633 3.381 1 98.75 215 GLU B O 1
ATOM 4420 N N . PHE B 1 216 ? -13.758 -10.812 3.275 1 98.88 216 PHE B N 1
ATOM 4421 C CA . PHE B 1 216 ? -14.062 -10.617 1.863 1 98.88 216 PHE B CA 1
ATOM 4422 C C . PHE B 1 216 ? -12.906 -11.094 0.989 1 98.88 216 PHE B C 1
ATOM 4424 O O . PHE B 1 216 ? -13.055 -11.219 -0.229 1 98.88 216 PHE B O 1
ATOM 4431 N N . SER B 1 217 ? -11.758 -11.367 1.583 1 98.88 217 SER B N 1
ATOM 4432 C CA . SER B 1 217 ? -10.625 -11.836 0.787 1 98.88 217 SER B CA 1
ATOM 4433 C C . SER B 1 217 ? -10.164 -13.211 1.243 1 98.88 217 SER B C 1
ATOM 4435 O O . SER B 1 217 ? -10.461 -14.219 0.599 1 98.88 217 SER B O 1
ATOM 4437 N N . PHE B 1 218 ? -9.641 -13.312 2.477 1 98.88 218 PHE B N 1
ATOM 4438 C CA . PHE B 1 218 ? -8.953 -14.5 2.967 1 98.88 218 PHE B CA 1
ATOM 4439 C C . PHE B 1 218 ? -9.898 -15.695 3.021 1 98.88 218 PHE B C 1
ATOM 4441 O O . PHE B 1 218 ? -9.508 -16.812 2.695 1 98.88 218 PHE B O 1
ATOM 4448 N N . LYS B 1 219 ? -11.125 -15.438 3.41 1 98.75 219 LYS B N 1
ATOM 4449 C CA . LYS B 1 219 ? -12.141 -16.484 3.465 1 98.75 219 LYS B CA 1
ATOM 4450 C C . LYS B 1 219 ? -12.258 -17.203 2.127 1 98.75 219 LYS B C 1
ATOM 4452 O O . LYS B 1 219 ? -12.336 -18.438 2.086 1 98.75 219 LYS B O 1
ATOM 4457 N N . TYR B 1 220 ? -12.25 -16.484 1.087 1 98.94 220 TYR B N 1
ATOM 4458 C CA . TYR B 1 220 ? -12.461 -17.062 -0.237 1 98.94 220 TYR B CA 1
ATOM 4459 C C . TYR B 1 220 ? -11.18 -17.719 -0.756 1 98.94 220 TYR B C 1
ATOM 4461 O O . TYR B 1 220 ? -11.242 -18.703 -1.493 1 98.94 220 TYR B O 1
ATOM 4469 N N . MET B 1 221 ? -10.047 -17.188 -0.387 1 98.94 221 MET B N 1
ATOM 4470 C CA . MET B 1 221 ? -8.797 -17.891 -0.678 1 98.94 221 MET B CA 1
ATOM 4471 C C . MET B 1 221 ? -8.773 -19.266 -0.003 1 98.94 221 MET B C 1
ATOM 4473 O O . MET B 1 221 ? -8.367 -20.25 -0.611 1 98.94 221 MET B O 1
ATOM 4477 N N . LEU B 1 222 ? -9.219 -19.297 1.241 1 98.94 222 LEU B N 1
ATOM 4478 C CA . LEU B 1 222 ? -9.234 -20.547 1.995 1 98.94 222 LEU B CA 1
ATOM 4479 C C . LEU B 1 222 ? -10.203 -21.547 1.368 1 98.94 222 LEU B C 1
ATOM 4481 O O . LEU B 1 222 ? -9.953 -22.75 1.376 1 98.94 222 LEU B O 1
ATOM 4485 N N . GLU B 1 223 ? -11.312 -21.016 0.849 1 98.88 223 GLU B N 1
ATOM 4486 C CA . GLU B 1 223 ? -12.258 -21.906 0.179 1 98.88 223 GLU B CA 1
ATOM 4487 C C . GLU B 1 223 ? -11.602 -22.609 -1.007 1 98.88 223 GLU B C 1
ATOM 4489 O O . GLU B 1 223 ? -11.812 -23.812 -1.216 1 98.88 223 GLU B O 1
ATOM 4494 N N . ILE B 1 224 ? -10.836 -21.891 -1.763 1 98.94 224 ILE B N 1
ATOM 4495 C CA . ILE B 1 224 ? -10.125 -22.484 -2.893 1 98.94 224 ILE B CA 1
ATOM 4496 C C . ILE B 1 224 ? -9.078 -23.469 -2.387 1 98.94 224 ILE B C 1
ATOM 4498 O O . ILE B 1 224 ? -8.984 -24.594 -2.896 1 98.94 224 ILE B O 1
ATOM 4502 N N . ALA B 1 225 ? -8.32 -23.062 -1.366 1 98.94 225 ALA B N 1
ATOM 4503 C CA . ALA B 1 225 ? -7.293 -23.922 -0.793 1 98.94 225 ALA B CA 1
ATOM 4504 C C . ALA B 1 225 ? -7.898 -25.234 -0.289 1 98.94 225 ALA B C 1
ATOM 4506 O O . ALA B 1 225 ? -7.367 -26.312 -0.558 1 98.94 225 ALA B O 1
ATOM 4507 N N . ASP B 1 226 ? -9 -25.141 0.403 1 98.88 226 ASP B N 1
ATOM 4508 C CA . ASP B 1 226 ? -9.68 -26.312 0.946 1 98.88 226 ASP B CA 1
ATOM 4509 C C . ASP B 1 226 ? -10.117 -27.266 -0.17 1 98.88 226 ASP B C 1
ATOM 4511 O O . ASP B 1 226 ? -9.961 -28.484 -0.055 1 98.88 226 ASP B O 1
ATOM 4515 N N . PHE B 1 227 ? -10.672 -26.672 -1.191 1 98.88 227 PHE B N 1
ATOM 4516 C CA . PHE B 1 227 ? -11.102 -27.453 -2.348 1 98.88 227 PHE B CA 1
ATOM 4517 C C . PHE B 1 227 ? -9.93 -28.234 -2.939 1 98.88 227 PHE B C 1
ATOM 4519 O O . PHE B 1 227 ? -10.047 -29.422 -3.219 1 98.88 227 PHE B O 1
ATOM 4526 N N . ILE B 1 228 ? -8.812 -27.578 -3.133 1 98.88 228 ILE B N 1
ATOM 4527 C CA . ILE B 1 228 ? -7.629 -28.188 -3.73 1 98.88 228 ILE B CA 1
ATOM 4528 C C . ILE B 1 228 ? -7.074 -29.266 -2.793 1 98.88 228 ILE B C 1
ATOM 4530 O O . ILE B 1 228 ? -6.762 -30.375 -3.225 1 98.88 228 ILE B O 1
ATOM 4534 N N . LYS B 1 229 ? -6.949 -28.953 -1.51 1 98.75 229 LYS B N 1
ATOM 4535 C CA . LYS B 1 229 ? -6.355 -29.875 -0.542 1 98.75 229 LYS B CA 1
ATOM 4536 C C . LYS B 1 229 ? -7.207 -31.125 -0.378 1 98.75 229 LYS B C 1
ATOM 4538 O O . LYS B 1 229 ? -6.684 -32.219 -0.104 1 98.75 229 LYS B O 1
ATOM 4543 N N . GLU B 1 230 ? -8.469 -30.969 -0.562 1 98.56 230 GLU B N 1
ATOM 4544 C CA . GLU B 1 230 ? -9.375 -32.094 -0.48 1 98.56 230 GLU B CA 1
ATOM 4545 C C . GLU B 1 230 ? -9.18 -33.031 -1.669 1 98.56 230 GLU B C 1
ATOM 4547 O O . GLU B 1 230 ? -9.133 -34.25 -1.501 1 98.56 230 GLU B O 1
ATOM 4552 N N . LYS B 1 231 ? -9.016 -32.562 -2.807 1 98.56 231 LYS B N 1
ATOM 4553 C CA . LYS B 1 231 ? -9.008 -33.344 -4.027 1 98.56 231 LYS B CA 1
ATOM 4554 C C . LYS B 1 231 ? -7.578 -33.719 -4.434 1 98.56 231 LYS B C 1
ATOM 4556 O O . LYS B 1 231 ? -7.344 -34.781 -4.996 1 98.56 231 LYS B O 1
ATOM 4561 N N . TYR B 1 232 ? -6.707 -32.781 -4.16 1 98.62 232 TYR B N 1
ATOM 4562 C CA . TYR B 1 232 ? -5.32 -32.969 -4.578 1 98.62 232 TYR B CA 1
ATOM 4563 C C . TYR B 1 232 ? -4.367 -32.688 -3.42 1 98.62 232 TYR B C 1
ATOM 4565 O O . TYR B 1 232 ? -3.531 -31.766 -3.496 1 98.62 232 TYR B O 1
ATOM 4573 N N . PRO B 1 233 ? -4.395 -33.469 -2.357 1 98.06 233 PRO B N 1
ATOM 4574 C CA . PRO B 1 233 ? -3.613 -33.188 -1.147 1 98.06 233 PRO B CA 1
ATOM 4575 C C . PRO B 1 233 ? -2.109 -33.156 -1.412 1 98.06 233 PRO B C 1
ATOM 4577 O O . PRO B 1 233 ? -1.354 -32.594 -0.619 1 98.06 233 PRO B O 1
ATOM 4580 N N . HIS B 1 234 ? -1.667 -33.719 -2.533 1 97.94 234 HIS B N 1
ATOM 4581 C CA . HIS B 1 234 ? -0.243 -33.781 -2.846 1 97.94 234 HIS B CA 1
ATOM 4582 C C . HIS B 1 234 ? 0.232 -32.469 -3.502 1 97.94 234 HIS B C 1
ATOM 4584 O O . HIS B 1 234 ? 1.435 -32.281 -3.684 1 97.94 234 HIS B O 1
ATOM 4590 N N . ILE B 1 235 ? -0.701 -31.594 -3.885 1 98.81 235 ILE B N 1
ATOM 4591 C CA . ILE B 1 235 ? -0.37 -30.328 -4.52 1 98.81 235 ILE B CA 1
ATOM 4592 C C . ILE B 1 235 ? -0.215 -29.234 -3.453 1 98.81 235 ILE B C 1
ATOM 4594 O O . ILE B 1 235 ? -1.167 -28.922 -2.732 1 98.81 235 ILE B O 1
ATOM 4598 N N . PRO B 1 236 ? 0.967 -28.656 -3.295 1 98.88 236 PRO B N 1
ATOM 4599 C CA . PRO B 1 236 ? 1.094 -27.547 -2.357 1 98.88 236 PRO B CA 1
ATOM 4600 C C . PRO B 1 236 ? 0.275 -26.328 -2.777 1 98.88 236 PRO B C 1
ATOM 4602 O O . PRO B 1 236 ? 0.209 -26 -3.967 1 98.88 236 PRO B O 1
ATOM 4605 N N . VAL B 1 237 ? -0.342 -25.688 -1.804 1 98.94 237 VAL B N 1
ATOM 4606 C CA . VAL B 1 237 ? -1.098 -24.453 -2.014 1 98.94 237 VAL B CA 1
ATOM 4607 C C . VAL B 1 237 ? -0.39 -23.297 -1.324 1 98.94 237 VAL B C 1
ATOM 4609 O O . VAL B 1 237 ? -0.109 -23.359 -0.125 1 98.94 237 VAL B O 1
ATOM 4612 N N . ILE B 1 238 ? -0.072 -22.25 -2.09 1 98.94 238 ILE B N 1
ATOM 4613 C CA . ILE B 1 238 ? 0.604 -21.047 -1.61 1 98.94 238 ILE B CA 1
ATOM 4614 C C . ILE B 1 238 ? -0.374 -19.875 -1.598 1 98.94 238 ILE B C 1
ATOM 4616 O O . ILE B 1 238 ? -1.004 -19.578 -2.613 1 98.94 238 ILE B O 1
ATOM 4620 N N . LEU B 1 239 ? -0.541 -19.25 -0.47 1 98.94 239 LEU B N 1
ATOM 4621 C CA . LEU B 1 239 ? -1.314 -18.016 -0.373 1 98.94 239 LEU B CA 1
ATOM 4622 C C . LEU B 1 239 ? -0.396 -16.812 -0.216 1 98.94 239 LEU B C 1
ATOM 4624 O O . LEU B 1 239 ? 0.5 -16.812 0.631 1 98.94 239 LEU B O 1
ATOM 4628 N N . PHE B 1 240 ? -0.608 -15.773 -1.023 1 98.75 240 PHE B N 1
ATOM 4629 C CA . PHE B 1 240 ? 0.229 -14.578 -0.979 1 98.75 240 PHE B CA 1
ATOM 4630 C C . PHE B 1 240 ? -0.626 -13.32 -0.895 1 98.75 240 PHE B C 1
ATOM 4632 O O . PHE B 1 240 ? -0.8 -12.617 -1.891 1 98.75 240 PHE B O 1
ATOM 4639 N N . PRO B 1 241 ? -1.127 -12.977 0.271 1 98.62 241 PRO B N 1
ATOM 4640 C CA . PRO B 1 241 ? -1.74 -11.664 0.492 1 98.62 241 PRO B CA 1
ATOM 4641 C C . PRO B 1 241 ? -0.71 -10.562 0.748 1 98.62 241 PRO B C 1
ATOM 4643 O O . PRO B 1 241 ? 0.051 -10.641 1.715 1 98.62 241 PRO B O 1
ATOM 4646 N N . LYS B 1 242 ? -0.75 -9.57 -0.023 1 97.25 242 LYS B N 1
ATOM 4647 C CA . LYS B 1 242 ? 0.265 -8.523 0.059 1 97.25 242 LYS B CA 1
ATOM 4648 C C . LYS B 1 242 ? -0.117 -7.469 1.092 1 97.25 242 LYS B C 1
ATOM 4650 O O . LYS B 1 242 ? -1.266 -7.023 1.139 1 97.25 242 LYS B O 1
ATOM 4655 N N . GLY B 1 243 ? 0.826 -7.09 1.903 1 96.69 243 GLY B N 1
ATOM 4656 C CA . GLY B 1 243 ? 0.691 -5.906 2.74 1 96.69 243 GLY B CA 1
ATOM 4657 C C . GLY B 1 243 ? -0.097 -6.164 4.012 1 96.69 243 GLY B C 1
ATOM 4658 O O . GLY B 1 243 ? -0.709 -5.246 4.562 1 96.69 243 GLY B O 1
ATOM 4659 N N . VAL B 1 244 ? -0.131 -7.367 4.516 1 97.62 244 VAL B N 1
ATOM 4660 C CA . VAL B 1 244 ? -1.008 -7.672 5.645 1 97.62 244 VAL B CA 1
ATOM 4661 C C . VAL B 1 244 ? -0.171 -7.938 6.895 1 97.62 244 VAL B C 1
ATOM 4663 O O . VAL B 1 244 ? -0.508 -8.805 7.703 1 97.62 244 VAL B O 1
ATOM 4666 N N . SER B 1 245 ? 0.911 -7.23 7.051 1 97.19 245 SER B N 1
ATOM 4667 C CA . SER B 1 245 ? 1.834 -7.438 8.156 1 97.19 245 SER B CA 1
ATOM 4668 C C . SER B 1 245 ? 1.12 -7.32 9.5 1 97.19 245 SER B C 1
ATOM 4670 O O . SER B 1 245 ? 1.501 -7.977 10.477 1 97.19 245 SER B O 1
ATOM 4672 N N . GLY B 1 246 ? 0.062 -6.578 9.57 1 96.88 246 GLY B N 1
ATOM 4673 C CA . GLY B 1 246 ? -0.655 -6.371 10.82 1 96.88 246 GLY B CA 1
ATOM 4674 C C . GLY B 1 246 ? -1.688 -7.449 11.102 1 96.88 246 GLY B C 1
ATOM 4675 O O . GLY B 1 246 ? -2.297 -7.469 12.172 1 96.88 246 GLY B O 1
ATOM 4676 N N . PHE B 1 247 ? -1.898 -8.359 10.195 1 97.69 247 PHE B N 1
ATOM 4677 C CA . PHE B 1 247 ? -3.01 -9.297 10.297 1 97.69 247 PHE B CA 1
ATOM 4678 C C . PHE B 1 247 ? -2.506 -10.711 10.57 1 97.69 247 PHE B C 1
ATOM 4680 O O . PHE B 1 247 ? -3.283 -11.664 10.555 1 97.69 247 PHE B O 1
ATOM 4687 N N . LEU B 1 248 ? -1.238 -10.938 10.812 1 98.12 248 LEU B N 1
ATOM 4688 C CA . LEU B 1 248 ? -0.596 -12.242 10.75 1 98.12 248 LEU B CA 1
ATOM 4689 C C . LEU B 1 248 ? -1.115 -13.164 11.852 1 98.12 248 LEU B C 1
ATOM 4691 O O . LEU B 1 248 ? -1.195 -14.375 11.664 1 98.12 248 LEU B O 1
ATOM 4695 N N . ASP B 1 249 ? -1.548 -12.617 12.977 1 96.5 249 ASP B N 1
ATOM 4696 C CA . ASP B 1 249 ? -1.937 -13.406 14.141 1 96.5 249 ASP B CA 1
ATOM 4697 C C . ASP B 1 249 ? -3.152 -14.281 13.828 1 96.5 249 ASP B C 1
ATOM 4699 O O . ASP B 1 249 ? -3.287 -15.375 14.367 1 96.5 249 ASP B O 1
ATOM 4703 N N . ASN B 1 250 ? -3.938 -13.789 12.898 1 96.38 250 ASN B N 1
ATOM 4704 C CA . ASN B 1 250 ? -5.207 -14.469 12.68 1 96.38 250 ASN B CA 1
ATOM 4705 C C . ASN B 1 250 ? -5.168 -15.328 11.414 1 96.38 250 ASN B C 1
ATOM 4707 O O . ASN B 1 250 ? -6.188 -15.891 11.016 1 96.38 250 ASN B O 1
ATOM 4711 N N . ILE B 1 251 ? -4.023 -15.445 10.852 1 98.56 251 ILE B N 1
ATOM 4712 C CA . ILE B 1 251 ? -3.869 -16.266 9.656 1 98.56 251 ILE B CA 1
ATOM 4713 C C . ILE B 1 251 ? -3.883 -17.75 10.039 1 98.56 251 ILE B C 1
ATOM 4715 O O . ILE B 1 251 ? -3.041 -18.203 10.82 1 98.56 251 ILE B O 1
ATOM 4719 N N . ASN B 1 252 ? -4.824 -18.438 9.555 1 98.25 252 ASN B N 1
ATOM 4720 C CA . ASN B 1 252 ? -4.996 -19.875 9.75 1 98.25 252 ASN B CA 1
ATOM 4721 C C . ASN B 1 252 ? -5.773 -20.516 8.602 1 98.25 252 ASN B C 1
ATOM 4723 O O . ASN B 1 252 ? -6.516 -19.828 7.895 1 98.25 252 ASN B O 1
ATOM 4727 N N . GLY B 1 253 ? -5.551 -21.734 8.375 1 98.44 253 GLY B N 1
ATOM 4728 C CA . GLY B 1 253 ? -6.25 -22.438 7.305 1 98.44 253 GLY B CA 1
ATOM 4729 C C . GLY B 1 253 ? -5.477 -23.625 6.762 1 98.44 253 GLY B C 1
ATOM 4730 O O . GLY B 1 253 ? -4.379 -23.922 7.234 1 98.44 253 GLY B O 1
ATOM 4731 N N . ASN B 1 254 ? -6.121 -24.312 5.766 1 98.56 254 ASN B N 1
ATOM 4732 C CA . ASN B 1 254 ? -5.562 -25.516 5.18 1 98.56 254 ASN B CA 1
ATOM 4733 C C . ASN B 1 254 ? -4.793 -25.219 3.896 1 98.56 254 ASN B C 1
ATOM 4735 O O . ASN B 1 254 ? -5.273 -25.516 2.799 1 98.56 254 ASN B O 1
ATOM 4739 N N . PHE B 1 255 ? -3.594 -24.688 4.094 1 98.81 255 PHE B N 1
ATOM 4740 C CA . PHE B 1 255 ? -2.656 -24.453 3.002 1 98.81 255 PHE B CA 1
ATOM 4741 C C . PHE B 1 255 ? -1.222 -24.672 3.461 1 98.81 255 PHE B C 1
ATOM 4743 O O . PHE B 1 255 ? -0.978 -24.953 4.637 1 98.81 255 PHE B O 1
ATOM 4750 N N . ASP B 1 256 ? -0.234 -24.578 2.564 1 98.94 256 ASP B N 1
ATOM 4751 C CA . ASP B 1 256 ? 1.091 -25.109 2.873 1 98.94 256 ASP B CA 1
ATOM 4752 C C . ASP B 1 256 ? 2.111 -23.984 3.021 1 98.94 256 ASP B C 1
ATOM 4754 O O . ASP B 1 256 ? 3.021 -24.078 3.85 1 98.94 256 ASP B O 1
ATOM 4758 N N . VAL B 1 257 ? 1.974 -22.969 2.203 1 98.94 257 VAL B N 1
ATOM 4759 C CA . VAL B 1 257 ? 3.002 -21.938 2.107 1 98.94 257 VAL B CA 1
ATOM 4760 C C . VAL B 1 257 ? 2.363 -20.547 2.221 1 98.94 257 VAL B C 1
ATOM 4762 O O . VAL B 1 257 ? 1.331 -20.281 1.6 1 98.94 257 VAL B O 1
ATOM 4765 N N . PHE B 1 258 ? 2.91 -19.688 3.035 1 98.88 258 PHE B N 1
ATOM 4766 C CA . PHE B 1 258 ? 2.488 -18.297 3.145 1 98.88 258 PHE B CA 1
ATOM 4767 C C . PHE B 1 258 ? 3.527 -17.359 2.531 1 98.88 258 PHE B C 1
ATOM 4769 O O . PHE B 1 258 ? 4.684 -17.344 2.959 1 98.88 258 PHE B O 1
ATOM 4776 N N . GLY B 1 259 ? 3.109 -16.625 1.496 1 98.75 259 GLY B N 1
ATOM 4777 C CA . GLY B 1 259 ? 3.977 -15.617 0.903 1 98.75 259 GLY B CA 1
ATOM 4778 C C . GLY B 1 259 ? 4.102 -14.367 1.75 1 98.75 259 GLY B C 1
ATOM 4779 O O . GLY B 1 259 ? 3.105 -13.852 2.256 1 98.75 259 GLY B O 1
ATOM 4780 N N . VAL B 1 260 ? 5.297 -13.844 1.893 1 98.56 260 VAL B N 1
ATOM 4781 C CA . VAL B 1 260 ? 5.602 -12.672 2.697 1 98.56 260 VAL B CA 1
ATOM 4782 C C . VAL B 1 260 ? 6.16 -11.562 1.807 1 98.56 260 VAL B C 1
ATOM 4784 O O . VAL B 1 260 ? 7.207 -11.734 1.177 1 98.56 260 VAL B O 1
ATOM 4787 N N . ASP B 1 261 ? 5.512 -10.398 1.781 1 97.5 261 ASP B N 1
ATOM 4788 C CA . ASP B 1 261 ? 6.016 -9.297 0.968 1 97.5 261 ASP B CA 1
ATOM 4789 C C . ASP B 1 261 ? 7.117 -8.531 1.7 1 97.5 261 ASP B C 1
ATOM 4791 O O . ASP B 1 261 ? 7.371 -8.781 2.881 1 97.5 261 ASP B O 1
ATOM 4795 N N . TRP B 1 262 ? 7.707 -7.543 1.071 1 95.38 262 TRP B N 1
ATOM 4796 C CA . TRP B 1 262 ? 8.891 -6.883 1.602 1 95.38 262 TRP B CA 1
ATOM 4797 C C . TRP B 1 262 ? 8.531 -5.977 2.775 1 95.38 262 TRP B C 1
ATOM 4799 O O . TRP B 1 262 ? 9.398 -5.621 3.58 1 95.38 262 TRP B O 1
ATOM 4809 N N . SER B 1 263 ? 7.301 -5.539 2.828 1 94 263 SER B N 1
ATOM 4810 C CA . SER B 1 263 ? 6.902 -4.605 3.877 1 94 263 SER B CA 1
ATOM 4811 C C . SER B 1 263 ? 6.648 -5.328 5.195 1 94 263 SER B C 1
ATOM 4813 O O . SER B 1 263 ? 6.41 -4.691 6.223 1 94 263 SER B O 1
ATOM 4815 N N . THR B 1 264 ? 6.656 -6.613 5.199 1 97.31 264 THR B N 1
ATOM 4816 C CA . THR B 1 264 ? 6.527 -7.43 6.398 1 97.31 264 THR B CA 1
ATOM 4817 C C . THR B 1 264 ? 7.891 -7.922 6.867 1 97.31 264 THR B C 1
ATOM 4819 O O . THR B 1 264 ? 8.562 -8.672 6.156 1 97.31 264 THR B O 1
ATOM 4822 N N . PRO B 1 265 ? 8.258 -7.512 8.039 1 97.62 265 PRO B N 1
ATOM 4823 C CA . PRO B 1 265 ? 9.492 -8.109 8.555 1 97.62 265 PRO B CA 1
ATOM 4824 C C . PRO B 1 265 ? 9.422 -9.633 8.633 1 97.62 265 PRO B C 1
ATOM 4826 O O . PRO B 1 265 ? 8.477 -10.18 9.195 1 97.62 265 PRO B O 1
ATOM 4829 N N . LEU B 1 266 ? 10.445 -10.258 8.078 1 98.19 266 LEU B N 1
ATOM 4830 C CA . LEU B 1 266 ? 10.438 -11.719 7.973 1 98.19 266 LEU B CA 1
ATOM 4831 C C . LEU B 1 266 ? 10.484 -12.359 9.352 1 98.19 266 LEU B C 1
ATOM 4833 O O . LEU B 1 266 ? 9.875 -13.414 9.57 1 98.19 266 LEU B O 1
ATOM 4837 N N . GLU B 1 267 ? 11.172 -11.727 10.32 1 97.5 267 GLU B N 1
ATOM 4838 C CA . GLU B 1 267 ? 11.219 -12.234 11.695 1 97.5 267 GLU B CA 1
ATOM 4839 C C . GLU B 1 267 ? 9.82 -12.305 12.297 1 97.5 267 GLU B C 1
ATOM 4841 O O . GLU B 1 267 ? 9.484 -13.273 12.984 1 97.5 267 GLU B O 1
ATOM 4846 N N . LEU B 1 268 ? 9.094 -11.281 12.008 1 97.19 268 LEU B N 1
ATOM 4847 C CA . LEU B 1 268 ? 7.719 -11.234 12.492 1 97.19 268 LEU B CA 1
ATOM 4848 C C . LEU B 1 268 ? 6.887 -12.359 11.883 1 97.19 268 LEU B C 1
ATOM 4850 O O . LEU B 1 268 ? 6.137 -13.039 12.594 1 97.19 268 LEU B O 1
ATOM 4854 N N . ALA B 1 269 ? 6.957 -12.516 10.594 1 98.31 269 ALA B N 1
ATOM 4855 C CA . ALA B 1 269 ? 6.234 -13.594 9.914 1 98.31 269 ALA B CA 1
ATOM 4856 C C . ALA B 1 269 ? 6.648 -14.961 10.445 1 98.31 269 ALA B C 1
ATOM 4858 O O . ALA B 1 269 ? 5.805 -15.828 10.664 1 98.31 269 ALA B O 1
ATOM 4859 N N . LYS B 1 270 ? 7.961 -15.164 10.609 1 98.31 270 LYS B N 1
ATOM 4860 C CA . LYS B 1 270 ? 8.484 -16.422 11.141 1 98.31 270 LYS B CA 1
ATOM 4861 C C . LYS B 1 270 ? 7.914 -16.719 12.523 1 98.31 270 LYS B C 1
ATOM 4863 O O . LYS B 1 270 ? 7.473 -17.844 12.797 1 98.31 270 LYS B O 1
ATOM 4868 N N . GLU B 1 271 ? 7.91 -15.703 13.32 1 97.12 271 GLU B N 1
ATOM 4869 C CA . GLU B 1 271 ? 7.395 -15.844 14.68 1 97.12 271 GLU B CA 1
ATOM 4870 C C . GLU B 1 271 ? 5.926 -16.25 14.68 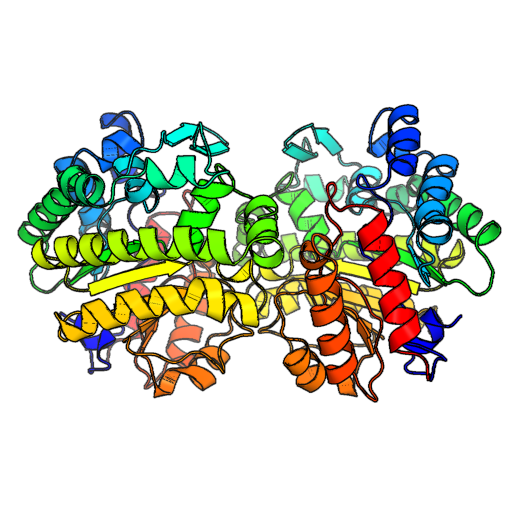1 97.12 271 GLU B C 1
ATOM 4872 O O . GLU B 1 271 ? 5.52 -17.141 15.43 1 97.12 271 GLU B O 1
ATOM 4877 N N . LYS B 1 272 ? 5.148 -15.633 13.867 1 97.62 272 LYS B N 1
ATOM 4878 C CA . LYS B 1 272 ? 3.695 -15.781 13.922 1 97.62 272 LYS B CA 1
ATOM 4879 C C . LYS B 1 272 ? 3.24 -17 13.133 1 97.62 272 LYS B C 1
ATOM 4881 O O . LYS B 1 272 ? 2.256 -17.656 13.492 1 97.62 272 LYS B O 1
ATOM 4886 N N . LEU B 1 273 ? 3.963 -17.297 12.016 1 98.25 273 LEU B N 1
ATOM 4887 C CA . LEU B 1 273 ? 3.387 -18.234 11.055 1 98.25 273 LEU B CA 1
ATOM 4888 C C . LEU B 1 273 ? 4.34 -19.391 10.78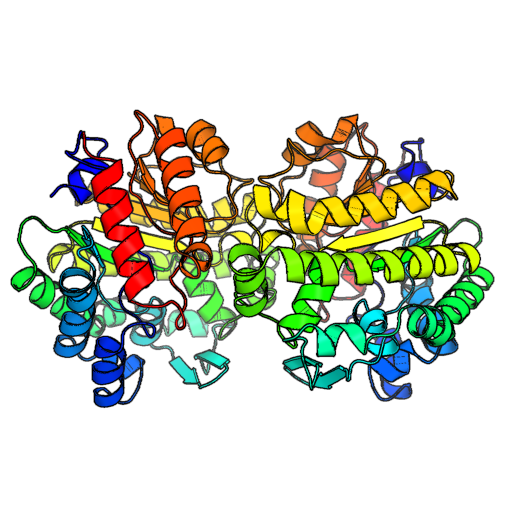9 1 98.25 273 LEU B C 1
ATOM 4890 O O . LEU B 1 273 ? 3.938 -20.406 10.227 1 98.25 273 LEU B O 1
ATOM 4894 N N . GLY B 1 274 ? 5.633 -19.312 11.203 1 97.38 274 GLY B N 1
ATOM 4895 C CA . GLY B 1 274 ? 6.672 -20.25 10.805 1 97.38 274 GLY B CA 1
ATOM 4896 C C . GLY B 1 274 ? 6.43 -21.656 11.312 1 97.38 274 GLY B C 1
ATOM 4897 O O . GLY B 1 274 ? 6.934 -22.625 10.734 1 97.38 274 GLY B O 1
ATOM 4898 N N . ALA B 1 275 ? 5.691 -21.766 12.414 1 96.56 275 ALA B N 1
ATOM 4899 C CA . ALA B 1 275 ? 5.398 -23.094 12.961 1 96.56 275 ALA B CA 1
ATOM 4900 C C . ALA B 1 275 ? 4.32 -23.797 12.141 1 96.56 275 ALA B C 1
ATOM 4902 O O . ALA B 1 275 ? 4.285 -25.031 12.086 1 96.56 275 ALA B O 1
ATOM 4903 N N . LYS B 1 276 ? 3.486 -23.031 11.477 1 97.06 276 LYS B N 1
ATOM 4904 C CA . LYS B 1 276 ? 2.328 -23.578 10.781 1 97.06 276 LYS B CA 1
ATOM 4905 C C . LYS B 1 276 ? 2.615 -23.766 9.297 1 97.06 276 LYS B C 1
ATOM 4907 O O . LYS B 1 276 ? 2.221 -24.766 8.703 1 97.06 276 LYS B O 1
ATOM 4912 N N . TYR B 1 277 ? 3.318 -22.859 8.727 1 98.62 277 TYR B N 1
ATOM 4913 C CA . TYR B 1 277 ? 3.451 -22.812 7.277 1 98.62 277 TYR B CA 1
ATOM 4914 C C . TYR B 1 277 ? 4.914 -22.672 6.867 1 98.62 277 TYR B C 1
ATOM 4916 O O . TYR B 1 277 ? 5.723 -22.125 7.621 1 98.62 277 TYR B O 1
ATOM 4924 N N . THR B 1 278 ? 5.246 -23.219 5.656 1 98.81 278 THR B N 1
ATOM 4925 C CA . THR B 1 278 ? 6.461 -22.766 4.988 1 98.81 278 THR B CA 1
ATOM 4926 C C . THR B 1 278 ? 6.332 -21.297 4.586 1 98.81 278 THR B C 1
ATOM 4928 O O . THR B 1 278 ? 5.285 -20.875 4.098 1 98.81 278 THR B O 1
ATOM 4931 N N . LEU B 1 279 ? 7.367 -20.516 4.832 1 98.81 279 LEU B N 1
ATOM 4932 C CA . LEU B 1 279 ? 7.344 -19.125 4.418 1 98.81 279 LEU B CA 1
ATOM 4933 C C . LEU B 1 279 ? 8.055 -18.938 3.082 1 98.81 279 LEU B C 1
ATOM 4935 O O . LEU B 1 279 ? 9.086 -19.562 2.834 1 98.81 279 LEU B O 1
ATOM 4939 N N . GLN B 1 280 ? 7.492 -18.141 2.197 1 98.88 280 GLN B N 1
ATOM 4940 C CA . GLN B 1 280 ? 8.078 -17.797 0.907 1 98.88 280 GLN B CA 1
ATOM 4941 C C . GLN B 1 280 ? 8.359 -16.297 0.814 1 98.88 280 GLN B C 1
ATOM 4943 O O . GLN B 1 280 ? 7.496 -15.477 1.145 1 98.88 280 GLN B O 1
ATOM 4948 N N . GLY B 1 281 ? 9.5 -15.773 0.334 1 96.62 281 GLY B N 1
ATOM 4949 C CA . GLY B 1 281 ? 9.891 -14.375 0.218 1 96.62 281 GLY B CA 1
ATOM 4950 C C . GLY B 1 281 ? 11.219 -14.078 0.885 1 96.62 281 GLY B C 1
ATOM 4951 O O . GLY B 1 281 ? 12.07 -14.961 1.017 1 96.62 281 GLY B O 1
ATOM 4952 N N . ASN B 1 282 ? 11.32 -12.969 1.238 1 97.62 282 ASN B N 1
ATOM 4953 C CA . ASN B 1 282 ? 10.523 -11.758 1.06 1 97.62 282 ASN B CA 1
ATOM 4954 C C . ASN B 1 282 ? 11.383 -10.578 0.6 1 97.62 282 ASN B C 1
ATOM 4956 O O . ASN B 1 282 ? 11.078 -9.43 0.896 1 97.62 282 ASN B O 1
ATOM 4960 N N . MET B 1 283 ? 12.516 -10.891 -0.081 1 98.56 283 MET B N 1
ATOM 4961 C CA . MET B 1 283 ? 13.516 -9.867 -0.381 1 98.56 283 MET B CA 1
ATOM 4962 C C . MET B 1 283 ? 12.891 -8.719 -1.172 1 98.56 283 MET B C 1
ATOM 4964 O O . MET B 1 283 ? 12.125 -8.953 -2.109 1 98.56 283 MET B O 1
ATOM 4968 N N . GLU B 1 284 ? 13.227 -7.492 -0.777 1 98 284 GLU B N 1
ATOM 4969 C CA . GLU B 1 284 ? 12.859 -6.305 -1.541 1 98 284 GLU B CA 1
ATOM 4970 C C . GLU B 1 284 ? 13.391 -6.383 -2.969 1 98 284 GLU B C 1
ATOM 4972 O O . GLU B 1 284 ? 14.602 -6.484 -3.184 1 98 284 GLU B O 1
ATOM 4977 N N . PRO B 1 285 ? 12.531 -6.293 -3.996 1 98.06 285 PRO B N 1
ATOM 4978 C CA . PRO B 1 285 ? 12.953 -6.484 -5.383 1 98.06 285 PRO B CA 1
ATOM 4979 C C . PRO B 1 285 ? 14.023 -5.48 -5.82 1 98.06 285 PRO B C 1
ATOM 4981 O O . PRO B 1 285 ? 14.922 -5.828 -6.594 1 98.06 285 PRO B O 1
ATOM 4984 N N . CYS B 1 286 ? 14.008 -4.301 -5.293 1 98 286 CYS B N 1
ATOM 4985 C CA . CYS B 1 286 ? 14.883 -3.24 -5.766 1 98 286 CYS B CA 1
ATOM 4986 C C . CYS B 1 286 ? 16.312 -3.453 -5.27 1 98 286 CYS B C 1
ATOM 4988 O O . CYS B 1 286 ? 17.234 -2.797 -5.742 1 98 286 CYS B O 1
ATOM 4990 N N . ARG B 1 287 ? 16.484 -4.367 -4.328 1 98.5 287 ARG B N 1
ATOM 4991 C CA . ARG B 1 287 ? 17.844 -4.758 -3.988 1 98.5 287 ARG B CA 1
ATOM 4992 C C . ARG B 1 287 ? 18.578 -5.32 -5.203 1 98.5 287 ARG B C 1
ATOM 4994 O O . ARG B 1 287 ? 19.797 -5.277 -5.273 1 98.5 287 ARG B O 1
ATOM 5001 N N . LEU B 1 288 ? 17.812 -5.812 -6.191 1 98.75 288 LEU B N 1
ATOM 5002 C CA . LEU B 1 288 ? 18.391 -6.43 -7.383 1 98.75 288 LEU B CA 1
ATOM 5003 C C . LEU B 1 288 ? 19.141 -5.398 -8.227 1 98.75 288 LEU B C 1
ATOM 5005 O O . LEU B 1 288 ? 19.891 -5.762 -9.133 1 98.75 288 LEU B O 1
ATOM 5009 N N . TYR B 1 289 ? 18.984 -4.094 -7.934 1 98.19 289 TYR B N 1
ATOM 5010 C CA . TYR B 1 289 ? 19.688 -3.059 -8.688 1 98.19 289 TYR B CA 1
ATOM 5011 C C . TYR B 1 289 ? 21.188 -3.084 -8.383 1 98.19 289 TYR B C 1
ATOM 5013 O O . TYR B 1 289 ? 21.984 -2.562 -9.156 1 98.19 289 TYR B O 1
ATOM 5021 N N . ASP B 1 290 ? 21.531 -3.656 -7.223 1 98.31 290 ASP B N 1
ATOM 5022 C CA . ASP B 1 290 ? 22.906 -3.559 -6.738 1 98.31 290 ASP B CA 1
ATOM 5023 C C . ASP B 1 290 ? 23.375 -4.887 -6.148 1 98.31 290 ASP B C 1
ATOM 5025 O O . ASP B 1 290 ? 22.719 -5.461 -5.285 1 98.31 290 ASP B O 1
ATOM 5029 N N . LYS B 1 291 ? 24.547 -5.391 -6.59 1 98.25 291 LYS B N 1
ATOM 5030 C CA . LYS B 1 291 ? 25.031 -6.703 -6.176 1 98.25 291 LYS B CA 1
ATOM 5031 C C . LYS B 1 291 ? 25.297 -6.742 -4.672 1 98.25 291 LYS B C 1
ATOM 5033 O O . LYS B 1 291 ? 25 -7.742 -4.012 1 98.25 291 LYS B O 1
ATOM 5038 N N . LYS B 1 292 ? 25.859 -5.668 -4.148 1 98.38 292 LYS B N 1
ATOM 5039 C CA . LYS B 1 292 ? 26.094 -5.621 -2.709 1 98.38 292 LYS B CA 1
ATOM 5040 C C . LYS B 1 292 ? 24.797 -5.676 -1.93 1 98.38 292 LYS B C 1
ATOM 5042 O O . LYS B 1 292 ? 24.703 -6.355 -0.905 1 98.38 292 LYS B O 1
ATOM 5047 N N . ALA B 1 293 ? 23.812 -4.945 -2.393 1 98.56 293 ALA B N 1
ATOM 5048 C CA . ALA B 1 293 ? 22.5 -4.965 -1.756 1 98.56 293 ALA B CA 1
ATOM 5049 C C . ALA B 1 293 ? 21.891 -6.359 -1.815 1 98.56 293 ALA B C 1
ATOM 5051 O O . ALA B 1 293 ? 21.203 -6.789 -0.877 1 98.56 293 ALA B O 1
ATOM 5052 N N . ILE B 1 294 ? 22.109 -7.059 -2.953 1 98.81 294 ILE B N 1
ATOM 5053 C CA . ILE B 1 294 ? 21.656 -8.438 -3.084 1 98.81 294 ILE B CA 1
ATOM 5054 C C . ILE B 1 294 ? 22.297 -9.297 -2 1 98.81 294 ILE B C 1
ATOM 5056 O O . ILE B 1 294 ? 21.609 -10.031 -1.292 1 98.81 294 ILE B O 1
ATOM 5060 N N . GLU B 1 295 ? 23.547 -9.164 -1.868 1 98.81 295 GLU B N 1
ATOM 5061 C CA . GLU B 1 295 ? 24.297 -9.969 -0.905 1 98.81 295 GLU B CA 1
ATOM 5062 C C . GLU B 1 295 ? 23.797 -9.734 0.517 1 98.81 295 GLU B C 1
ATOM 5064 O O . GLU B 1 295 ? 23.562 -10.688 1.261 1 98.81 295 GLU B O 1
ATOM 5069 N N . VAL B 1 296 ? 23.609 -8.5 0.881 1 98.56 296 VAL B N 1
ATOM 5070 C CA . VAL B 1 296 ? 23.156 -8.148 2.219 1 98.56 296 VAL B CA 1
ATOM 5071 C C . VAL B 1 296 ? 21.75 -8.727 2.453 1 98.56 296 VAL B C 1
ATOM 5073 O O . VAL B 1 296 ? 21.484 -9.297 3.516 1 98.56 296 VAL B O 1
ATOM 5076 N N . GLY B 1 297 ? 20.891 -8.555 1.475 1 98.5 297 GLY B N 1
ATOM 5077 C CA . GLY B 1 297 ? 19.547 -9.086 1.59 1 98.5 297 GLY B CA 1
ATOM 5078 C C . GLY B 1 297 ? 19.5 -10.594 1.719 1 98.5 297 GLY B C 1
ATOM 5079 O O . GLY B 1 297 ? 18.797 -11.133 2.578 1 98.5 297 GLY B O 1
ATOM 5080 N N . VAL B 1 298 ? 20.266 -11.273 0.849 1 98.81 298 VAL B N 1
ATOM 5081 C CA . VAL B 1 298 ? 20.312 -12.734 0.846 1 98.81 298 VAL B CA 1
ATOM 5082 C C . VAL B 1 298 ? 20.844 -13.242 2.184 1 98.81 298 VAL B C 1
ATOM 5084 O O . VAL B 1 298 ? 20.25 -14.117 2.807 1 98.81 298 VAL B O 1
ATOM 5087 N N . ASP B 1 299 ? 21.891 -12.648 2.67 1 98.69 299 ASP B N 1
ATOM 5088 C CA . ASP B 1 299 ? 22.5 -13.062 3.932 1 98.69 299 ASP B CA 1
ATOM 5089 C C . ASP B 1 299 ? 21.516 -12.891 5.094 1 98.69 299 ASP B C 1
ATOM 5091 O O . ASP B 1 299 ? 21.375 -13.789 5.926 1 98.69 299 ASP B O 1
ATOM 5095 N N . LYS B 1 300 ? 20.891 -11.812 5.129 1 98.44 300 LYS B N 1
ATOM 5096 C CA . LYS B 1 300 ? 19.969 -11.516 6.215 1 98.44 300 LYS B CA 1
ATOM 5097 C C . LYS B 1 300 ? 18.812 -12.523 6.242 1 98.44 300 LYS B C 1
ATOM 5099 O O . LYS B 1 300 ? 18.5 -13.086 7.293 1 98.44 300 LYS B O 1
ATOM 5104 N N . ILE B 1 301 ? 18.219 -12.742 5.129 1 98.69 301 ILE B N 1
ATOM 5105 C CA . ILE B 1 301 ? 17.047 -13.602 5.043 1 98.69 301 ILE B CA 1
ATOM 5106 C C . ILE B 1 301 ? 17.438 -15.039 5.363 1 98.69 301 ILE B C 1
ATOM 5108 O O . ILE B 1 301 ? 16.75 -15.727 6.121 1 98.69 301 ILE B O 1
ATOM 5112 N N . LEU B 1 302 ? 18.562 -15.508 4.762 1 98.56 302 LEU B N 1
ATOM 5113 C CA . LEU B 1 302 ? 19 -16.875 5.043 1 98.56 302 LEU B CA 1
ATOM 5114 C C . LEU B 1 302 ? 19.328 -17.047 6.523 1 98.56 302 LEU B C 1
ATOM 5116 O O . LEU B 1 302 ? 19.062 -18.094 7.098 1 98.56 302 LEU B O 1
ATOM 5120 N N . ASN B 1 303 ? 19.891 -15.992 7.156 1 98.38 303 ASN B N 1
ATOM 5121 C CA . ASN B 1 303 ? 20.172 -16.047 8.586 1 98.38 303 ASN B CA 1
ATOM 5122 C C . ASN B 1 303 ? 18.906 -16.156 9.414 1 98.38 303 ASN B C 1
ATOM 5124 O O . ASN B 1 303 ? 18.828 -16.938 10.359 1 98.38 303 ASN B O 1
ATOM 5128 N N . ILE B 1 304 ? 17.906 -15.383 9.094 1 98.31 304 ILE B N 1
ATOM 5129 C CA . ILE B 1 304 ? 16.641 -15.383 9.82 1 98.31 304 ILE B CA 1
ATOM 5130 C C . ILE B 1 304 ? 15.969 -16.75 9.688 1 98.31 304 ILE B C 1
ATOM 5132 O O . ILE B 1 304 ? 15.43 -17.281 10.664 1 98.31 304 ILE B O 1
ATOM 5136 N N . MET B 1 305 ? 16.031 -17.312 8.523 1 97.88 305 MET B N 1
ATOM 5137 C CA . MET B 1 305 ? 15.227 -18.484 8.234 1 97.88 305 MET B CA 1
ATOM 5138 C C . MET B 1 305 ? 16.031 -19.766 8.484 1 97.88 305 MET B C 1
ATOM 5140 O O . MET B 1 305 ? 15.602 -20.859 8.094 1 97.88 305 MET B O 1
ATOM 5144 N N . GLN B 1 306 ? 17.094 -19.547 9.18 1 91.5 306 GLN B N 1
ATOM 5145 C CA . GLN B 1 306 ? 17.891 -20.734 9.508 1 91.5 306 GLN B CA 1
ATOM 5146 C C . GLN B 1 306 ? 17.031 -21.781 10.219 1 91.5 306 GLN B C 1
ATOM 5148 O O . GLN B 1 306 ? 16.219 -21.453 11.086 1 91.5 306 GLN B O 1
ATOM 5153 N N . ASP B 1 307 ? 17.031 -23 9.859 1 87 307 ASP B N 1
ATOM 5154 C CA . ASP B 1 307 ? 16.375 -24.141 10.477 1 87 307 ASP B CA 1
ATOM 5155 C C . ASP B 1 307 ? 14.859 -24.062 10.305 1 87 307 ASP B C 1
ATOM 5157 O O . ASP B 1 307 ? 14.109 -24.547 11.164 1 87 307 ASP B O 1
ATOM 5161 N N . SER B 1 308 ? 14.414 -23.25 9.406 1 93.25 308 SER B N 1
ATOM 5162 C CA . SER B 1 308 ? 12.992 -23.141 9.109 1 93.25 308 SER B CA 1
ATOM 5163 C C . SER B 1 308 ? 12.711 -23.422 7.637 1 93.25 308 SER B C 1
ATOM 5165 O O . SER B 1 308 ? 13.578 -23.234 6.785 1 93.25 308 SER B O 1
ATOM 5167 N N . ALA B 1 309 ? 11.562 -23.984 7.402 1 95.38 309 ALA B N 1
ATOM 5168 C CA . ALA B 1 309 ? 11.141 -24.203 6.023 1 95.38 309 ALA B CA 1
ATOM 5169 C C . ALA B 1 309 ? 10.984 -22.875 5.281 1 95.38 309 ALA B C 1
ATOM 5171 O O . ALA B 1 309 ? 10.297 -21.969 5.754 1 95.38 309 ALA B O 1
ATOM 5172 N N . HIS B 1 310 ? 11.633 -22.812 4.16 1 98.31 310 HIS B N 1
ATOM 5173 C CA . HIS B 1 310 ? 11.688 -21.531 3.469 1 98.31 310 HIS B CA 1
ATOM 5174 C C . HIS B 1 310 ? 11.836 -21.719 1.964 1 98.31 310 HIS B C 1
ATOM 5176 O O . HIS B 1 310 ? 12.57 -22.594 1.516 1 98.31 310 HIS B O 1
ATOM 5182 N N . ILE B 1 311 ? 11.102 -20.984 1.228 1 98.88 311 ILE B N 1
ATOM 5183 C CA . ILE B 1 311 ? 11.32 -20.781 -0.201 1 98.88 311 ILE B CA 1
ATOM 5184 C C . ILE B 1 311 ? 11.758 -19.344 -0.453 1 98.88 311 ILE B C 1
ATOM 5186 O O . ILE B 1 311 ? 11.023 -18.391 -0.149 1 98.88 311 ILE B O 1
ATOM 5190 N N . PHE B 1 312 ? 12.961 -19.172 -0.981 1 98.81 312 PHE B N 1
ATOM 5191 C CA . PHE B 1 312 ? 13.469 -17.828 -1.23 1 98.81 312 PHE B CA 1
ATOM 5192 C C . PHE B 1 312 ? 12.797 -17.219 -2.451 1 98.81 312 PHE B C 1
ATOM 5194 O O . PHE B 1 312 ? 12.719 -17.844 -3.508 1 98.81 312 PHE B O 1
ATOM 5201 N N . ASN B 1 313 ? 12.281 -16.078 -2.309 1 98.81 313 ASN B N 1
ATOM 5202 C CA . ASN B 1 313 ? 11.633 -15.297 -3.35 1 98.81 313 ASN B CA 1
ATOM 5203 C C . ASN B 1 313 ? 11.75 -13.797 -3.07 1 98.81 313 ASN B C 1
ATOM 5205 O O . ASN B 1 313 ? 12.266 -13.398 -2.027 1 98.81 313 ASN B O 1
ATOM 5209 N N . LEU B 1 314 ? 11.336 -13.031 -4.016 1 98.5 314 LEU B N 1
ATOM 5210 C CA . LEU B 1 314 ? 11.141 -11.602 -3.791 1 98.5 314 LEU B CA 1
ATOM 5211 C C . LEU B 1 314 ? 9.844 -11.344 -3.025 1 98.5 314 LEU B C 1
ATOM 5213 O O . LEU B 1 314 ? 8.961 -12.203 -2.98 1 98.5 314 LEU B O 1
ATOM 5217 N N . GLY B 1 315 ? 9.805 -10.211 -2.443 1 97 315 GLY B N 1
ATOM 5218 C CA . GLY B 1 315 ? 8.586 -9.805 -1.752 1 97 315 GLY B CA 1
ATOM 5219 C C . GLY B 1 315 ? 7.484 -9.367 -2.695 1 97 315 GLY B C 1
ATOM 5220 O O . GLY B 1 315 ? 6.332 -9.211 -2.281 1 97 315 GLY B O 1
ATOM 5221 N N . HIS B 1 316 ? 7.883 -9.094 -3.893 1 95.44 316 HIS B N 1
ATOM 5222 C CA . HIS B 1 316 ? 7.008 -8.797 -5.023 1 95.44 316 HIS B CA 1
ATOM 5223 C C . HIS B 1 316 ? 7.738 -8.992 -6.348 1 95.44 316 HIS B C 1
ATOM 5225 O O . HIS B 1 316 ? 8.883 -9.438 -6.371 1 95.44 316 HIS B O 1
ATOM 5231 N N . GLY B 1 317 ? 7.16 -8.711 -7.438 1 96.19 317 GLY B N 1
ATOM 5232 C CA . GLY B 1 317 ? 7.699 -9.039 -8.742 1 96.19 317 GLY B CA 1
ATOM 5233 C C . GLY B 1 317 ? 8.93 -8.227 -9.102 1 96.19 317 GLY B C 1
ATOM 5234 O O . GLY B 1 317 ? 9.062 -7.082 -8.68 1 96.19 317 GLY B O 1
ATOM 5235 N N . ILE B 1 318 ? 9.773 -8.797 -9.891 1 97.88 318 ILE B N 1
ATOM 5236 C CA . ILE B 1 318 ? 10.984 -8.156 -10.406 1 97.88 318 ILE B CA 1
ATOM 5237 C C . ILE B 1 318 ? 10.602 -6.996 -11.328 1 97.88 318 ILE B C 1
ATOM 5239 O O . ILE B 1 318 ? 9.586 -7.062 -12.023 1 97.88 318 ILE B O 1
ATOM 5243 N N . LEU B 1 319 ? 11.391 -5.941 -11.336 1 97.06 319 LEU B N 1
ATOM 5244 C CA . LEU B 1 319 ? 11.117 -4.75 -12.133 1 97.06 319 LEU B CA 1
ATOM 5245 C C . LEU B 1 319 ? 11.742 -4.867 -13.523 1 97.06 319 LEU B C 1
ATOM 5247 O O . LEU B 1 319 ? 12.727 -5.586 -13.711 1 97.06 319 LEU B O 1
ATOM 5251 N N . PRO B 1 320 ? 11.219 -4.152 -14.484 1 95.69 320 PRO B N 1
ATOM 5252 C CA . PRO B 1 320 ? 11.609 -4.332 -15.883 1 95.69 320 PRO B CA 1
ATOM 5253 C C . PRO B 1 320 ? 13.031 -3.855 -16.172 1 95.69 320 PRO B C 1
ATOM 5255 O O . PRO B 1 320 ? 13.648 -4.285 -17.141 1 95.69 320 PRO B O 1
ATOM 5258 N N . ASP B 1 321 ? 13.539 -2.945 -15.32 1 96.25 321 ASP B N 1
ATOM 5259 C CA . ASP B 1 321 ? 14.836 -2.361 -15.648 1 96.25 321 ASP B CA 1
ATOM 5260 C C . ASP B 1 321 ? 15.945 -2.979 -14.805 1 96.25 321 ASP B C 1
ATOM 5262 O O . ASP B 1 321 ? 17.047 -2.443 -14.742 1 96.25 321 ASP B O 1
ATOM 5266 N N . ILE B 1 322 ? 15.664 -4.047 -14.148 1 98 322 ILE B N 1
ATOM 5267 C CA . ILE B 1 322 ? 16.688 -4.77 -13.391 1 98 322 ILE B CA 1
ATOM 5268 C C . ILE B 1 322 ? 17.672 -5.434 -14.352 1 98 322 ILE B C 1
ATOM 5270 O O . ILE B 1 322 ? 17.266 -6.07 -15.328 1 98 322 ILE B O 1
ATOM 5274 N N . PRO B 1 323 ? 18.953 -5.305 -14.125 1 97.81 323 PRO B N 1
ATOM 5275 C CA . PRO B 1 323 ? 19.906 -6.012 -14.977 1 97.81 323 PRO B CA 1
ATOM 5276 C C . PRO B 1 323 ? 19.797 -7.531 -14.867 1 97.81 323 PRO B C 1
ATOM 5278 O O . PRO B 1 323 ? 19.766 -8.07 -13.758 1 97.81 323 PRO B O 1
ATOM 5281 N N . VAL B 1 324 ? 19.766 -8.156 -16 1 98.38 324 VAL B N 1
ATOM 5282 C CA . VAL B 1 324 ? 19.641 -9.609 -16.047 1 98.38 324 VAL B CA 1
ATOM 5283 C C . VAL B 1 324 ? 20.766 -10.25 -15.234 1 98.38 324 VAL B C 1
ATOM 5285 O O . VAL B 1 324 ? 20.531 -11.234 -14.523 1 98.38 324 VAL B O 1
ATOM 5288 N N . GLU B 1 325 ? 21.953 -9.688 -15.297 1 98.38 325 GLU B N 1
ATOM 5289 C CA . GLU B 1 325 ? 23.109 -10.227 -14.602 1 98.38 325 GLU B CA 1
ATOM 5290 C C . GLU B 1 325 ? 22.906 -10.219 -13.086 1 98.38 325 GLU B C 1
ATOM 5292 O O . GLU B 1 325 ? 23.391 -11.102 -12.383 1 98.38 325 GLU B O 1
ATOM 5297 N N . ASN B 1 326 ? 22.25 -9.195 -12.586 1 98.69 326 ASN B N 1
ATOM 5298 C CA . ASN B 1 326 ? 21.953 -9.125 -11.156 1 98.69 326 ASN B CA 1
ATOM 5299 C C . ASN B 1 326 ? 20.938 -10.195 -10.742 1 98.69 326 ASN B C 1
ATOM 5301 O O . ASN B 1 326 ? 21.047 -10.758 -9.648 1 98.69 326 ASN B O 1
ATOM 5305 N N . ALA B 1 327 ? 19.969 -10.438 -11.578 1 98.75 327 ALA B N 1
ATOM 5306 C CA . ALA B 1 327 ? 19.016 -11.508 -11.32 1 98.75 327 ALA B CA 1
ATOM 5307 C C . ALA B 1 327 ? 19.703 -12.867 -11.266 1 98.75 327 ALA B C 1
ATOM 5309 O O . ALA B 1 327 ? 19.453 -13.672 -10.367 1 98.75 327 ALA B O 1
ATOM 5310 N N . LYS B 1 328 ? 20.578 -13.102 -12.25 1 98.69 328 LYS B N 1
ATOM 5311 C CA . LYS B 1 328 ? 21.359 -14.336 -12.266 1 98.69 328 LYS B CA 1
ATOM 5312 C C . LYS B 1 328 ? 22.188 -14.469 -10.992 1 98.69 328 LYS B C 1
ATOM 5314 O O . LYS B 1 328 ? 22.234 -15.539 -10.375 1 98.69 328 LYS B O 1
ATOM 5319 N N . TYR B 1 329 ? 22.844 -13.336 -10.664 1 98.75 329 TYR B N 1
ATOM 5320 C CA . TYR B 1 329 ? 23.688 -13.297 -9.477 1 98.75 329 TYR B CA 1
ATOM 5321 C C . TYR B 1 329 ? 22.891 -13.625 -8.227 1 98.75 329 TYR B C 1
ATOM 5323 O O . TYR B 1 329 ? 23.328 -14.406 -7.379 1 98.75 329 TYR B O 1
ATOM 5331 N N . PHE B 1 330 ? 21.766 -13.086 -8.062 1 98.88 330 PHE B N 1
ATOM 5332 C CA . PHE B 1 330 ? 20.859 -13.289 -6.941 1 98.88 330 PHE B CA 1
ATOM 5333 C C . PHE B 1 330 ? 20.531 -14.766 -6.777 1 98.88 330 PHE B C 1
ATOM 5335 O O . PHE B 1 330 ? 20.703 -15.328 -5.695 1 98.88 330 PHE B O 1
ATOM 5342 N N . ILE B 1 331 ? 20.062 -15.422 -7.891 1 98.81 331 ILE B N 1
ATOM 5343 C CA . ILE B 1 331 ? 19.656 -16.812 -7.863 1 98.81 331 ILE B CA 1
ATOM 5344 C C . ILE B 1 331 ? 20.828 -17.703 -7.461 1 98.81 331 ILE B C 1
ATOM 5346 O O . ILE B 1 331 ? 20.719 -18.531 -6.555 1 98.81 331 ILE B O 1
ATOM 5350 N N . LYS B 1 332 ? 21.906 -17.484 -8.086 1 98.62 332 LYS B N 1
ATOM 5351 C CA . LYS B 1 332 ? 23.094 -18.281 -7.816 1 98.62 332 LYS B CA 1
ATOM 5352 C C . LYS B 1 332 ? 23.562 -18.109 -6.375 1 98.62 332 LYS B C 1
ATOM 5354 O O . LYS B 1 332 ? 23.953 -19.078 -5.715 1 98.62 332 LYS B O 1
ATOM 5359 N N . LEU B 1 333 ? 23.516 -16.875 -5.926 1 98.81 333 LEU B N 1
ATOM 5360 C CA . LEU B 1 333 ? 23.969 -16.562 -4.57 1 98.81 333 LEU B CA 1
ATOM 5361 C C . LEU B 1 333 ? 23.125 -17.297 -3.541 1 98.81 333 LEU B C 1
ATOM 5363 O O . LEU B 1 333 ? 23.656 -17.875 -2.584 1 98.81 333 LEU B O 1
ATOM 5367 N N . VAL B 1 334 ? 21.828 -17.297 -3.664 1 98.81 334 VAL B N 1
ATOM 5368 C CA . VAL B 1 334 ? 20.922 -18 -2.742 1 98.81 334 VAL B CA 1
ATOM 5369 C C . VAL B 1 334 ? 21.266 -19.484 -2.721 1 98.81 334 VAL B C 1
ATOM 5371 O O . VAL B 1 334 ? 21.391 -20.078 -1.65 1 98.81 334 VAL B O 1
ATOM 5374 N N . GLN B 1 335 ? 21.406 -20.094 -3.918 1 98.44 335 GLN B N 1
ATOM 5375 C CA . GLN B 1 335 ? 21.672 -21.516 -4.031 1 98.44 335 GLN B CA 1
ATOM 5376 C C . GLN B 1 335 ? 23.016 -21.875 -3.396 1 98.44 335 GLN B C 1
ATOM 5378 O O . GLN B 1 335 ? 23.109 -22.875 -2.678 1 98.44 335 GLN B O 1
ATOM 5383 N N . GLU B 1 336 ? 23.969 -21.062 -3.58 1 98.44 336 GLU B N 1
ATOM 5384 C CA . GLU B 1 336 ? 25.297 -21.328 -3.066 1 98.44 336 GLU B CA 1
ATOM 5385 C C . GLU B 1 336 ? 25.359 -21.125 -1.557 1 98.44 336 GLU B C 1
ATOM 5387 O O . GLU B 1 336 ? 25.906 -21.969 -0.833 1 98.44 336 GLU B O 1
ATOM 5392 N N . LYS B 1 337 ? 24.797 -20.094 -1.087 1 98.25 337 LYS B N 1
ATOM 5393 C CA . LYS B 1 337 ? 24.938 -19.734 0.32 1 98.25 337 LYS B CA 1
ATOM 5394 C C . LYS B 1 337 ? 24.031 -20.594 1.203 1 98.25 337 LYS B C 1
ATOM 5396 O O . LYS B 1 337 ? 24.25 -20.688 2.414 1 98.25 337 LYS B O 1
ATOM 5401 N N . SER B 1 338 ? 23.047 -21.172 0.646 1 97.75 338 SER B N 1
ATOM 5402 C CA . SER B 1 338 ? 22.094 -21.938 1.458 1 97.75 338 SER B CA 1
ATOM 5403 C C . SER B 1 338 ? 22.359 -23.438 1.343 1 97.75 338 SER B C 1
ATOM 5405 O O . SER B 1 338 ? 21.547 -24.25 1.798 1 97.75 338 SER B O 1
ATOM 5407 N N . LYS B 1 339 ? 23.375 -23.828 0.693 1 95.19 339 LYS B N 1
ATOM 5408 C CA . LYS B 1 339 ? 23.719 -25.25 0.577 1 95.19 339 LYS B CA 1
ATOM 5409 C C . LYS B 1 339 ? 23.875 -25.891 1.952 1 95.19 339 LYS B C 1
ATOM 5411 O O . LYS B 1 339 ? 24.453 -25.297 2.861 1 95.19 339 LYS B O 1
ATOM 5416 N N . LYS B 1 340 ? 23.188 -27.047 2.023 1 87.25 340 LYS B N 1
ATOM 5417 C CA . LYS B 1 340 ? 23.234 -27.781 3.285 1 87.25 340 LYS B CA 1
ATOM 5418 C C . LYS B 1 340 ? 24.141 -29 3.18 1 87.25 340 LYS B C 1
ATOM 5420 O O . LYS B 1 340 ? 24.297 -29.578 2.102 1 87.25 340 LYS B O 1
#

Secondary structure (DSSP, 8-state):
-HHHHHHTT---SS--B--TT-SSTT-HHHHHHHHHH-SHHHHHH-HHHHHHHHHHHHHHH--SEEE----TTHHHHHHT--EEEETTTEEEESS---SHHHHHT--HHHHHHHTHHHHHHHHHHHHHS-TTSEEEEEEE-HHHHHHHHHHSB--SS-HHHHHHHHH-HHHHHHHHHHHHHHHHHHHHHHHHHT-SEEEEEETTGGGS-HHHHIIIIIHHHHHHHHHHHHH-TTS-EEEEETT-GGGGGG--SS-SEEEE-TTS-HHHHHHHHTTTSEEEEEE-GGGGG-HHHHHHHHHHHHHHTTTS-EEEEESSPPPTTS-HHHHHHHHHHHHHHT--/-HHHHHHTT---SS--B--TT-SSTT-HHHHHHHHHH-SHHHHHH-HHHHHHHHHHHHHHH--SEEE----TTHHHHHHT--EEEETTTEEEESS---SHHHHHT--HHHHHHHTHHHHHHHHHHHHHS-TTSEEEEEEE-HHHHHHHHHHSB--SS-HHHHHHHHH-HHHHHHHHHHHHHHHHHHHHHHHHHT-SEEEEEETTGGGS-HHHHIIIIIHHHHHHHHHHHHH-TTS-EEEEETT-GGGGGG--SS-SEEEE-TTS-HHHHHHHHTTTSEEEEEE-GGGGG-HHHHHHHHHHHHHHTTTS-EEEEESSPPPTTS-HHHHHHHHHHHHHHT--

Organism: Campylobacter lari (strain RM2100 / D67 / ATCC BAA-1060) (NCBI:txid306263)

Solvent-accessible surface area (backbone atoms only — not comparable to full-atom values): 33931 Å² total; per-residue (Å²): 74,59,44,57,36,24,40,71,57,41,88,51,66,34,46,36,37,42,52,45,55,56,60,37,70,36,35,68,70,39,44,54,54,45,60,71,43,70,42,72,68,48,29,39,57,33,23,70,59,19,23,51,39,25,46,43,33,43,72,74,45,60,39,39,44,36,51,68,52,68,64,60,62,54,54,57,34,41,21,66,49,56,71,45,76,43,89,95,65,44,52,36,37,82,71,42,50,85,48,71,68,57,54,66,65,46,34,56,69,53,18,54,61,64,44,45,34,55,30,50,14,37,34,52,30,47,71,71,43,59,86,59,45,35,35,29,34,70,43,47,22,41,40,39,47,48,38,33,44,40,60,18,23,80,70,92,75,47,60,65,43,42,38,29,61,55,69,37,44,66,61,48,50,50,53,37,51,54,43,37,55,37,48,42,52,44,50,50,47,33,42,74,26,47,31,49,29,36,37,37,38,17,79,51,40,41,79,34,37,65,72,53,26,49,64,60,30,50,47,52,47,45,51,39,31,42,55,44,41,71,75,39,65,84,43,44,34,30,44,31,51,31,68,47,48,48,48,49,86,74,67,77,74,67,60,28,26,40,40,38,24,32,55,31,49,62,69,58,48,42,70,64,40,46,88,77,27,17,40,31,29,34,42,56,47,54,31,41,72,22,69,66,40,33,50,54,49,49,51,51,51,54,59,70,43,56,98,49,48,43,36,42,26,35,25,45,55,56,58,53,82,39,50,58,66,36,53,33,48,47,50,50,47,45,43,63,74,39,53,105,74,60,45,59,36,23,40,70,57,39,90,51,66,32,47,36,38,44,53,46,55,56,60,38,69,36,35,68,69,40,45,54,54,46,61,73,43,69,43,71,67,48,29,39,58,33,24,69,57,17,23,52,41,25,46,42,34,40,72,73,43,59,39,40,45,34,51,67,52,70,64,58,61,54,53,56,34,42,20,68,49,56,71,46,76,42,90,96,65,43,53,34,36,81,72,42,50,85,48,70,67,55,55,66,66,46,34,55,70,54,18,53,60,64,44,44,34,53,29,49,14,37,34,53,32,47,71,70,44,58,84,58,44,36,34,29,34,71,44,46,22,40,40,38,48,48,40,33,44,39,58,17,24,78,70,92,74,48,59,65,43,42,38,30,60,54,68,37,45,66,63,48,50,52,53,37,50,54,43,38,54,38,47,44,51,43,50,49,46,33,41,74,27,47,32,49,28,37,36,37,39,18,80,51,41,40,78,34,37,65,72,52,26,48,64,62,33,50,48,53,46,45,51,40,32,43,55,42,42,70,76,39,65,86,43,46,35,31,44,30,52,31,68,46,48,49,46,48,83,75,65,77,75,66,59,29,28,41,40,39,24,32,54,30,50,63,70,58,49,42,70,63,40,46,88,76,24,18,39,31,30,32,43,55,46,53,30,42,70,23,70,69,41,3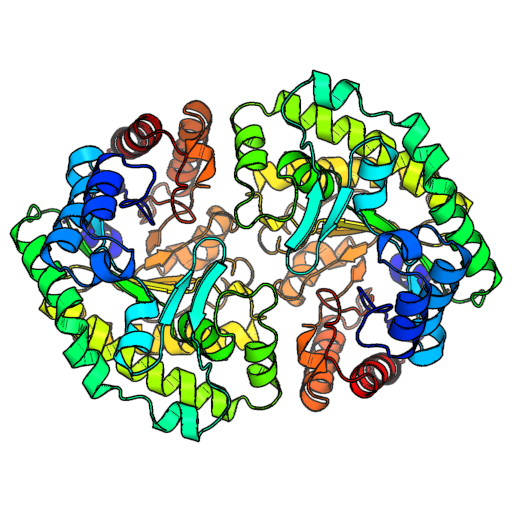4,51,54,50,50,51,51,50,54,60,71,44,56,99,48,47,40,35,42,27,36,24,45,53,56,59,54,83,38,50,57,68,36,52,31,47,47,49,48,47,46,43,61,73,39,52,103

Sequence (680 aa):
MIFVDACFKKSTPYTPVWMMRQAGRYLPEYMEVRASAGDFLSLCKDYKKASEVTLQPVDILGVDAAIIFSDILVVPLEMGMDLKFEKGEGPVFSNPIKTKEDLERLDVEKSIKNLSYVYDALALTREKLAHDKALIGFCGSPWTIATYMIEGGGSKNYAKCKKLVYQNPEFLHQILSKLTLALKHYIQEQIKAGANAVQIFDSWASALEEEMFFEFSFKYMLEIADFIKEKYPHIPVILFPKGVSGFLDNINGNFDVFGVDWSTPLELAKEKLGAKYTLQGNMEPCRLYDKKAIEVGVDKILNIMQDSAHIFNLGHGILPDIPVENAKYFIKLVQEKSKKMIFVDACFKKSTPYTPVWMMRQAGRYLPEYMEVRASAGDFLSLCKDYKKASEVTLQPVDILGVDAAIIFSDILVVPLEMGMDLKFEKGEGPVFSNPIKTKEDLERLDVEKSIKNLSYVYDALALTREKLAHDKALIGFCGSPWTIATYMIEGGGSKNYAKCKKLVYQNPEFLHQILSKLTLALKHYIQEQIKAGANAVQIFDSWASALEEEMFFEFSFKYMLEIADFIKEKYPHIPVILFPKGVSGFLDNINGNFDVFGVDWSTPLELAKEKLGAKYTLQGNMEPCRLYDKKAIEVGVDKILNIMQDSAHIFNLGHGILPDIPVENAKYFIKLVQEKSKK

pLDDT: mean 97.37, std 3.19, range [70.19, 98.94]

Nearest PDB structures (foldseek):
  3cyv-assembly1_A-2  TM=9.742E-01  e=5.753E-38  Shigella flexneri
  4zr8-assembly1_A  TM=9.650E-01  e=1.294E-35  Acinetobacter baumannii AB5075
  6w2o-assembly1_A  TM=9.631E-01  e=2.939E-35  Stenotrophomonas maltophilia K279a
  4zr8-assembly1_B  TM=9.555E-01  e=5.666E-35  Acinetobacter baumannii AB5075
  1j93-assembly1_A-2  TM=9.444E-01  e=4.460E-31  Nicotiana tabacum

Foldseek 3Di:
DQVLCLLQVHDHQFFAEDEAPLLHQLDPVSVVLCVVLPHDVSCQLQLVNQLVSQCCSCVQQVGQATEGDHDQQLQQVQQPWDWDQDPPFGIFTPDADDDPVSLVSGHLVRSLVSSVSSLSSLLVNLVVDDVSGFYEYEHEFLLQNNLCRHVRGDDDQSVRVVCCVPPPVPVLVVSSVSVLSSVLSNVVSSVVSHGQEYEYDHACLQSDDQVSSVVRTVVSLQVSLVSCCVVPVSYAYEYEHADVLVNLQPDDHRGAEYEAEQVHDVLSNCVRPQVPHAYEDYAAQCLLQDLVSLLVRLVVVCVSQPPTSYHYYYSHHHDNNRNSVSSSSSSVNSRVVRRD/DQVLCLLQVHDHQFFAEDEACLLHQLDPVSVVLCVVLPHDVSCQQQLVNQLVSQCCSCVQQVGQATEGDHDQQLQQVQQPWDWDQDPPFGIFTPDADDDPVSLVSGHLVRSLVSSVSSLSSLLVNLVVDDVSGFYEYEHEFLLQNNLCRHVRGDDDQSVRVVCCVPPPVPVLVVSSVSVLSSVLSNVVSSVVSHGQEYEYDHACLQSDDQVSSVVRTVVSLQVSLVSCCVVPVSYAYEYEHAPVLVNLQPDDHRGAEYEAEQVHDVLSNCVRPQVPHAYEDYAAQCLLQDLVSLLVRLVVNCVSQPPTSYHYYYNHHHDNNRNSVSSSSSSVNSRVVRRD